Protein AF-A0A7K0J0A4-F1 (afdb_monomer_lite)

Sequence (520 aa):
MADTTGQPDSPLINDLLSHGQQFSFDQVMRIARLHLGAGGAGELPEIPWQERLRVRPELSLAFPAADVARVERTGQNGADLLVTTTFLGLYGSSSPLPTHYTEDLLDEAAADSSVSRDFLDILHQRLYQLYFQCWSKYRLFVRVAEEQNPQDRERLFCLIGLGERELRDTLPDPWQLVRYAGLLTQFPRSATGLQTLLRDALGIRQLEVEQCLLRHVPIPAGQQMSLGLSGMSLGTSTVLGSQIPDRMGKFRIHIGPLKKPAFDTFLPGTPQHDKLAGLIRLYILDPFDFDLKITLAAKQANPISLGDRDGARLGWNSWCFSGATLGEVNATYPIAATAPQAPSPAPDQYGSISSRTEPSALIDYYQQELAKLRDLAVTYAASHPELTAMISGQLADPGVERLFEGVAFLNANLRQKLDDDFPEIIHDVIDAIQPNYLRPIPATTIVAFTPKQNCTSTQLIPVGTELKSVPVDGTACTFTTRYPVELHPLAITDVVFAQPSGKPAAITLRLKLTGMALSN

Structure (mmCIF, N/CA/C/O backbone):
data_AF-A0A7K0J0A4-F1
#
_entry.id   AF-A0A7K0J0A4-F1
#
loop_
_atom_site.group_PDB
_atom_site.id
_atom_site.type_symbol
_atom_site.label_atom_id
_atom_site.label_alt_id
_atom_site.label_comp_id
_atom_site.label_asym_id
_atom_site.label_entity_id
_atom_site.label_seq_id
_atom_site.pdbx_PDB_ins_code
_atom_site.Cartn_x
_atom_site.Cartn_y
_atom_site.Cartn_z
_atom_site.occupancy
_atom_site.B_iso_or_equiv
_atom_site.auth_seq_id
_atom_site.auth_comp_id
_atom_site.auth_asym_id
_atom_site.auth_atom_id
_atom_site.pdbx_PDB_model_num
ATOM 1 N N . MET A 1 1 ? 17.699 -29.464 -20.881 1.00 37.72 1 MET A N 1
ATOM 2 C CA . MET A 1 1 ? 19.141 -29.226 -20.654 1.00 37.72 1 MET A CA 1
ATOM 3 C C . MET A 1 1 ? 19.259 -28.597 -19.275 1.00 37.72 1 MET A C 1
ATOM 5 O O . MET A 1 1 ? 18.300 -27.961 -18.868 1.00 37.72 1 MET A O 1
ATOM 9 N N . ALA A 1 2 ? 20.301 -28.909 -18.508 1.00 30.19 2 ALA A N 1
ATOM 10 C CA . ALA A 1 2 ? 20.451 -28.403 -17.142 1.00 30.19 2 ALA A CA 1
ATOM 11 C C . ALA A 1 2 ? 21.106 -27.017 -17.161 1.00 30.19 2 ALA A C 1
ATOM 13 O O . ALA A 1 2 ? 21.999 -26.790 -17.981 1.00 30.19 2 ALA A O 1
ATOM 14 N N . ASP A 1 3 ? 20.690 -26.133 -16.255 1.00 41.47 3 ASP A N 1
ATOM 15 C CA . ASP A 1 3 ? 21.479 -24.956 -15.904 1.00 41.47 3 ASP A CA 1
ATOM 16 C C . ASP A 1 3 ? 22.801 -25.413 -15.257 1.00 41.47 3 ASP A C 1
ATOM 18 O O . ASP A 1 3 ? 22.883 -26.449 -14.588 1.00 41.47 3 ASP A O 1
ATOM 22 N N . THR A 1 4 ? 23.845 -24.620 -15.469 1.00 47.34 4 THR A N 1
ATOM 23 C CA . THR A 1 4 ? 25.185 -24.721 -14.876 1.00 47.34 4 THR A CA 1
ATOM 24 C C . THR A 1 4 ? 25.200 -24.796 -13.341 1.00 47.34 4 THR A C 1
ATOM 26 O O . THR A 1 4 ? 26.212 -25.192 -12.769 1.00 47.34 4 THR A O 1
ATOM 29 N N . THR A 1 5 ? 24.080 -24.506 -12.673 1.00 43.75 5 THR A N 1
ATOM 30 C CA . THR A 1 5 ? 23.879 -24.640 -11.218 1.00 43.75 5 THR A CA 1
ATOM 31 C C . THR A 1 5 ? 23.385 -26.024 -10.768 1.00 43.75 5 THR A C 1
ATOM 33 O O . THR A 1 5 ? 23.198 -26.260 -9.575 1.00 43.75 5 THR A O 1
ATOM 36 N N . GLY A 1 6 ? 23.151 -26.967 -11.690 1.00 38.12 6 GLY A N 1
ATOM 37 C CA . GLY A 1 6 ? 22.650 -28.306 -11.354 1.00 38.12 6 GLY A CA 1
ATOM 38 C C . GLY A 1 6 ? 21.185 -28.336 -10.901 1.00 38.12 6 GLY A C 1
ATOM 39 O O . GLY A 1 6 ? 20.679 -29.405 -10.551 1.00 38.12 6 GLY A O 1
ATOM 40 N N . GLN A 1 7 ? 20.477 -27.202 -10.939 1.00 46.88 7 GLN A N 1
ATOM 41 C CA . GLN A 1 7 ? 19.027 -27.178 -10.796 1.00 46.88 7 GLN A CA 1
ATOM 42 C C . GLN A 1 7 ? 18.358 -27.478 -12.147 1.00 46.88 7 GLN A C 1
ATOM 44 O O . GLN A 1 7 ? 18.812 -27.000 -13.192 1.00 46.88 7 GLN A O 1
ATOM 49 N N . PRO A 1 8 ? 17.290 -28.295 -12.170 1.00 48.81 8 PRO A N 1
ATOM 50 C CA . PRO A 1 8 ? 16.520 -28.499 -13.385 1.00 48.81 8 PRO A CA 1
ATOM 51 C C . PRO A 1 8 ? 15.930 -27.157 -13.829 1.00 48.81 8 PRO A C 1
ATOM 53 O O . PRO A 1 8 ? 15.200 -26.521 -13.069 1.00 48.81 8 PRO A O 1
ATOM 56 N N . ASP A 1 9 ? 16.248 -26.745 -15.060 1.00 57.41 9 ASP A N 1
ATOM 57 C CA . ASP A 1 9 ? 15.647 -25.572 -15.692 1.00 57.41 9 ASP A CA 1
ATOM 58 C C . ASP A 1 9 ? 14.122 -25.650 -15.553 1.00 57.41 9 ASP A C 1
ATOM 60 O O . ASP A 1 9 ? 13.501 -26.658 -15.914 1.00 57.41 9 ASP A O 1
ATOM 64 N N . SER A 1 10 ? 13.513 -24.587 -15.022 1.00 68.50 10 SER A N 1
ATOM 65 C CA . SER A 1 10 ? 12.057 -24.499 -14.921 1.00 68.50 10 SER A CA 1
ATOM 66 C C . SER A 1 10 ? 11.444 -24.705 -16.313 1.00 68.50 10 SER A C 1
ATOM 68 O O . SER A 1 10 ? 11.907 -24.080 -17.268 1.00 68.50 10 SER A O 1
ATOM 70 N N . PRO A 1 11 ? 10.396 -25.531 -16.480 1.00 78.25 11 PRO A N 1
ATOM 71 C CA . PRO A 1 11 ? 9.782 -25.766 -17.792 1.00 78.25 11 PRO A CA 1
ATOM 72 C C . PRO A 1 11 ? 9.393 -24.455 -18.499 1.00 78.25 11 PRO A C 1
ATOM 74 O O . PRO A 1 11 ? 9.554 -24.335 -19.709 1.00 78.25 11 PRO A O 1
ATOM 77 N N . LEU A 1 12 ? 9.026 -23.430 -17.723 1.00 83.81 12 LEU A N 1
ATOM 78 C CA . LEU A 1 12 ? 8.681 -22.095 -18.211 1.00 83.81 12 LEU A CA 1
ATOM 79 C C . LEU A 1 12 ? 9.819 -21.375 -18.951 1.00 83.81 12 LEU A C 1
ATOM 81 O O . LEU A 1 12 ? 9.532 -20.652 -19.901 1.00 83.81 12 LEU A O 1
ATOM 85 N N . ILE A 1 13 ? 11.090 -21.536 -18.550 1.00 85.44 13 ILE A N 1
ATOM 86 C CA . ILE A 1 13 ? 12.194 -20.860 -19.258 1.00 85.44 13 ILE A CA 1
ATOM 87 C C . ILE A 1 13 ? 12.485 -21.536 -20.599 1.00 85.44 13 ILE A C 1
ATOM 89 O O . ILE A 1 13 ? 12.784 -20.866 -21.581 1.00 85.44 13 ILE A O 1
ATOM 93 N N . ASN A 1 14 ? 12.331 -22.859 -20.666 1.00 84.94 14 ASN A N 1
ATOM 94 C CA . ASN A 1 14 ? 12.494 -23.605 -21.911 1.00 84.94 14 ASN A CA 1
ATOM 95 C C . ASN A 1 14 ? 11.380 -23.268 -22.913 1.00 84.94 14 ASN A C 1
ATOM 97 O O . ASN A 1 14 ? 11.653 -23.104 -24.104 1.00 84.94 14 ASN A O 1
ATOM 101 N N . ASP A 1 15 ? 10.146 -23.094 -22.434 1.00 88.38 15 ASP A N 1
ATOM 102 C CA . ASP A 1 15 ? 9.026 -22.627 -23.257 1.00 88.38 15 ASP A CA 1
ATOM 103 C C . ASP A 1 15 ? 9.262 -21.199 -23.768 1.00 88.38 15 ASP A C 1
ATOM 105 O O . ASP A 1 15 ? 9.025 -20.915 -24.939 1.00 88.38 15 ASP A O 1
ATOM 109 N N . LEU A 1 16 ? 9.802 -20.316 -22.923 1.00 90.00 16 LEU A N 1
ATOM 110 C CA . LEU A 1 16 ? 10.155 -18.946 -23.298 1.00 90.00 16 LEU A CA 1
ATOM 111 C C . LEU A 1 16 ? 11.222 -18.896 -24.408 1.00 90.00 16 LEU A C 1
ATOM 113 O O . LEU A 1 16 ? 11.095 -18.118 -25.350 1.00 90.00 16 LEU A O 1
ATOM 117 N N . LEU A 1 17 ? 12.259 -19.734 -24.316 1.00 89.88 17 LEU A N 1
ATOM 118 C CA . LEU A 1 17 ? 13.345 -19.793 -25.304 1.00 89.88 17 LEU A CA 1
ATOM 119 C C . LEU A 1 17 ? 12.902 -20.423 -26.632 1.00 89.88 17 LEU A C 1
ATOM 121 O O . LEU A 1 17 ? 13.394 -20.045 -27.690 1.00 89.88 17 LEU A O 1
ATOM 125 N N . SER A 1 18 ? 11.973 -21.380 -26.593 1.00 89.94 18 SER A N 1
ATOM 126 C CA . SER A 1 18 ? 11.479 -22.069 -27.794 1.00 89.94 18 SER A CA 1
ATOM 127 C C . SER A 1 18 ? 10.320 -21.341 -28.482 1.00 89.94 18 SER A C 1
ATOM 129 O O . SER A 1 18 ? 10.219 -21.367 -29.707 1.00 89.94 18 SER A O 1
ATOM 131 N N . HIS A 1 19 ? 9.457 -20.671 -27.714 1.00 90.50 19 HIS A N 1
ATOM 132 C CA . HIS A 1 19 ? 8.209 -20.073 -28.191 1.00 90.50 19 HIS A CA 1
ATOM 133 C C . HIS A 1 19 ? 8.026 -18.622 -27.722 1.00 90.50 19 HIS A C 1
ATOM 135 O O . HIS A 1 19 ? 6.896 -18.181 -27.519 1.00 90.50 19 HIS A O 1
ATOM 141 N N . GLY A 1 20 ? 9.110 -17.851 -27.580 1.00 87.69 20 GLY A N 1
ATOM 142 C CA . GLY A 1 20 ? 9.078 -16.471 -27.066 1.00 87.69 20 GLY A CA 1
ATOM 143 C C . GLY A 1 20 ? 8.042 -15.557 -27.734 1.00 87.69 20 GLY A C 1
ATOM 144 O O . GLY A 1 20 ? 7.397 -14.768 -27.052 1.00 87.69 20 GLY A O 1
ATOM 145 N N . GLN A 1 21 ? 7.793 -15.743 -29.034 1.00 92.06 21 GLN A N 1
ATOM 146 C CA . GLN A 1 21 ? 6.777 -15.015 -29.809 1.00 92.06 21 GLN A CA 1
ATOM 147 C C . GLN A 1 21 ? 5.319 -15.230 -29.361 1.00 92.06 21 GLN A C 1
ATOM 149 O O . GLN A 1 21 ? 4.435 -14.480 -29.759 1.00 92.06 21 GLN A O 1
ATOM 154 N N . GLN A 1 22 ? 5.034 -16.258 -28.557 1.00 92.62 22 GLN A N 1
ATOM 155 C CA . GLN A 1 22 ? 3.692 -16.511 -28.018 1.00 92.62 22 GLN A CA 1
ATOM 156 C C . GLN A 1 22 ? 3.412 -15.717 -26.735 1.00 92.62 22 GLN A C 1
ATOM 158 O O . GLN A 1 22 ? 2.272 -15.676 -26.271 1.00 92.62 22 GLN A O 1
ATOM 163 N N . PHE A 1 23 ? 4.438 -15.101 -26.148 1.00 92.38 23 PHE A N 1
ATOM 164 C CA . PHE A 1 23 ? 4.332 -14.340 -24.911 1.00 92.38 23 PHE A CA 1
ATOM 165 C C . PHE A 1 23 ? 4.305 -12.838 -25.204 1.00 92.38 23 PHE A C 1
ATOM 167 O O . PHE A 1 23 ? 5.023 -12.345 -26.072 1.00 92.38 23 PHE A O 1
ATOM 174 N N . SER A 1 24 ? 3.508 -12.089 -24.437 1.00 93.50 24 SER A N 1
ATOM 175 C CA . SER A 1 24 ? 3.619 -10.629 -24.425 1.00 93.50 24 SER A CA 1
ATOM 176 C C . SER A 1 24 ? 4.925 -10.202 -23.760 1.00 93.50 24 SER A C 1
ATOM 178 O O . SER A 1 24 ? 5.455 -10.905 -22.891 1.00 93.50 24 SER A O 1
ATOM 180 N N . PHE A 1 25 ? 5.421 -9.017 -24.114 1.00 93.94 25 PHE A N 1
ATOM 181 C CA . PHE A 1 25 ? 6.661 -8.488 -23.545 1.00 93.94 25 PHE A CA 1
ATOM 182 C C . PHE A 1 25 ? 6.646 -8.463 -22.010 1.00 93.94 25 PHE A C 1
ATOM 184 O O . PHE A 1 25 ? 7.585 -8.932 -21.369 1.00 93.94 25 PHE A O 1
ATOM 191 N N . ASP A 1 26 ? 5.551 -8.003 -21.404 1.00 92.00 26 ASP A N 1
ATOM 192 C CA . ASP A 1 26 ? 5.436 -7.923 -19.945 1.00 92.00 26 ASP A CA 1
ATOM 193 C C . ASP A 1 26 ? 5.524 -9.305 -19.280 1.00 92.00 26 ASP A C 1
ATOM 195 O O . ASP A 1 26 ? 6.097 -9.455 -18.199 1.00 92.00 26 ASP A O 1
ATOM 199 N N . GLN A 1 27 ? 4.972 -10.334 -19.933 1.00 92.06 27 GLN A N 1
ATOM 200 C CA . GLN A 1 27 ? 5.042 -11.707 -19.445 1.00 92.06 27 GLN A CA 1
ATOM 201 C C . GLN A 1 27 ? 6.463 -12.265 -19.552 1.00 92.06 27 GLN A C 1
ATOM 203 O O . GLN A 1 27 ? 6.923 -12.919 -18.613 1.00 92.06 27 GLN A O 1
ATOM 208 N N . VAL A 1 28 ? 7.172 -11.965 -20.645 1.00 92.69 28 VAL A N 1
ATOM 209 C CA . VAL A 1 28 ? 8.590 -12.311 -20.804 1.00 92.69 28 VAL A CA 1
ATOM 210 C C . VAL A 1 28 ? 9.421 -11.660 -19.702 1.00 92.69 28 VAL A C 1
ATOM 212 O O . VAL A 1 28 ? 10.166 -12.357 -19.018 1.00 92.69 28 VAL A O 1
ATOM 215 N N . MET A 1 29 ? 9.231 -10.363 -19.450 1.00 90.00 29 MET A N 1
ATOM 216 C CA . MET A 1 29 ? 9.933 -9.631 -18.390 1.00 90.00 29 MET A CA 1
ATOM 217 C C . MET A 1 29 ? 9.649 -10.202 -16.992 1.00 90.00 29 MET A C 1
ATOM 219 O O . MET A 1 29 ? 10.569 -10.341 -16.187 1.00 90.00 29 MET A O 1
ATOM 223 N N . ARG A 1 30 ? 8.399 -10.593 -16.693 1.00 89.50 30 ARG A N 1
ATOM 224 C CA . ARG A 1 30 ? 8.036 -11.250 -15.420 1.00 89.50 30 ARG A CA 1
ATOM 225 C C . ARG A 1 30 ? 8.731 -12.596 -15.239 1.00 89.50 30 ARG A C 1
ATOM 227 O O . ARG A 1 30 ? 9.293 -12.843 -14.173 1.00 89.50 30 ARG A O 1
ATOM 234 N N . ILE A 1 31 ? 8.704 -13.456 -16.260 1.00 88.38 31 ILE A N 1
ATOM 235 C CA . ILE A 1 31 ? 9.350 -14.778 -16.211 1.00 88.38 31 ILE A CA 1
ATOM 236 C C . ILE A 1 31 ? 10.870 -14.619 -16.116 1.00 88.38 31 ILE A C 1
ATOM 238 O O . ILE A 1 31 ? 11.491 -15.269 -15.277 1.00 88.38 31 ILE A O 1
ATOM 242 N N . ALA A 1 32 ? 11.457 -13.720 -16.911 1.00 86.25 32 ALA A N 1
ATOM 243 C CA . ALA A 1 32 ? 12.882 -13.410 -16.873 1.00 86.25 32 ALA A CA 1
ATOM 244 C C . ALA A 1 32 ? 13.306 -12.911 -15.487 1.00 86.25 32 ALA A C 1
ATOM 246 O O . ALA A 1 32 ? 14.276 -13.416 -14.935 1.00 86.25 32 ALA A O 1
ATOM 247 N N . ARG A 1 33 ? 12.540 -12.000 -14.872 1.00 84.69 33 ARG A N 1
ATOM 248 C CA . ARG A 1 33 ? 12.777 -11.548 -13.495 1.00 84.69 33 ARG A CA 1
ATOM 249 C C . ARG A 1 33 ? 12.721 -12.693 -12.489 1.00 84.69 33 ARG A C 1
ATOM 251 O O . ARG A 1 33 ? 13.571 -12.750 -11.611 1.00 84.69 33 ARG A O 1
ATOM 258 N N . LEU A 1 34 ? 11.732 -13.583 -12.578 1.00 81.38 34 LEU A N 1
ATOM 259 C CA . LEU A 1 34 ? 11.629 -14.725 -11.664 1.00 81.38 34 LEU A CA 1
ATOM 260 C C . LEU A 1 34 ? 12.797 -15.698 -11.848 1.00 81.38 34 LEU A C 1
ATOM 262 O O . LEU A 1 34 ? 13.340 -16.175 -10.862 1.00 81.38 34 LEU A O 1
ATOM 266 N N . HIS A 1 35 ? 13.208 -15.966 -13.086 1.00 81.62 35 HIS A N 1
ATOM 267 C CA . HIS A 1 35 ? 14.307 -16.882 -13.384 1.00 81.62 35 HIS A CA 1
ATOM 268 C C . HIS A 1 35 ? 15.674 -16.299 -12.993 1.00 81.62 35 HIS A C 1
ATOM 270 O O . HIS A 1 35 ? 16.428 -16.936 -12.265 1.00 81.62 35 HIS A O 1
ATOM 276 N N . LEU A 1 36 ? 15.967 -15.067 -13.417 1.00 78.94 36 LEU A N 1
ATOM 277 C CA . LEU A 1 36 ? 17.233 -14.383 -13.138 1.00 78.94 36 LEU A CA 1
ATOM 278 C C . LEU A 1 36 ? 17.322 -13.892 -11.683 1.00 78.94 36 LEU A C 1
ATOM 280 O O . LEU A 1 36 ? 18.410 -13.841 -11.117 1.00 78.94 36 LEU A O 1
ATOM 284 N N . GLY A 1 37 ? 16.183 -13.546 -11.074 1.00 65.50 37 GLY A N 1
ATOM 285 C CA . GLY A 1 37 ? 16.074 -13.080 -9.691 1.00 65.50 37 GLY A CA 1
ATOM 286 C C . GLY A 1 37 ? 15.978 -14.195 -8.644 1.00 65.50 37 GLY A C 1
ATOM 287 O O . GLY A 1 37 ? 16.315 -13.955 -7.488 1.00 65.50 37 GLY A O 1
ATOM 288 N N . ALA A 1 38 ? 15.595 -15.426 -9.016 1.00 54.22 38 ALA A N 1
ATOM 289 C CA . ALA A 1 38 ? 15.629 -16.590 -8.116 1.00 54.22 38 ALA A CA 1
ATOM 290 C C . ALA A 1 38 ? 17.058 -17.043 -7.741 1.00 54.22 38 ALA A C 1
ATOM 292 O O . ALA A 1 38 ? 17.215 -17.903 -6.877 1.00 54.22 38 ALA A O 1
ATOM 293 N N . GLY A 1 39 ? 18.101 -16.423 -8.309 1.00 45.56 39 GLY A N 1
ATOM 294 C CA . GLY A 1 39 ? 19.511 -16.606 -7.934 1.00 45.56 39 GLY A CA 1
ATOM 295 C C . GLY A 1 39 ? 19.925 -16.002 -6.580 1.00 45.56 39 GLY A C 1
ATOM 296 O O . GLY A 1 39 ? 21.112 -15.893 -6.301 1.00 45.56 39 GLY A O 1
ATOM 297 N N . GLY A 1 40 ? 18.979 -15.616 -5.719 1.00 37.03 40 GLY A N 1
ATOM 298 C CA . GLY A 1 40 ? 19.228 -15.080 -4.376 1.00 37.03 40 GLY A CA 1
ATOM 299 C C . GLY A 1 40 ? 19.215 -16.125 -3.254 1.00 37.03 40 GLY A C 1
ATOM 300 O O . GLY A 1 40 ? 18.612 -15.877 -2.215 1.00 37.03 40 GLY A O 1
ATOM 301 N N . ALA A 1 41 ? 19.826 -17.297 -3.456 1.00 34.78 41 ALA A N 1
ATOM 302 C CA . ALA A 1 41 ? 20.203 -18.220 -2.372 1.00 34.78 41 ALA A CA 1
ATOM 303 C C . ALA A 1 41 ? 21.420 -19.112 -2.714 1.00 34.78 41 ALA A C 1
ATOM 305 O O . ALA A 1 41 ? 21.681 -20.086 -2.010 1.00 34.78 41 ALA A O 1
ATOM 306 N N . GLY A 1 42 ? 22.181 -18.793 -3.770 1.00 32.31 42 GLY A N 1
ATOM 307 C CA . GLY A 1 42 ? 23.341 -19.588 -4.175 1.00 32.31 42 GLY A CA 1
ATOM 308 C C . GLY A 1 42 ? 24.293 -18.851 -5.120 1.00 32.31 42 GLY A C 1
ATOM 309 O O . GLY A 1 42 ? 24.009 -18.699 -6.300 1.00 32.31 42 GLY A O 1
ATOM 310 N N . GLU A 1 43 ? 25.433 -18.443 -4.562 1.00 34.53 43 GLU A N 1
ATOM 311 C CA . GLU A 1 43 ? 26.768 -18.359 -5.188 1.00 34.53 43 GLU A CA 1
ATOM 312 C C . GLU A 1 43 ? 27.125 -17.297 -6.251 1.00 34.53 43 GLU A C 1
ATOM 314 O O . GLU A 1 43 ? 28.283 -17.277 -6.665 1.00 34.53 43 GLU A O 1
ATOM 319 N N . LEU A 1 44 ? 26.273 -16.327 -6.605 1.00 34.91 44 LEU A N 1
ATOM 320 C CA . LEU A 1 44 ? 26.737 -15.130 -7.342 1.00 34.91 44 LEU A CA 1
ATOM 321 C C . LEU A 1 44 ? 26.328 -13.821 -6.632 1.00 34.91 44 LEU A C 1
ATOM 323 O O . LEU A 1 44 ? 25.146 -13.656 -6.327 1.00 34.91 44 LEU A O 1
ATOM 327 N N . PRO A 1 45 ? 27.264 -12.891 -6.337 1.00 35.56 45 PRO A N 1
ATOM 328 C CA . PRO A 1 45 ? 26.944 -11.645 -5.643 1.00 35.56 45 PRO A CA 1
ATOM 329 C C . PRO A 1 45 ? 26.184 -10.651 -6.540 1.00 35.56 45 PRO A C 1
ATOM 331 O O . PRO A 1 45 ? 26.490 -10.507 -7.718 1.00 35.56 45 PRO A O 1
ATOM 334 N N . GLU A 1 46 ? 25.235 -9.938 -5.929 1.00 46.91 46 GLU A N 1
ATOM 335 C CA . GLU A 1 46 ? 24.916 -8.504 -6.103 1.00 46.91 46 GLU A CA 1
ATOM 336 C C . GLU A 1 46 ? 24.651 -7.885 -7.495 1.00 46.91 46 GLU A C 1
ATOM 338 O O . GLU A 1 46 ? 24.528 -6.668 -7.568 1.00 46.91 46 GLU A O 1
ATOM 343 N N . ILE A 1 47 ? 24.481 -8.634 -8.589 1.00 49.84 47 ILE A N 1
ATOM 344 C CA . ILE A 1 47 ? 24.073 -8.025 -9.875 1.00 49.84 47 ILE A CA 1
ATOM 345 C C . ILE A 1 47 ? 22.534 -7.995 -9.987 1.00 49.84 47 ILE A C 1
ATOM 347 O O . ILE A 1 47 ? 21.906 -9.063 -9.989 1.00 49.84 47 ILE A O 1
ATOM 351 N N . PRO A 1 48 ? 21.889 -6.814 -10.110 1.00 68.88 48 PRO A N 1
ATOM 352 C CA . PRO A 1 48 ? 20.453 -6.714 -10.358 1.00 68.88 48 PRO A CA 1
ATOM 353 C C . PRO A 1 48 ? 20.058 -7.472 -11.633 1.00 68.88 48 PRO A C 1
ATOM 355 O O . PRO A 1 48 ? 20.726 -7.380 -12.660 1.00 68.88 48 PRO A O 1
ATOM 358 N N . TRP A 1 49 ? 18.932 -8.192 -11.619 1.00 76.06 49 TRP A N 1
ATOM 359 C CA . TRP A 1 49 ? 18.470 -8.967 -12.785 1.00 76.06 49 TRP A CA 1
ATOM 360 C C . TRP A 1 49 ? 18.306 -8.116 -14.059 1.00 76.06 49 TRP A C 1
ATOM 362 O O . TRP A 1 49 ? 18.377 -8.646 -15.164 1.00 76.06 49 TRP A O 1
ATOM 372 N N . GLN A 1 50 ? 18.112 -6.801 -13.911 1.00 74.81 50 GLN A N 1
ATOM 373 C CA . GLN A 1 50 ? 18.024 -5.835 -15.007 1.00 74.81 50 GLN A CA 1
ATOM 374 C C . GLN A 1 50 ? 19.333 -5.676 -15.795 1.00 74.81 50 GLN A C 1
ATOM 376 O O . GLN A 1 50 ? 19.288 -5.243 -16.945 1.00 74.81 50 GLN A O 1
ATOM 381 N N . GLU A 1 51 ? 20.479 -6.001 -15.195 1.00 76.19 51 GLU A N 1
ATOM 382 C CA . GLU A 1 51 ? 21.791 -5.983 -15.858 1.00 76.19 51 GLU A CA 1
ATOM 383 C C . GLU A 1 51 ? 22.076 -7.303 -16.591 1.00 76.19 51 GLU A C 1
ATOM 385 O O . GLU A 1 51 ? 22.816 -7.324 -17.571 1.00 76.19 51 GLU A O 1
ATOM 390 N N . ARG A 1 52 ? 21.413 -8.392 -16.175 1.00 82.56 52 ARG A N 1
ATOM 391 C CA . ARG A 1 52 ? 21.488 -9.733 -16.789 1.00 82.56 52 ARG A CA 1
ATOM 392 C C . ARG A 1 52 ? 20.464 -9.965 -17.905 1.00 82.56 52 ARG A C 1
ATOM 394 O O . ARG A 1 52 ? 20.430 -11.030 -18.522 1.00 82.56 52 ARG A O 1
ATOM 401 N N . LEU A 1 53 ? 19.601 -8.982 -18.149 1.00 87.62 53 LEU A N 1
ATOM 402 C CA . LEU A 1 53 ? 18.571 -9.013 -19.178 1.00 87.62 53 LEU A CA 1
ATOM 403 C C . LEU A 1 53 ? 18.780 -7.852 -20.144 1.00 87.62 53 LEU A C 1
ATOM 405 O O . LEU A 1 53 ? 18.595 -6.690 -19.778 1.00 87.62 53 LEU A O 1
ATOM 409 N N . ARG A 1 54 ? 19.114 -8.166 -21.393 1.00 89.69 54 ARG A N 1
ATOM 410 C CA . ARG A 1 54 ? 19.206 -7.190 -22.479 1.00 89.69 54 ARG A CA 1
ATOM 411 C C . ARG A 1 54 ? 17.929 -7.216 -23.306 1.00 89.69 54 ARG A C 1
ATOM 413 O O . ARG A 1 54 ? 17.411 -8.285 -23.620 1.00 89.69 54 ARG A O 1
ATOM 420 N N . VAL A 1 55 ? 17.429 -6.042 -23.665 1.00 92.25 55 VAL A N 1
ATOM 421 C CA . VAL A 1 55 ? 16.256 -5.873 -24.518 1.00 92.25 55 VAL A CA 1
ATOM 422 C C . VAL A 1 55 ? 16.629 -4.960 -25.671 1.00 92.25 55 VAL A C 1
ATOM 424 O O . VAL A 1 55 ? 17.130 -3.860 -25.444 1.00 92.25 55 VAL A O 1
ATOM 427 N N . ARG A 1 56 ? 16.356 -5.401 -26.899 1.00 93.19 56 ARG A N 1
ATOM 428 C CA . ARG A 1 56 ? 16.599 -4.606 -28.105 1.00 93.19 56 ARG A CA 1
ATOM 429 C C . ARG A 1 56 ? 15.459 -4.725 -29.114 1.00 93.19 56 ARG A C 1
ATOM 431 O O . ARG A 1 56 ? 14.793 -5.763 -29.136 1.00 93.19 56 ARG A O 1
ATOM 438 N N . PRO A 1 57 ? 15.269 -3.730 -29.990 1.00 94.75 57 PRO A N 1
ATOM 439 C CA . PRO A 1 57 ? 14.355 -3.856 -31.115 1.00 94.75 57 PRO A CA 1
ATOM 440 C C . PRO A 1 57 ? 14.832 -4.874 -32.171 1.00 94.75 57 PRO A C 1
ATOM 442 O O . PRO A 1 57 ? 16.028 -5.109 -32.382 1.00 94.75 57 PRO A O 1
ATOM 445 N N . GLU A 1 58 ? 13.879 -5.471 -32.881 1.00 94.88 58 GLU A N 1
ATOM 446 C CA . GLU A 1 58 ? 14.122 -6.292 -34.063 1.00 94.88 58 GLU A CA 1
ATOM 447 C C . GLU A 1 58 ? 14.513 -5.386 -35.233 1.00 94.88 58 GLU A C 1
ATOM 449 O O . GLU A 1 58 ? 13.774 -4.480 -35.626 1.00 94.88 58 GLU A O 1
ATOM 454 N N . LEU A 1 59 ? 15.669 -5.670 -35.832 1.00 94.50 59 LEU A N 1
ATOM 455 C CA . LEU A 1 59 ? 16.111 -5.006 -37.050 1.00 94.50 59 LEU A CA 1
ATOM 456 C C . LEU A 1 59 ? 15.403 -5.646 -38.249 1.00 94.50 59 LEU A C 1
ATOM 458 O O . LEU A 1 59 ? 15.913 -6.569 -38.879 1.00 94.50 59 LEU A O 1
ATOM 462 N N . SER A 1 60 ? 14.183 -5.194 -38.523 1.00 92.44 60 SER A N 1
ATOM 463 C CA . SER A 1 60 ? 13.389 -5.677 -39.649 1.00 92.44 60 SER A CA 1
ATOM 464 C C . SER A 1 60 ? 12.357 -4.647 -40.089 1.00 92.44 60 SER A C 1
ATOM 466 O O . SER A 1 60 ? 11.791 -3.931 -39.266 1.00 92.44 60 SER A O 1
ATOM 468 N N . LEU A 1 61 ? 12.066 -4.619 -41.391 1.00 91.56 61 LEU A N 1
ATOM 469 C CA . LEU A 1 61 ? 10.933 -3.889 -41.969 1.00 91.56 61 LEU A CA 1
ATOM 470 C C . LEU A 1 61 ? 9.679 -4.768 -42.102 1.00 91.56 61 LEU A C 1
ATOM 472 O O . LEU A 1 61 ? 8.638 -4.303 -42.567 1.00 91.56 61 LEU A O 1
ATOM 476 N N . ALA A 1 62 ? 9.760 -6.041 -41.705 1.00 90.25 62 ALA A N 1
ATOM 477 C CA . ALA A 1 62 ? 8.621 -6.942 -41.738 1.00 90.25 62 ALA A CA 1
ATOM 478 C C . ALA A 1 62 ? 7.541 -6.512 -40.734 1.00 90.25 62 ALA A C 1
ATOM 480 O O . ALA A 1 62 ? 7.828 -5.990 -39.651 1.00 90.25 62 ALA A O 1
ATOM 481 N N . PHE A 1 63 ? 6.283 -6.772 -41.094 1.00 88.69 63 PHE A N 1
ATOM 482 C CA . PHE A 1 63 ? 5.164 -6.544 -40.190 1.00 88.69 63 PHE A CA 1
ATOM 483 C C . PHE A 1 63 ? 5.259 -7.508 -38.996 1.00 88.69 63 PHE A C 1
ATOM 485 O O . PHE A 1 63 ? 5.346 -8.723 -39.210 1.00 88.69 63 PHE A O 1
ATOM 492 N N . PRO A 1 64 ? 5.249 -7.008 -37.751 1.00 89.81 64 PRO A N 1
ATOM 493 C CA . PRO A 1 64 ? 5.417 -7.861 -36.587 1.00 89.81 64 PRO A CA 1
ATOM 494 C C . PRO A 1 64 ? 4.137 -8.644 -36.280 1.00 89.81 64 PRO A C 1
ATOM 496 O O . PRO A 1 64 ? 3.037 -8.098 -36.296 1.00 89.81 64 PRO A O 1
ATOM 499 N N . ALA A 1 65 ? 4.281 -9.936 -35.980 1.00 87.06 65 ALA A N 1
ATOM 500 C CA . ALA A 1 65 ? 3.161 -10.797 -35.588 1.00 87.06 65 ALA A CA 1
ATOM 501 C C . ALA A 1 65 ? 2.898 -10.800 -34.069 1.00 87.06 65 ALA A C 1
ATOM 503 O O . ALA A 1 65 ? 1.813 -11.186 -33.636 1.00 87.06 65 ALA A O 1
ATOM 504 N N . ALA A 1 66 ? 3.888 -10.390 -33.272 1.00 92.19 66 ALA A N 1
ATOM 505 C CA . ALA A 1 66 ? 3.860 -10.381 -31.812 1.00 92.19 66 ALA A CA 1
ATOM 506 C C . ALA A 1 66 ? 4.801 -9.300 -31.259 1.00 92.19 66 ALA A C 1
ATOM 508 O O . ALA A 1 66 ? 5.704 -8.852 -31.970 1.00 92.19 66 ALA A O 1
ATOM 509 N N . ASP A 1 67 ? 4.624 -8.930 -29.986 1.00 91.50 67 ASP A N 1
ATOM 510 C CA . ASP A 1 67 ? 5.444 -7.928 -29.279 1.00 91.50 67 ASP A CA 1
ATOM 511 C C . ASP A 1 67 ? 6.912 -8.360 -29.117 1.00 91.50 67 ASP A C 1
ATOM 513 O O . ASP A 1 67 ? 7.822 -7.530 -29.052 1.00 91.50 67 ASP A O 1
ATOM 517 N N . VAL A 1 68 ? 7.143 -9.673 -29.031 1.00 94.81 68 VAL A N 1
ATOM 518 C CA . VAL A 1 68 ? 8.460 -10.297 -28.881 1.00 94.81 68 VAL A CA 1
ATOM 519 C C . VAL A 1 68 ? 8.727 -11.144 -30.117 1.00 94.81 68 VAL A C 1
ATOM 521 O O . VAL A 1 68 ? 7.924 -12.000 -30.472 1.00 94.81 68 VAL A O 1
ATOM 524 N N . ALA A 1 69 ? 9.859 -10.917 -30.774 1.00 93.50 69 ALA A N 1
ATOM 525 C CA . ALA A 1 69 ? 10.286 -11.719 -31.914 1.00 93.50 69 ALA A CA 1
ATOM 526 C C . ALA A 1 69 ? 10.948 -13.021 -31.448 1.00 93.50 69 ALA A C 1
ATOM 528 O O . ALA A 1 69 ? 10.605 -14.106 -31.915 1.00 93.50 69 ALA A O 1
ATOM 529 N N . ARG A 1 70 ? 11.889 -12.923 -30.502 1.00 94.06 70 ARG A N 1
ATOM 530 C CA . ARG A 1 70 ? 12.604 -14.074 -29.935 1.00 94.06 70 ARG A CA 1
ATOM 531 C C . ARG A 1 70 ? 13.244 -13.750 -28.592 1.00 94.06 70 ARG A C 1
ATOM 533 O O . ARG A 1 70 ? 13.499 -12.586 -28.281 1.00 94.06 70 ARG A O 1
ATOM 540 N N . VAL A 1 71 ? 13.526 -14.800 -27.824 1.00 93.88 71 VAL A N 1
ATOM 541 C CA . VAL A 1 71 ? 14.316 -14.731 -26.593 1.00 93.88 71 VAL A CA 1
ATOM 542 C C . VAL A 1 71 ? 15.463 -15.722 -26.691 1.00 93.88 71 VAL A C 1
ATOM 544 O O . VAL A 1 71 ? 15.249 -16.895 -26.985 1.00 93.88 71 VAL A O 1
ATOM 547 N N . GLU A 1 72 ? 16.676 -15.247 -26.448 1.00 92.44 72 GLU A N 1
ATOM 548 C CA . GLU A 1 72 ? 17.912 -16.006 -26.621 1.00 92.44 72 GLU A CA 1
ATOM 549 C C . GLU A 1 72 ? 18.735 -15.961 -25.329 1.00 92.44 72 GLU A C 1
ATOM 551 O O . GLU A 1 72 ? 18.641 -15.010 -24.551 1.00 92.44 72 GLU A O 1
ATOM 556 N N . ARG A 1 73 ? 19.550 -16.993 -25.087 1.00 88.19 73 ARG A N 1
ATOM 557 C CA . ARG A 1 73 ? 20.561 -16.957 -24.022 1.00 88.19 73 ARG A CA 1
ATOM 558 C C . ARG A 1 73 ? 21.825 -16.289 -24.550 1.00 88.19 73 ARG A C 1
ATOM 560 O O . ARG A 1 73 ? 22.270 -16.587 -25.656 1.00 88.19 73 ARG A O 1
ATOM 567 N N . THR A 1 74 ? 22.421 -15.429 -23.738 1.00 78.81 74 THR A N 1
ATOM 568 C CA . THR A 1 74 ? 23.664 -14.715 -24.047 1.00 78.81 74 THR A CA 1
ATOM 569 C C . THR A 1 74 ? 24.680 -14.844 -22.907 1.00 78.81 74 THR A C 1
ATOM 571 O O . THR A 1 74 ? 24.349 -15.289 -21.807 1.00 78.81 74 THR A O 1
ATOM 574 N N . GLY A 1 75 ? 25.937 -14.476 -23.178 1.00 66.56 75 GLY A N 1
ATOM 575 C CA . GLY A 1 75 ? 27.048 -14.547 -22.220 1.00 66.56 75 GLY A CA 1
ATOM 576 C C . GLY A 1 75 ? 27.831 -15.865 -22.280 1.00 66.56 75 GLY A C 1
ATOM 577 O O . GLY A 1 75 ? 27.334 -16.878 -22.766 1.00 66.56 75 GLY A O 1
ATOM 578 N N . GLN A 1 76 ? 29.072 -15.858 -21.775 1.00 52.44 76 GLN A N 1
ATOM 579 C CA . GLN A 1 76 ? 30.013 -16.991 -21.885 1.00 52.44 76 GLN A CA 1
ATOM 580 C C . GLN A 1 76 ? 29.498 -18.296 -21.241 1.00 52.44 76 GLN A C 1
ATOM 582 O O . GLN A 1 76 ? 29.907 -19.375 -21.658 1.00 52.44 76 GLN A O 1
ATOM 587 N N . ASN A 1 77 ? 28.551 -18.199 -20.297 1.00 50.47 77 ASN A N 1
ATOM 588 C CA . ASN A 1 77 ? 27.922 -19.340 -19.618 1.00 50.47 77 ASN A CA 1
ATOM 589 C C . ASN A 1 77 ? 26.428 -19.526 -19.966 1.00 50.47 77 ASN A C 1
ATOM 591 O O . ASN A 1 77 ? 25.772 -20.379 -19.377 1.00 50.47 77 ASN A O 1
ATOM 595 N N . GLY A 1 78 ? 25.860 -18.722 -20.878 1.00 60.72 78 GLY A N 1
ATOM 596 C CA . GLY A 1 78 ? 24.423 -18.755 -21.197 1.00 60.72 78 GLY A CA 1
ATOM 597 C C . GLY A 1 78 ? 23.503 -18.332 -20.042 1.00 60.72 78 GLY A C 1
ATOM 598 O O . GLY A 1 78 ? 22.335 -18.714 -20.021 1.00 60.72 78 GLY A O 1
ATOM 599 N N . ALA A 1 79 ? 24.039 -17.583 -19.076 1.00 63.81 79 ALA A N 1
ATOM 600 C CA . ALA A 1 79 ? 23.349 -17.173 -17.855 1.00 63.81 79 ALA A CA 1
ATOM 601 C C . ALA A 1 79 ? 22.518 -15.886 -18.015 1.00 63.81 79 ALA A C 1
ATOM 603 O O . ALA A 1 79 ? 21.733 -15.565 -17.121 1.00 63.81 79 ALA A O 1
ATOM 604 N N . ASP A 1 80 ? 22.689 -15.160 -19.122 1.00 82.94 80 ASP A N 1
ATOM 605 C CA . ASP A 1 80 ? 21.986 -13.910 -19.405 1.00 82.94 80 ASP A CA 1
ATOM 606 C C . ASP A 1 80 ? 20.949 -14.119 -20.508 1.00 82.94 80 ASP A C 1
ATOM 608 O O . ASP A 1 80 ? 21.022 -15.075 -21.286 1.00 82.94 80 ASP A O 1
ATOM 612 N N . LEU A 1 81 ? 19.979 -13.214 -20.586 1.00 88.94 81 LEU A N 1
ATOM 613 C CA . LEU A 1 81 ? 18.904 -13.276 -21.572 1.00 88.94 81 LEU A CA 1
ATOM 614 C C . LEU A 1 81 ? 18.937 -12.055 -22.489 1.00 88.94 81 LEU A C 1
ATOM 616 O O . LEU A 1 81 ? 19.076 -10.923 -22.026 1.00 88.94 81 LEU A O 1
ATOM 620 N N . LEU A 1 82 ? 18.733 -12.294 -23.781 1.00 91.88 82 LEU A N 1
ATOM 621 C CA . LEU A 1 82 ? 18.507 -11.275 -24.795 1.00 91.88 82 LEU A CA 1
ATOM 622 C C . LEU A 1 82 ? 17.085 -11.411 -25.332 1.00 91.88 82 LEU A C 1
ATOM 624 O O . LEU A 1 82 ? 16.724 -12.423 -25.930 1.00 91.88 82 LEU A O 1
ATOM 628 N N . VAL A 1 83 ? 16.278 -10.378 -25.130 1.00 94.56 83 VAL A N 1
ATOM 629 C CA . VAL A 1 83 ? 14.908 -10.291 -25.635 1.00 94.56 83 VAL A CA 1
ATOM 630 C C . VAL A 1 83 ? 14.904 -9.357 -26.833 1.00 94.56 83 VAL A C 1
ATOM 632 O O . VAL A 1 83 ? 15.292 -8.195 -26.718 1.00 94.56 83 VAL A O 1
ATOM 635 N N . THR A 1 84 ? 14.448 -9.856 -27.979 1.00 95.19 84 THR A N 1
ATOM 636 C CA . THR A 1 84 ? 14.266 -9.024 -29.170 1.00 95.19 84 THR A CA 1
ATOM 637 C C . THR A 1 84 ? 12.785 -8.700 -29.345 1.00 95.19 84 THR A C 1
ATOM 639 O O . THR A 1 84 ? 11.956 -9.606 -29.446 1.00 95.19 84 THR A O 1
ATOM 642 N N . THR A 1 85 ? 12.445 -7.415 -29.331 1.00 95.12 85 THR A N 1
ATOM 643 C CA . THR A 1 85 ? 11.071 -6.889 -29.341 1.00 95.12 85 THR A CA 1
ATOM 644 C C . THR A 1 85 ? 10.752 -6.178 -30.650 1.00 95.12 85 THR A C 1
ATOM 646 O O . THR A 1 85 ? 11.638 -5.768 -31.385 1.00 95.12 85 THR A O 1
ATOM 649 N N . THR A 1 86 ? 9.475 -6.008 -30.971 1.00 94.06 86 THR A N 1
ATOM 650 C CA . THR A 1 86 ? 9.038 -5.430 -32.259 1.00 94.06 86 THR A CA 1
ATOM 651 C C . THR A 1 86 ? 8.395 -4.042 -32.142 1.00 94.06 86 THR A C 1
ATOM 653 O O . THR A 1 86 ? 7.951 -3.462 -33.135 1.00 94.06 86 THR A O 1
ATOM 656 N N . PHE A 1 87 ? 8.342 -3.486 -30.932 1.00 93.00 87 PHE A N 1
ATOM 657 C CA . PHE A 1 87 ? 7.667 -2.229 -30.597 1.00 93.00 87 PHE A CA 1
ATOM 658 C C . PHE A 1 87 ? 8.607 -1.299 -29.825 1.00 93.00 87 PHE A C 1
ATOM 660 O O . PHE A 1 87 ? 9.578 -1.766 -29.240 1.00 93.00 87 PHE A O 1
ATOM 667 N N . LEU A 1 88 ? 8.317 0.008 -29.788 1.00 89.56 88 LEU A N 1
ATOM 668 C CA . LEU A 1 88 ? 9.132 1.034 -29.099 1.00 89.56 88 LEU A CA 1
ATOM 669 C C . LEU A 1 88 ? 10.614 1.091 -29.540 1.00 89.56 88 LEU A C 1
ATOM 671 O O . LEU A 1 88 ? 11.477 1.535 -28.784 1.00 89.56 88 LEU A O 1
ATOM 675 N N . GLY A 1 89 ? 10.903 0.681 -30.778 1.00 92.12 89 GLY A N 1
ATOM 676 C CA . GLY A 1 89 ? 12.216 0.834 -31.400 1.00 92.12 89 GLY A CA 1
ATOM 677 C C . GLY A 1 89 ? 12.400 2.207 -32.051 1.00 92.12 89 GLY A C 1
ATOM 678 O O . GLY A 1 89 ? 11.449 2.812 -32.531 1.00 92.12 89 GLY A O 1
ATOM 679 N N . LEU A 1 90 ? 13.646 2.686 -32.097 1.00 93.69 90 LEU A N 1
ATOM 680 C CA . LEU A 1 90 ? 14.071 3.836 -32.917 1.00 93.69 90 LEU A CA 1
ATOM 681 C C . LEU A 1 90 ? 14.519 3.375 -34.311 1.00 93.69 90 LEU A C 1
ATOM 683 O O . LEU A 1 90 ? 14.826 4.186 -35.177 1.00 93.69 90 LEU A O 1
ATOM 687 N N . TYR A 1 91 ? 14.515 2.069 -34.545 1.00 94.38 91 TYR A N 1
ATOM 688 C CA . TYR A 1 91 ? 14.711 1.424 -35.831 1.00 94.38 91 TYR A CA 1
ATOM 689 C C . TYR A 1 91 ? 13.754 0.230 -35.933 1.00 94.38 91 TYR A C 1
ATOM 691 O O . TYR A 1 91 ? 13.161 -0.187 -34.933 1.00 94.38 91 TYR A O 1
ATOM 699 N N . GLY A 1 92 ? 13.585 -0.289 -37.147 1.00 92.12 92 GLY A N 1
ATOM 700 C CA . GLY A 1 92 ? 12.643 -1.367 -37.443 1.00 92.12 92 GLY A CA 1
ATOM 701 C C . GLY A 1 92 ? 11.258 -0.861 -37.855 1.00 92.12 92 GLY A C 1
ATOM 702 O O . GLY A 1 92 ? 11.023 0.338 -38.003 1.00 92.12 92 GLY A O 1
ATOM 703 N N . SER A 1 93 ? 10.321 -1.788 -38.048 1.00 89.50 93 SER A N 1
ATOM 704 C CA . SER A 1 93 ? 8.998 -1.516 -38.634 1.00 89.50 93 SER A CA 1
ATOM 705 C C . SER A 1 93 ? 8.110 -0.569 -37.819 1.00 89.50 93 SER A C 1
ATOM 707 O O . SER A 1 93 ? 7.235 0.081 -38.388 1.00 89.50 93 SER A O 1
ATOM 709 N N . SER A 1 94 ? 8.359 -0.448 -36.513 1.00 87.75 94 SER A N 1
ATOM 710 C CA . SER A 1 94 ? 7.626 0.441 -35.597 1.00 87.75 94 SER A CA 1
ATOM 711 C C . SER A 1 94 ? 8.361 1.757 -35.296 1.00 87.75 94 SER A C 1
ATOM 713 O O . SER A 1 94 ? 7.975 2.466 -34.365 1.00 87.75 94 SER A O 1
ATOM 715 N N . SER A 1 95 ? 9.438 2.072 -36.024 1.00 93.12 95 SER A N 1
ATOM 716 C CA . SER A 1 95 ? 10.254 3.254 -35.742 1.00 93.12 95 SER A CA 1
ATOM 717 C C . SER A 1 95 ? 9.550 4.569 -36.104 1.00 93.12 95 SER A C 1
ATOM 719 O O . SER A 1 95 ? 8.962 4.672 -37.182 1.00 93.12 95 SER A O 1
ATOM 721 N N . PRO A 1 96 ? 9.644 5.612 -35.253 1.00 92.38 96 PRO A N 1
ATOM 722 C CA . PRO A 1 96 ? 9.233 6.966 -35.614 1.00 92.38 96 PRO A CA 1
ATOM 723 C C . PRO A 1 96 ? 10.268 7.691 -36.492 1.00 92.38 96 PRO A C 1
ATOM 725 O O . PRO A 1 96 ? 9.968 8.763 -37.020 1.00 92.38 96 PRO A O 1
ATOM 728 N N . LEU A 1 97 ? 11.492 7.161 -36.611 1.00 93.31 97 LEU A N 1
ATOM 729 C CA . LEU A 1 97 ? 12.530 7.742 -37.457 1.00 93.31 97 LEU A CA 1
ATOM 730 C C . LEU A 1 97 ? 12.265 7.418 -38.935 1.00 93.31 97 LEU A C 1
ATOM 732 O O . LEU A 1 97 ? 11.655 6.394 -39.247 1.00 93.31 97 LEU A O 1
ATOM 736 N N . PRO A 1 98 ? 12.731 8.269 -39.868 1.00 94.81 98 PRO A N 1
ATOM 737 C CA . PRO A 1 98 ? 12.635 7.980 -41.292 1.00 94.81 98 PRO A CA 1
ATOM 738 C C . PRO A 1 98 ? 13.210 6.604 -41.661 1.00 94.81 98 PRO A C 1
ATOM 740 O O . PRO A 1 98 ? 14.259 6.209 -41.156 1.00 94.81 98 PRO A O 1
ATOM 743 N N . THR A 1 99 ? 12.558 5.909 -42.597 1.00 92.75 99 THR A N 1
ATOM 744 C CA . THR A 1 99 ? 12.880 4.520 -42.973 1.00 92.75 99 THR A CA 1
ATOM 745 C C . THR A 1 99 ? 14.335 4.310 -43.396 1.00 92.75 99 THR A C 1
ATOM 747 O O . THR A 1 99 ? 14.895 3.270 -43.063 1.00 92.75 99 THR A O 1
ATOM 750 N N . HIS A 1 100 ? 14.969 5.305 -44.028 1.00 94.38 100 HIS A N 1
ATOM 751 C CA . HIS A 1 100 ? 16.366 5.207 -44.466 1.00 94.38 100 HIS A CA 1
ATOM 752 C C . HIS A 1 100 ? 17.338 4.898 -43.318 1.00 94.38 100 HIS A C 1
ATOM 754 O O . HIS A 1 100 ? 18.265 4.136 -43.523 1.00 94.38 100 HIS A O 1
ATOM 760 N N . TYR A 1 101 ? 17.082 5.364 -42.085 1.00 93.31 101 TYR A N 1
ATOM 761 C CA . TYR A 1 101 ? 17.917 4.986 -40.936 1.00 93.31 101 TYR A CA 1
ATOM 762 C C . TYR A 1 101 ? 17.884 3.478 -40.669 1.00 93.31 101 TYR A C 1
ATOM 764 O O . TYR A 1 101 ? 18.877 2.898 -40.256 1.00 93.31 101 TYR A O 1
ATOM 772 N N . THR A 1 102 ? 16.737 2.825 -40.873 1.00 94.19 102 THR A N 1
ATOM 773 C CA . THR A 1 102 ? 16.639 1.367 -40.707 1.00 94.19 102 THR A CA 1
ATOM 774 C C . THR A 1 102 ? 17.281 0.631 -41.882 1.00 94.19 102 THR A C 1
ATOM 776 O O . THR A 1 102 ? 17.857 -0.430 -41.669 1.00 94.19 102 THR A O 1
ATOM 779 N N . GLU A 1 103 ? 17.198 1.181 -43.096 1.00 94.38 103 GLU A N 1
ATOM 780 C CA . GLU A 1 103 ? 17.885 0.642 -44.279 1.00 94.38 103 GLU A CA 1
ATOM 781 C C . GLU A 1 103 ? 19.408 0.708 -44.106 1.00 94.38 103 GLU A C 1
ATOM 783 O O . GLU A 1 103 ? 20.066 -0.315 -44.257 1.00 94.38 103 GLU A O 1
ATOM 788 N N . ASP A 1 104 ? 19.943 1.843 -43.649 1.00 94.62 104 ASP A N 1
ATOM 789 C CA . ASP A 1 104 ? 21.371 2.009 -43.353 1.00 94.62 104 ASP A CA 1
ATOM 790 C C . ASP A 1 104 ? 21.850 0.988 -42.304 1.00 94.62 104 ASP A C 1
ATOM 792 O O . ASP A 1 104 ? 22.903 0.376 -42.457 1.00 94.62 104 ASP A O 1
ATOM 796 N N . LEU A 1 105 ? 21.051 0.742 -41.256 1.00 94.50 105 LEU A N 1
ATOM 797 C CA . LEU A 1 105 ? 21.361 -0.270 -40.237 1.00 94.50 105 LEU A CA 1
ATOM 798 C C . LEU A 1 105 ? 21.291 -1.707 -40.776 1.00 94.50 105 LEU A C 1
ATOM 800 O O . LEU A 1 105 ? 22.019 -2.576 -40.297 1.00 94.50 105 LEU A O 1
ATOM 804 N N . LEU A 1 106 ? 20.402 -1.983 -41.735 1.00 94.25 106 LEU A N 1
ATOM 805 C CA . LEU A 1 106 ? 20.331 -3.278 -42.417 1.00 94.25 106 LEU A CA 1
ATOM 806 C C . LEU A 1 106 ? 21.554 -3.493 -43.315 1.00 94.25 106 LEU A C 1
ATOM 808 O O . LEU A 1 106 ? 22.096 -4.598 -43.326 1.00 94.25 106 LEU A O 1
ATOM 812 N N . ASP A 1 107 ? 22.001 -2.451 -44.016 1.00 94.31 107 ASP A N 1
ATOM 813 C CA . ASP A 1 107 ? 23.216 -2.473 -44.832 1.00 94.31 107 ASP A CA 1
ATOM 814 C C . ASP A 1 107 ? 24.470 -2.646 -43.959 1.00 94.31 107 ASP A C 1
ATOM 816 O O . ASP A 1 107 ? 25.341 -3.457 -44.280 1.00 94.31 107 ASP A O 1
ATOM 820 N N . GLU A 1 108 ? 24.536 -1.954 -42.816 1.00 92.75 108 GLU A N 1
ATOM 821 C CA . GLU A 1 108 ? 25.599 -2.103 -41.813 1.00 92.75 108 GLU A CA 1
ATOM 822 C C . GLU A 1 108 ? 25.659 -3.546 -41.284 1.00 92.75 108 GLU A C 1
ATOM 824 O O . GLU A 1 108 ? 26.718 -4.177 -41.307 1.00 92.75 108 GLU A O 1
ATOM 829 N N . ALA A 1 109 ? 24.503 -4.113 -40.917 1.00 91.12 109 ALA A N 1
ATOM 830 C CA . ALA A 1 109 ? 24.397 -5.497 -40.460 1.00 91.12 109 ALA A CA 1
ATOM 831 C C . ALA A 1 109 ? 24.764 -6.517 -41.552 1.00 91.12 109 ALA A C 1
ATOM 833 O O . ALA A 1 109 ? 25.323 -7.568 -41.243 1.00 91.12 109 ALA A O 1
ATOM 834 N N . ALA A 1 110 ? 24.475 -6.225 -42.824 1.00 92.19 110 ALA A N 1
ATOM 835 C CA . ALA A 1 110 ? 24.882 -7.061 -43.953 1.00 92.19 110 ALA A CA 1
ATOM 836 C C . ALA A 1 110 ? 26.402 -7.025 -44.203 1.00 92.19 110 ALA A C 1
ATOM 838 O O . ALA A 1 110 ? 26.946 -7.961 -44.790 1.00 92.19 110 ALA A O 1
ATOM 839 N N . ALA A 1 111 ? 27.079 -5.968 -43.749 1.00 90.75 111 ALA A N 1
ATOM 840 C CA . ALA A 1 111 ? 28.532 -5.827 -43.760 1.00 90.75 111 ALA A CA 1
ATOM 841 C C . ALA A 1 111 ? 29.208 -6.353 -42.474 1.00 90.75 111 ALA A C 1
ATOM 843 O O . ALA A 1 111 ? 30.375 -6.041 -42.238 1.00 90.75 111 ALA A O 1
ATOM 844 N N . ASP A 1 112 ? 28.492 -7.134 -41.654 1.00 85.75 112 ASP A N 1
ATOM 845 C CA . ASP A 1 112 ? 28.941 -7.663 -40.356 1.00 85.75 112 ASP A CA 1
ATOM 846 C C . ASP A 1 112 ? 29.369 -6.572 -39.348 1.00 85.75 112 ASP A C 1
ATOM 848 O O . ASP A 1 112 ? 30.193 -6.817 -38.465 1.00 85.75 112 ASP A O 1
ATOM 852 N N . SER A 1 113 ? 28.795 -5.368 -39.452 1.00 86.00 113 SER A N 1
ATOM 853 C CA . SER A 1 113 ? 29.002 -4.265 -38.508 1.00 86.00 113 SER A CA 1
ATOM 854 C C . SER A 1 113 ? 27.692 -3.900 -37.796 1.00 86.00 113 SER A C 1
ATOM 856 O O . SER A 1 113 ? 26.595 -4.132 -38.308 1.00 86.00 113 SER A O 1
ATOM 858 N N . SER A 1 114 ? 27.780 -3.383 -36.569 1.00 86.50 114 SER A N 1
ATOM 859 C CA . SER A 1 114 ? 26.603 -3.042 -35.754 1.00 86.50 114 SER A CA 1
ATOM 860 C C . SER A 1 114 ? 26.801 -1.838 -34.837 1.00 86.50 114 SER A C 1
ATOM 862 O O . SER A 1 114 ? 25.998 -1.624 -33.933 1.00 86.50 114 SER A O 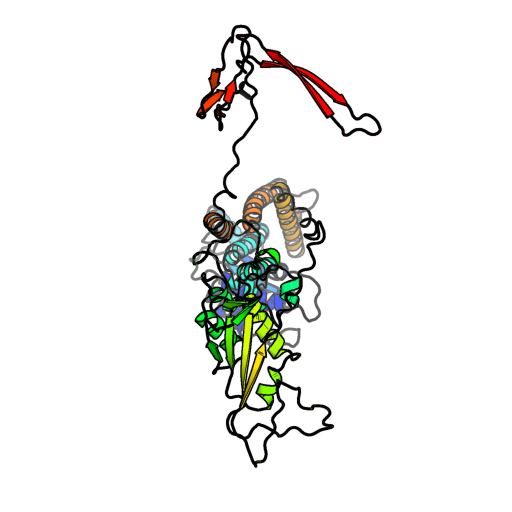1
ATOM 864 N N . VAL A 1 115 ? 27.827 -1.021 -35.068 1.00 87.00 115 VAL A N 1
ATOM 865 C CA . VAL A 1 115 ? 28.177 0.137 -34.235 1.00 87.00 115 VAL A CA 1
ATOM 866 C C . VAL A 1 115 ? 26.989 1.077 -34.039 1.00 87.00 115 VAL A C 1
ATOM 868 O O . VAL A 1 115 ? 26.649 1.411 -32.903 1.00 87.00 115 VAL A O 1
ATOM 871 N N . SER A 1 116 ? 26.314 1.486 -35.114 1.00 88.31 116 SER A N 1
ATOM 872 C CA . SER A 1 116 ? 25.208 2.449 -35.005 1.00 88.31 116 SER A CA 1
ATOM 873 C C . SER A 1 116 ? 24.001 1.831 -34.297 1.00 88.31 116 SER A C 1
ATOM 875 O O . SER A 1 116 ? 23.304 2.497 -33.527 1.00 88.31 116 SER A O 1
ATOM 877 N N . ARG A 1 117 ? 23.769 0.534 -34.524 1.00 90.44 117 ARG A N 1
ATOM 878 C CA . ARG A 1 117 ? 22.698 -0.227 -33.877 1.00 90.44 117 ARG A CA 1
ATOM 879 C C . ARG A 1 117 ? 22.946 -0.359 -32.379 1.00 90.44 117 ARG A C 1
ATOM 881 O O . ARG A 1 117 ? 22.061 -0.048 -31.587 1.00 90.44 117 ARG A O 1
ATOM 888 N N . ASP A 1 118 ? 24.144 -0.784 -32.001 1.00 88.00 118 ASP A N 1
ATOM 889 C CA . ASP A 1 118 ? 24.523 -1.018 -30.612 1.00 88.00 118 ASP A CA 1
ATOM 890 C C . ASP A 1 118 ? 24.522 0.295 -29.815 1.00 88.00 118 ASP A C 1
ATOM 892 O O . ASP A 1 118 ? 24.183 0.302 -28.631 1.00 88.00 118 ASP A O 1
ATOM 896 N N . PHE A 1 119 ? 24.823 1.426 -30.468 1.00 89.25 119 PHE A N 1
ATOM 897 C CA . PHE A 1 119 ? 24.652 2.752 -29.877 1.00 89.25 119 PHE A CA 1
ATOM 898 C C . PHE A 1 119 ? 23.186 3.045 -29.524 1.00 89.25 119 PHE A C 1
ATOM 900 O O . PHE A 1 119 ? 22.889 3.474 -28.406 1.00 89.25 119 PHE A O 1
ATOM 907 N N . LEU A 1 120 ? 22.258 2.806 -30.456 1.00 90.88 120 LEU A N 1
ATOM 908 C CA . LEU A 1 120 ? 20.827 3.003 -30.210 1.00 90.88 120 LEU A CA 1
ATOM 909 C C . LEU A 1 120 ? 20.305 2.048 -29.126 1.00 90.88 120 LEU A C 1
ATOM 911 O O . LEU A 1 120 ? 19.517 2.469 -28.276 1.00 90.88 120 LEU A O 1
ATOM 915 N N . ASP A 1 121 ? 20.808 0.812 -29.095 1.00 90.69 121 ASP A N 1
ATOM 916 C CA . ASP A 1 121 ? 20.413 -0.207 -28.121 1.00 90.69 121 ASP A CA 1
ATOM 917 C C . ASP A 1 121 ? 20.731 0.200 -26.665 1.00 90.69 121 ASP A C 1
ATOM 919 O O . ASP A 1 121 ? 20.005 -0.198 -25.750 1.00 90.69 121 ASP A O 1
ATOM 923 N N . ILE A 1 122 ? 21.727 1.067 -26.423 1.00 89.88 122 ILE A N 1
ATOM 924 C CA . ILE A 1 122 ? 21.980 1.669 -25.095 1.00 89.88 122 ILE A CA 1
ATOM 925 C C . ILE A 1 122 ? 20.751 2.457 -24.616 1.00 89.88 122 ILE A C 1
ATOM 927 O O . ILE A 1 122 ? 20.330 2.341 -23.459 1.00 89.88 122 ILE A O 1
ATOM 931 N N . LEU A 1 123 ? 20.153 3.249 -25.511 1.00 91.75 123 LEU A N 1
ATOM 932 C CA . LEU A 1 123 ? 18.968 4.053 -25.211 1.00 91.75 123 LEU A CA 1
ATOM 933 C C . LEU A 1 123 ? 17.738 3.157 -25.032 1.00 91.75 123 LEU A C 1
ATOM 935 O O . LEU A 1 123 ? 16.964 3.341 -24.086 1.00 91.75 123 LEU A O 1
ATOM 939 N N . HIS A 1 124 ? 17.575 2.161 -25.909 1.00 92.44 124 HIS A N 1
ATOM 940 C CA . HIS A 1 124 ? 16.468 1.203 -25.842 1.00 92.44 124 HIS A CA 1
ATOM 941 C C . HIS A 1 124 ? 16.479 0.393 -24.558 1.00 92.44 124 HIS A C 1
ATOM 943 O O . HIS A 1 124 ? 15.430 0.255 -23.927 1.00 92.44 124 HIS A O 1
ATOM 949 N N . GLN A 1 125 ? 17.650 -0.078 -24.126 1.00 91.06 125 GLN A N 1
ATOM 950 C CA . GLN A 1 125 ? 17.798 -0.845 -22.894 1.00 91.06 125 GLN A CA 1
ATOM 951 C C . GLN A 1 125 ? 17.175 -0.098 -21.708 1.00 91.06 125 GLN A C 1
ATOM 953 O O . GLN A 1 125 ? 16.395 -0.668 -20.940 1.00 91.06 125 GLN A O 1
ATOM 958 N N . ARG A 1 126 ? 17.464 1.203 -21.575 1.00 90.38 126 ARG A N 1
ATOM 959 C CA . ARG A 1 126 ? 16.895 2.027 -20.504 1.00 90.38 126 ARG A CA 1
ATOM 960 C C . ARG A 1 126 ? 15.394 2.266 -20.690 1.00 90.38 126 ARG A C 1
ATOM 962 O O . ARG A 1 126 ? 14.644 2.203 -19.713 1.00 90.38 126 ARG A O 1
ATOM 969 N N . LEU A 1 127 ? 14.951 2.507 -21.923 1.00 91.12 127 LEU A N 1
ATOM 970 C CA . LEU A 1 127 ? 13.547 2.757 -22.251 1.00 91.12 127 LEU A CA 1
ATOM 971 C C . LEU A 1 127 ? 12.649 1.553 -21.927 1.00 91.12 127 LEU A C 1
ATOM 973 O O . LEU A 1 127 ? 11.619 1.724 -21.277 1.00 91.12 127 LEU A O 1
ATOM 977 N N . TYR A 1 128 ? 13.042 0.335 -22.311 1.00 92.38 128 TYR A N 1
ATOM 978 C CA . TYR A 1 128 ? 12.267 -0.878 -22.022 1.00 92.38 128 TYR A CA 1
ATOM 979 C C . TYR A 1 128 ? 12.195 -1.186 -20.523 1.00 92.38 128 TYR A C 1
ATOM 981 O O . TYR A 1 128 ? 11.147 -1.610 -20.028 1.00 92.38 128 TYR A O 1
ATOM 989 N N . GLN A 1 129 ? 13.273 -0.923 -19.774 1.00 88.81 129 GLN A N 1
ATOM 990 C CA . GLN A 1 129 ? 13.254 -1.030 -18.312 1.00 88.81 129 GLN A CA 1
ATOM 991 C C . GLN A 1 129 ? 12.229 -0.071 -17.694 1.00 88.81 129 GLN A C 1
ATOM 993 O O . GLN A 1 129 ? 11.450 -0.478 -16.832 1.00 88.81 129 GLN A O 1
ATOM 998 N N . LEU A 1 130 ? 12.217 1.190 -18.137 1.00 89.25 130 LEU A N 1
ATOM 999 C CA . LEU A 1 130 ? 11.252 2.189 -17.676 1.00 89.25 130 LEU A CA 1
ATOM 1000 C C . LEU A 1 130 ? 9.820 1.819 -18.080 1.00 89.25 130 LEU A C 1
ATOM 1002 O O . LEU A 1 130 ? 8.921 1.899 -17.249 1.00 89.25 130 LEU A O 1
ATOM 1006 N N . TYR A 1 131 ? 9.610 1.329 -19.304 1.00 91.50 131 TYR A N 1
ATOM 1007 C CA . TYR A 1 131 ? 8.306 0.845 -19.763 1.00 91.50 131 TYR A CA 1
ATOM 1008 C C . TYR A 1 131 ? 7.758 -0.263 -18.853 1.00 91.50 131 TYR A C 1
ATOM 1010 O O . TYR A 1 131 ? 6.618 -0.180 -18.391 1.00 91.50 131 TYR A O 1
ATOM 1018 N N . PHE A 1 132 ? 8.578 -1.267 -18.524 1.00 89.19 132 PHE A N 1
ATOM 1019 C CA . PHE A 1 132 ? 8.156 -2.345 -17.629 1.00 89.19 132 PHE A CA 1
ATOM 1020 C C . PHE A 1 132 ? 7.849 -1.836 -16.209 1.00 89.19 132 PHE A C 1
ATOM 1022 O O . PHE A 1 132 ? 6.898 -2.302 -15.580 1.00 89.19 132 PHE A O 1
ATOM 1029 N N . GLN A 1 133 ? 8.592 -0.838 -15.715 1.00 86.69 133 GLN A N 1
ATOM 1030 C CA . GLN A 1 133 ? 8.296 -0.175 -14.436 1.00 86.69 133 GLN A CA 1
ATOM 1031 C C . GLN A 1 133 ? 6.964 0.588 -14.478 1.00 86.69 133 GLN A C 1
ATOM 1033 O O . GLN A 1 133 ? 6.168 0.478 -13.545 1.00 86.69 133 GLN A O 1
ATOM 1038 N N . CYS A 1 134 ? 6.665 1.298 -15.570 1.00 88.00 134 CYS A N 1
ATOM 1039 C CA . CYS A 1 134 ? 5.361 1.936 -15.776 1.00 88.00 134 CYS A CA 1
ATOM 1040 C C . CYS A 1 134 ? 4.228 0.912 -15.787 1.00 88.00 134 CYS A C 1
ATOM 1042 O O . CYS A 1 134 ? 3.176 1.135 -15.185 1.00 88.00 134 CYS A O 1
ATOM 1044 N N . TRP A 1 135 ? 4.452 -0.228 -16.438 1.00 88.25 135 TRP A N 1
ATOM 1045 C CA . TRP A 1 135 ? 3.493 -1.317 -16.469 1.00 88.25 135 TRP A CA 1
ATOM 1046 C C . TRP A 1 135 ? 3.272 -1.929 -15.076 1.00 88.25 135 TRP A C 1
ATOM 1048 O O . TRP A 1 135 ? 2.127 -2.192 -14.696 1.00 88.25 135 TRP A O 1
ATOM 1058 N N . SER A 1 136 ? 4.325 -2.139 -14.280 1.00 84.50 136 SER A N 1
ATOM 1059 C CA . SER A 1 136 ? 4.178 -2.771 -12.964 1.00 84.50 136 SER A CA 1
ATOM 1060 C C . SER A 1 136 ? 3.616 -1.826 -11.898 1.00 84.50 136 SER A C 1
ATOM 1062 O O . SER A 1 136 ? 2.856 -2.290 -11.046 1.00 84.50 136 SER A O 1
ATOM 1064 N N . LYS A 1 137 ? 3.897 -0.514 -11.974 1.00 81.88 137 LYS A N 1
ATOM 1065 C CA . LYS A 1 137 ? 3.535 0.497 -10.960 1.00 81.88 137 LYS A CA 1
ATOM 1066 C C . LYS A 1 137 ? 2.093 0.383 -10.458 1.00 81.88 137 LYS A C 1
ATOM 1068 O O . LYS A 1 137 ? 1.866 0.278 -9.257 1.00 81.88 137 LYS A O 1
ATOM 1073 N N . TYR A 1 138 ? 1.117 0.356 -11.364 1.00 80.06 138 TYR A N 1
ATOM 1074 C CA . TYR A 1 138 ? -0.309 0.359 -11.005 1.00 80.06 138 TYR A CA 1
ATOM 1075 C C . TYR A 1 138 ? -0.913 -1.041 -10.815 1.00 80.06 138 TYR A C 1
ATOM 1077 O O . TYR A 1 138 ? -2.099 -1.185 -10.519 1.00 80.06 138 TYR A O 1
ATOM 1085 N N . ARG A 1 139 ? -0.115 -2.102 -10.972 1.00 82.31 139 ARG A N 1
ATOM 1086 C CA . ARG A 1 139 ? -0.568 -3.490 -10.838 1.00 82.31 139 ARG A CA 1
ATOM 1087 C C . ARG A 1 139 ? -0.178 -4.032 -9.474 1.00 82.31 139 ARG A C 1
ATOM 1089 O O . ARG A 1 139 ? 0.810 -4.750 -9.329 1.00 82.31 139 ARG A O 1
ATOM 1096 N N . LEU A 1 140 ? -1.008 -3.728 -8.477 1.00 78.56 140 LEU A N 1
ATOM 1097 C CA . LEU A 1 140 ? -0.752 -4.087 -7.080 1.00 78.56 140 LEU A CA 1
ATOM 1098 C C . LEU A 1 140 ? -0.453 -5.581 -6.892 1.00 78.56 140 LEU A C 1
ATOM 1100 O O . LEU A 1 140 ? 0.448 -5.930 -6.144 1.00 78.56 140 LEU A O 1
ATOM 1104 N N . PHE A 1 141 ? -1.145 -6.468 -7.610 1.00 82.19 141 PHE A N 1
ATOM 1105 C CA . PHE A 1 141 ? -0.891 -7.909 -7.533 1.00 82.19 141 PHE A CA 1
ATOM 1106 C C . PHE A 1 141 ? 0.538 -8.289 -7.958 1.00 82.19 141 PHE A C 1
ATOM 1108 O O . PHE A 1 141 ? 1.116 -9.181 -7.352 1.00 82.19 141 PHE A O 1
ATOM 1115 N N . VAL A 1 142 ? 1.146 -7.592 -8.924 1.00 81.75 142 VAL A N 1
ATOM 1116 C CA . VAL A 1 142 ? 2.553 -7.808 -9.309 1.00 81.75 142 VAL A CA 1
ATOM 1117 C C . VAL A 1 142 ? 3.477 -7.236 -8.238 1.00 81.75 142 VAL A C 1
ATOM 1119 O O . VAL A 1 142 ? 4.349 -7.938 -7.730 1.00 81.75 142 VAL A O 1
ATOM 1122 N N . ARG A 1 143 ? 3.249 -5.978 -7.849 1.00 80.69 143 ARG A N 1
ATOM 1123 C CA . ARG A 1 143 ? 4.048 -5.246 -6.850 1.00 80.69 143 ARG A CA 1
ATOM 1124 C C . ARG A 1 143 ? 4.107 -5.954 -5.496 1.00 80.69 143 ARG A C 1
ATOM 1126 O O . ARG A 1 143 ? 5.133 -5.975 -4.825 1.00 80.69 143 ARG A O 1
ATOM 1133 N N . VAL A 1 144 ? 2.995 -6.555 -5.097 1.00 82.31 144 VAL A N 1
ATOM 1134 C CA . VAL A 1 144 ? 2.826 -7.171 -3.785 1.00 82.31 144 VAL A CA 1
ATOM 1135 C C . VAL A 1 144 ? 3.141 -8.660 -3.808 1.00 82.31 144 VAL A C 1
ATOM 1137 O O . VAL A 1 144 ? 3.871 -9.130 -2.938 1.00 82.31 144 VAL A O 1
ATOM 1140 N N . ALA A 1 145 ? 2.584 -9.415 -4.760 1.00 81.44 145 ALA A N 1
ATOM 1141 C CA . ALA A 1 145 ? 2.699 -10.872 -4.744 1.00 81.44 145 ALA A CA 1
ATOM 1142 C C . ALA A 1 145 ? 4.011 -11.361 -5.369 1.00 81.44 145 ALA A C 1
ATOM 1144 O O . ALA A 1 145 ? 4.570 -12.345 -4.893 1.00 81.44 145 ALA A O 1
ATOM 1145 N N . GLU A 1 146 ? 4.513 -10.678 -6.403 1.00 80.94 146 GLU A N 1
ATOM 1146 C CA . GLU A 1 146 ? 5.750 -11.071 -7.091 1.00 80.94 146 GLU A CA 1
ATOM 1147 C C . GLU A 1 146 ? 6.956 -10.256 -6.628 1.00 80.94 146 GLU A C 1
ATOM 1149 O O . GLU A 1 146 ? 7.966 -10.835 -6.245 1.00 80.94 146 GLU A O 1
ATOM 1154 N N . GLU A 1 147 ? 6.865 -8.922 -6.648 1.00 78.81 147 GLU A N 1
ATOM 1155 C CA . GLU A 1 147 ? 7.982 -8.040 -6.261 1.00 78.81 147 GLU A CA 1
ATOM 1156 C C . GLU A 1 147 ? 8.169 -7.948 -4.747 1.00 78.81 147 GLU A C 1
ATOM 1158 O O . GLU A 1 147 ? 9.234 -7.546 -4.289 1.00 78.81 147 GLU A O 1
ATOM 1163 N N . GLN A 1 148 ? 7.135 -8.296 -3.973 1.00 79.88 148 GLN A N 1
ATOM 1164 C CA . GLN A 1 148 ? 7.111 -8.164 -2.515 1.00 79.88 148 GLN A CA 1
ATOM 1165 C C . GLN A 1 148 ? 7.533 -6.769 -2.030 1.00 79.88 148 GLN A C 1
ATOM 1167 O O . GLN A 1 148 ? 8.172 -6.638 -0.984 1.00 79.88 148 GLN A O 1
ATOM 1172 N N . ASN A 1 149 ? 7.155 -5.724 -2.775 1.00 78.62 149 ASN A N 1
ATOM 1173 C CA . ASN A 1 149 ? 7.582 -4.361 -2.501 1.00 78.62 149 ASN A CA 1
ATOM 1174 C C . ASN A 1 149 ? 7.184 -3.939 -1.068 1.00 78.62 149 ASN A C 1
ATOM 1176 O O . ASN A 1 149 ? 6.000 -3.996 -0.719 1.00 78.62 149 ASN A O 1
ATOM 1180 N N . PRO A 1 150 ? 8.140 -3.505 -0.226 1.00 79.00 150 PRO A N 1
ATOM 1181 C CA . PRO A 1 150 ? 7.876 -3.234 1.183 1.00 79.00 150 PRO A CA 1
ATOM 1182 C C . PRO A 1 150 ? 6.931 -2.046 1.393 1.00 79.00 150 PRO A C 1
ATOM 1184 O O . PRO A 1 150 ? 6.094 -2.103 2.288 1.00 79.00 150 PRO A O 1
ATOM 1187 N N . GLN A 1 151 ? 7.013 -1.004 0.560 1.00 79.56 151 GLN A N 1
ATOM 1188 C CA . GLN A 1 151 ? 6.156 0.181 0.670 1.00 79.56 151 GLN A CA 1
ATOM 1189 C C . GLN A 1 151 ? 4.705 -0.148 0.305 1.00 79.56 151 GLN A C 1
ATOM 1191 O O . GLN A 1 151 ? 3.777 0.260 0.999 1.00 79.56 151 GLN A O 1
ATOM 1196 N N . ASP A 1 152 ? 4.490 -0.946 -0.742 1.00 79.19 152 ASP A N 1
ATOM 1197 C CA . ASP A 1 152 ? 3.138 -1.343 -1.152 1.00 79.19 152 ASP A CA 1
ATOM 1198 C C . ASP A 1 152 ? 2.486 -2.300 -0.147 1.00 79.19 152 ASP A C 1
ATOM 1200 O O . ASP A 1 152 ? 1.288 -2.207 0.130 1.00 79.19 152 ASP A O 1
ATOM 1204 N N . ARG A 1 153 ? 3.280 -3.182 0.471 1.00 84.38 153 ARG A N 1
ATOM 1205 C CA . ARG A 1 153 ? 2.814 -4.033 1.576 1.00 84.38 153 ARG A CA 1
ATOM 1206 C C . ARG A 1 153 ? 2.486 -3.211 2.817 1.00 84.38 153 ARG A C 1
ATOM 1208 O O . ARG A 1 153 ? 1.464 -3.466 3.447 1.00 84.38 153 ARG A O 1
ATOM 1215 N N . GLU A 1 154 ? 3.303 -2.212 3.138 1.00 85.25 154 GLU A N 1
ATOM 1216 C CA . GLU A 1 154 ? 3.044 -1.274 4.233 1.00 85.25 154 GLU A CA 1
ATOM 1217 C C . GLU A 1 154 ? 1.700 -0.562 4.059 1.00 85.25 154 GLU A C 1
ATOM 1219 O O . GLU A 1 154 ? 0.886 -0.542 4.976 1.00 85.25 154 GLU A O 1
ATOM 1224 N N . ARG A 1 155 ? 1.413 -0.063 2.852 1.00 82.88 155 ARG A N 1
ATOM 1225 C CA . ARG A 1 155 ? 0.128 0.580 2.526 1.00 82.88 155 ARG A CA 1
ATOM 1226 C C . ARG A 1 155 ? -1.061 -0.347 2.771 1.00 82.88 155 ARG A C 1
ATOM 1228 O O . ARG A 1 155 ? -2.065 0.074 3.343 1.00 82.88 155 ARG A O 1
ATOM 1235 N N . LEU A 1 156 ? -0.942 -1.617 2.380 1.00 86.00 156 LEU A N 1
ATOM 1236 C CA . LEU A 1 156 ? -1.970 -2.626 2.645 1.00 86.00 156 LEU A CA 1
ATOM 1237 C C . LEU A 1 156 ? -2.152 -2.899 4.139 1.00 86.00 156 LEU A C 1
ATOM 1239 O O . LEU A 1 156 ? -3.281 -3.094 4.585 1.00 86.00 156 LEU A O 1
ATOM 1243 N N . PHE A 1 157 ? -1.072 -2.875 4.919 1.00 89.31 157 PHE A N 1
ATOM 1244 C CA . PHE A 1 157 ? -1.158 -2.970 6.372 1.00 89.31 157 PHE A CA 1
ATOM 1245 C C . PHE A 1 157 ? -1.850 -1.754 6.991 1.00 89.31 157 PHE A C 1
ATOM 1247 O O . PHE A 1 157 ? -2.738 -1.928 7.826 1.00 89.31 157 PHE A O 1
ATOM 1254 N N . CYS A 1 158 ? -1.529 -0.541 6.542 1.00 86.94 158 CYS A N 1
ATOM 1255 C CA . CYS A 1 158 ? -2.215 0.675 6.979 1.00 86.94 158 CYS A CA 1
ATOM 1256 C C . CYS A 1 158 ? -3.725 0.605 6.709 1.00 86.94 158 CYS A C 1
ATOM 1258 O O . CYS A 1 158 ? -4.516 0.947 7.586 1.00 86.94 158 CYS A O 1
ATOM 1260 N N . LEU A 1 159 ? -4.132 0.086 5.543 1.00 84.12 159 LEU A N 1
ATOM 1261 C CA . LEU A 1 159 ? -5.545 -0.057 5.172 1.00 84.12 159 LEU A CA 1
ATOM 1262 C C . LEU A 1 159 ? -6.342 -0.931 6.155 1.00 84.12 159 LEU A C 1
ATOM 1264 O O . LEU A 1 159 ? -7.521 -0.677 6.386 1.00 84.12 159 LEU A O 1
ATOM 1268 N N . ILE A 1 160 ? -5.709 -1.951 6.737 1.00 87.25 160 ILE A N 1
ATOM 1269 C CA . ILE A 1 160 ? -6.351 -2.869 7.689 1.00 87.25 160 ILE A CA 1
ATOM 1270 C C . ILE A 1 160 ? -6.127 -2.484 9.159 1.00 87.25 160 ILE A C 1
ATOM 1272 O O . ILE A 1 160 ? -6.447 -3.273 10.046 1.00 87.25 160 ILE A O 1
ATOM 1276 N N . GLY A 1 161 ? -5.579 -1.293 9.427 1.00 85.12 161 GLY A N 1
ATOM 1277 C CA . GLY A 1 161 ? -5.298 -0.811 10.784 1.00 85.12 161 GLY A CA 1
ATOM 1278 C C . GLY A 1 161 ? -4.035 -1.401 11.421 1.00 85.12 161 GLY A C 1
ATOM 1279 O O . GLY A 1 161 ? -3.858 -1.303 12.629 1.00 85.12 161 GLY A O 1
ATOM 1280 N N . LEU A 1 162 ? -3.151 -2.005 10.622 1.00 87.94 162 LEU A N 1
ATOM 1281 C CA . LEU A 1 162 ? -1.881 -2.602 11.047 1.00 87.94 162 LEU A CA 1
ATOM 1282 C C . LEU A 1 162 ? -0.662 -1.783 10.586 1.00 87.94 162 LEU A C 1
ATOM 1284 O O . LEU A 1 162 ? 0.405 -2.347 10.365 1.00 87.94 162 LEU A O 1
ATOM 1288 N N . GLY A 1 163 ? -0.799 -0.465 10.410 1.00 85.38 163 GLY A N 1
ATOM 1289 C CA . GLY A 1 163 ? 0.330 0.393 10.018 1.00 85.38 163 GLY A CA 1
ATOM 1290 C C . GLY A 1 163 ? 1.473 0.354 11.039 1.00 85.38 163 GLY A C 1
ATOM 1291 O O . GLY A 1 163 ? 2.641 0.218 10.682 1.00 85.38 163 GLY A O 1
ATOM 1292 N N . GLU A 1 164 ? 1.139 0.344 12.329 1.00 85.00 164 GLU A N 1
ATOM 1293 C CA . GLU A 1 164 ? 2.136 0.273 13.396 1.00 85.00 164 GLU A CA 1
ATOM 1294 C C . GLU A 1 164 ? 2.851 -1.085 13.423 1.00 85.00 164 GLU A C 1
ATOM 1296 O O . GLU A 1 164 ? 2.225 -2.147 13.518 1.00 85.00 164 GLU A O 1
ATOM 1301 N N . ARG A 1 165 ? 4.189 -1.059 13.344 1.00 81.75 165 ARG A N 1
ATOM 1302 C CA . ARG A 1 165 ? 5.025 -2.275 13.382 1.00 81.75 165 ARG A CA 1
ATOM 1303 C C . ARG A 1 165 ? 4.879 -3.027 14.698 1.00 81.75 165 ARG A C 1
ATOM 1305 O O . ARG A 1 165 ? 4.715 -4.239 14.681 1.00 81.75 165 ARG A O 1
ATOM 1312 N N . GLU A 1 166 ? 4.823 -2.301 15.810 1.00 81.44 166 GLU A N 1
ATOM 1313 C CA . GLU A 1 166 ? 4.660 -2.878 17.148 1.00 81.44 166 GLU A CA 1
ATOM 1314 C C . GLU A 1 166 ? 3.398 -3.739 17.246 1.00 81.44 166 GLU A C 1
ATOM 1316 O O . GLU A 1 166 ? 3.433 -4.844 17.780 1.00 81.44 166 GLU A O 1
ATOM 1321 N N . LEU A 1 167 ? 2.285 -3.271 16.670 1.00 77.81 167 LEU A N 1
ATOM 1322 C CA . LEU A 1 167 ? 1.036 -4.026 16.638 1.00 77.81 167 LEU A CA 1
ATOM 1323 C C . LEU A 1 167 ? 1.158 -5.260 15.734 1.00 77.81 167 LEU A C 1
ATOM 1325 O O . LEU A 1 167 ? 0.682 -6.337 16.097 1.00 77.81 167 LEU A O 1
ATOM 1329 N N . ARG A 1 168 ? 1.818 -5.132 14.576 1.00 84.06 168 ARG A N 1
ATOM 1330 C CA . ARG A 1 168 ? 2.043 -6.255 13.650 1.00 84.06 168 ARG A CA 1
ATOM 1331 C C . ARG A 1 168 ? 2.881 -7.363 14.263 1.00 84.06 168 ARG A C 1
ATOM 1333 O O . ARG A 1 168 ? 2.528 -8.525 14.091 1.00 84.06 168 ARG A O 1
ATOM 1340 N N . ASP A 1 169 ? 3.923 -7.016 15.006 1.00 81.19 169 ASP A N 1
ATOM 1341 C CA . ASP A 1 169 ? 4.838 -7.992 15.600 1.00 81.19 169 ASP A CA 1
ATOM 1342 C C . ASP A 1 169 ? 4.169 -8.826 16.707 1.00 81.19 169 ASP A C 1
ATOM 1344 O O . ASP A 1 169 ? 4.611 -9.935 17.009 1.00 81.19 169 ASP A O 1
ATOM 1348 N N . THR A 1 170 ? 3.053 -8.347 17.274 1.00 75.38 170 THR A N 1
ATOM 1349 C CA . THR A 1 170 ? 2.242 -9.131 18.225 1.00 75.38 170 THR A CA 1
ATOM 1350 C C . THR A 1 170 ? 1.352 -10.184 17.561 1.00 75.38 170 THR A C 1
ATOM 1352 O O . THR A 1 170 ? 0.843 -11.075 18.246 1.00 75.38 170 THR A O 1
ATOM 1355 N N . LEU A 1 171 ? 1.136 -10.101 16.243 1.00 76.69 171 LEU A N 1
ATOM 1356 C CA . LEU A 1 171 ? 0.189 -10.949 15.525 1.00 76.69 171 LEU A CA 1
ATOM 1357 C C . LEU A 1 171 ? 0.904 -12.069 14.751 1.00 76.69 171 LEU A C 1
ATOM 1359 O O . LEU A 1 171 ? 1.889 -11.827 14.055 1.00 76.69 171 LEU A O 1
ATOM 1363 N N . PRO A 1 172 ? 0.386 -13.310 14.796 1.00 73.19 172 PRO A N 1
ATOM 1364 C CA . PRO A 1 172 ? 0.946 -14.408 14.022 1.00 73.19 172 PRO A CA 1
ATOM 1365 C C . PRO A 1 172 ? 0.572 -14.270 12.540 1.00 73.19 172 PRO A C 1
ATOM 1367 O O . PRO A 1 172 ? -0.610 -14.288 12.194 1.00 73.19 172 PRO A O 1
ATOM 1370 N N . ASP A 1 173 ? 1.592 -14.186 11.683 1.00 82.38 173 ASP A N 1
ATOM 1371 C CA . ASP A 1 173 ? 1.499 -14.006 10.225 1.00 82.38 173 ASP A CA 1
ATOM 1372 C C . ASP A 1 173 ? 0.570 -12.846 9.794 1.00 82.38 173 ASP A C 1
ATOM 1374 O O . ASP A 1 173 ? -0.524 -13.068 9.257 1.00 82.38 173 ASP A O 1
ATOM 1378 N N . PRO A 1 174 ? 0.998 -11.582 10.001 1.00 85.88 174 PRO A N 1
ATOM 1379 C CA . PRO A 1 174 ? 0.189 -10.404 9.688 1.00 85.88 174 PRO A CA 1
ATOM 1380 C C . PRO A 1 174 ? -0.250 -10.353 8.224 1.00 85.88 174 PRO A C 1
ATOM 1382 O O . PRO A 1 174 ? -1.322 -9.837 7.909 1.00 85.88 174 PRO A O 1
ATOM 1385 N N . TRP A 1 175 ? 0.559 -10.908 7.316 1.00 87.88 175 TRP A N 1
ATOM 1386 C CA . TRP A 1 175 ? 0.288 -10.875 5.884 1.00 87.88 175 TRP A CA 1
ATOM 1387 C C . TRP A 1 175 ? -1.017 -11.589 5.522 1.00 87.88 175 TRP A C 1
ATOM 1389 O O . TRP A 1 175 ? -1.775 -11.111 4.676 1.00 87.88 175 TRP A O 1
ATOM 1399 N N . GLN A 1 176 ? -1.337 -12.691 6.204 1.00 88.00 176 GLN A N 1
ATOM 1400 C CA . GLN A 1 176 ? -2.601 -13.391 5.979 1.00 88.00 176 GLN A CA 1
ATOM 1401 C C . GLN A 1 176 ? -3.814 -12.518 6.291 1.00 88.00 176 GLN A C 1
ATOM 1403 O O . GLN A 1 176 ? -4.851 -12.704 5.659 1.00 88.00 176 GLN A O 1
ATOM 1408 N N . LEU A 1 177 ? -3.694 -11.556 7.212 1.00 89.31 177 LEU A N 1
ATOM 1409 C CA . LEU A 1 177 ? -4.805 -10.705 7.639 1.00 89.31 177 LEU A CA 1
ATOM 1410 C C . LEU A 1 177 ? -5.256 -9.723 6.557 1.00 89.31 177 LEU A C 1
ATOM 1412 O O . LEU A 1 177 ? -6.419 -9.321 6.553 1.00 89.31 177 LEU A O 1
ATOM 1416 N N . VAL A 1 178 ? -4.390 -9.417 5.588 1.00 89.38 178 VAL A N 1
ATOM 1417 C CA . VAL A 1 178 ? -4.719 -8.567 4.433 1.00 89.38 178 VAL A CA 1
ATOM 1418 C C . VAL A 1 178 ? -5.888 -9.140 3.626 1.00 89.38 178 VAL A C 1
ATOM 1420 O O . VAL A 1 178 ? -6.682 -8.380 3.077 1.00 89.38 178 VAL A O 1
ATOM 1423 N N . ARG A 1 179 ? -6.098 -10.466 3.624 1.00 90.62 179 ARG A N 1
ATOM 1424 C CA . ARG A 1 179 ? -7.276 -11.074 2.972 1.00 90.62 179 ARG A CA 1
ATOM 1425 C C . ARG A 1 179 ? -8.602 -10.585 3.561 1.00 90.62 179 ARG A C 1
ATOM 1427 O O . ARG A 1 179 ? -9.613 -10.569 2.866 1.00 90.62 179 ARG A O 1
ATOM 1434 N N . TYR A 1 180 ? -8.600 -10.201 4.839 1.00 90.81 180 TYR A N 1
ATOM 1435 C CA . TYR A 1 180 ? -9.774 -9.696 5.542 1.00 90.81 180 TYR A CA 1
ATOM 1436 C C . TYR A 1 180 ? -9.941 -8.190 5.372 1.00 90.81 180 TYR A C 1
ATOM 1438 O O . TYR A 1 180 ? -10.811 -7.625 6.030 1.00 90.81 180 TYR A O 1
ATOM 1446 N N . ALA A 1 181 ? -9.172 -7.537 4.489 1.00 88.81 181 ALA A N 1
ATOM 1447 C CA . ALA A 1 181 ? -9.285 -6.104 4.244 1.00 88.81 181 ALA A CA 1
ATOM 1448 C C . ALA A 1 181 ? -10.733 -5.685 3.984 1.00 88.81 181 ALA A C 1
ATOM 1450 O O . ALA A 1 181 ? -11.196 -4.747 4.608 1.00 88.81 181 ALA A O 1
ATOM 1451 N N . GLY A 1 182 ? -11.496 -6.436 3.184 1.00 86.81 182 GLY A N 1
ATOM 1452 C CA . GLY A 1 182 ? -12.911 -6.128 2.952 1.00 86.81 182 GLY A CA 1
ATOM 1453 C C . GLY A 1 182 ? -13.784 -6.133 4.218 1.00 86.81 182 GLY A C 1
ATOM 1454 O O . GLY A 1 182 ? -14.702 -5.331 4.322 1.00 86.81 182 GLY A O 1
ATOM 1455 N N . LEU A 1 183 ? -13.497 -6.988 5.206 1.00 90.06 183 LEU A N 1
ATOM 1456 C CA . LEU A 1 183 ? -14.205 -7.001 6.496 1.00 90.06 183 LEU A CA 1
ATOM 1457 C C . LEU A 1 183 ? -13.662 -5.931 7.455 1.00 90.06 183 LEU A C 1
ATOM 1459 O O . LEU A 1 183 ? -14.425 -5.372 8.242 1.00 90.06 183 LEU A O 1
ATOM 1463 N N . LEU A 1 184 ? -12.356 -5.662 7.371 1.00 88.38 184 LEU A N 1
ATOM 1464 C CA . LEU A 1 184 ? -11.605 -4.675 8.146 1.00 88.38 184 LEU A CA 1
ATOM 1465 C C . LEU A 1 184 ? -11.667 -3.251 7.561 1.00 88.38 184 LEU A C 1
ATOM 1467 O O . LEU A 1 184 ? -11.174 -2.314 8.177 1.00 88.38 184 LEU A O 1
ATOM 1471 N N . THR A 1 185 ? -12.366 -3.008 6.460 1.00 85.19 185 THR A N 1
ATOM 1472 C CA . THR A 1 185 ? -12.646 -1.646 5.961 1.00 85.19 185 THR A CA 1
ATOM 1473 C C . THR A 1 185 ? -14.136 -1.319 5.949 1.00 85.19 185 THR A C 1
ATOM 1475 O O . THR A 1 185 ? -14.508 -0.170 5.743 1.00 85.19 185 THR A O 1
ATOM 1478 N N . GLN A 1 186 ? -15.005 -2.294 6.235 1.00 84.19 186 GLN A N 1
ATOM 1479 C CA . GLN A 1 186 ? -16.445 -2.070 6.350 1.00 84.19 186 GLN A CA 1
ATOM 1480 C C . GLN A 1 186 ? -16.822 -1.377 7.659 1.00 84.19 186 GLN A C 1
ATOM 1482 O O . GLN A 1 186 ? -16.464 -1.837 8.749 1.00 84.19 186 GLN A O 1
ATOM 1487 N N . PHE A 1 187 ? -17.619 -0.317 7.527 1.00 80.00 187 PHE A N 1
ATOM 1488 C CA . PHE A 1 187 ? -18.240 0.406 8.629 1.00 80.00 187 PHE A CA 1
ATOM 1489 C C . PHE A 1 187 ? -19.767 0.428 8.446 1.00 80.00 187 PHE A C 1
ATOM 1491 O O . PHE A 1 187 ? -20.232 0.787 7.363 1.00 80.00 187 PHE A O 1
ATOM 1498 N N . PRO A 1 188 ? -20.557 0.071 9.477 1.00 85.44 188 PRO A N 1
ATOM 1499 C CA . PRO A 1 188 ? -20.137 -0.437 10.788 1.00 85.44 188 PRO A CA 1
ATOM 1500 C C . PRO A 1 188 ? -19.594 -1.879 10.739 1.00 85.44 188 PRO A C 1
ATOM 1502 O O . PRO A 1 188 ? -19.917 -2.664 9.847 1.00 85.44 188 PRO A O 1
ATOM 1505 N N . ARG A 1 189 ? -18.795 -2.242 11.748 1.00 88.31 189 ARG A N 1
ATOM 1506 C CA . ARG A 1 189 ? -18.295 -3.606 11.980 1.00 88.31 189 ARG A CA 1
ATOM 1507 C C . ARG A 1 189 ? -19.428 -4.509 12.467 1.00 88.31 189 ARG A C 1
ATOM 1509 O O . ARG A 1 189 ? -20.021 -4.244 13.508 1.00 88.31 189 ARG A O 1
ATOM 1516 N N . SER A 1 190 ? -19.738 -5.577 11.733 1.00 92.06 190 SER A N 1
ATOM 1517 C CA . SER A 1 190 ? -20.880 -6.450 12.039 1.00 92.06 190 SER A CA 1
ATOM 1518 C C . SER A 1 190 ? -20.471 -7.714 12.800 1.00 92.06 190 SER A C 1
ATOM 1520 O O . SER A 1 190 ? -19.390 -8.265 12.590 1.00 92.06 190 SER A O 1
ATOM 1522 N N . ALA A 1 191 ? -21.371 -8.241 13.637 1.00 93.38 191 ALA A N 1
ATOM 1523 C CA . ALA A 1 191 ? -21.156 -9.520 14.319 1.00 93.38 191 ALA A CA 1
ATOM 1524 C C . ALA A 1 191 ? -20.941 -10.681 13.330 1.00 93.38 191 ALA A C 1
ATOM 1526 O O . ALA A 1 191 ? -20.099 -11.547 13.562 1.00 93.38 191 ALA A O 1
ATOM 1527 N N . THR A 1 192 ? -21.638 -10.667 12.189 1.00 94.12 192 THR A N 1
ATOM 1528 C CA . THR A 1 192 ? -21.440 -11.640 11.103 1.00 94.12 192 THR A CA 1
ATOM 1529 C C . THR A 1 192 ? -20.042 -11.536 10.493 1.00 94.12 192 THR A C 1
ATOM 1531 O O . THR A 1 192 ? -19.429 -12.561 10.187 1.00 94.12 192 THR A O 1
ATOM 1534 N N . GLY A 1 193 ? -19.511 -10.320 10.339 1.00 94.06 193 GLY A N 1
ATOM 1535 C CA . GLY A 1 193 ? -18.145 -10.096 9.872 1.00 94.06 193 GLY A CA 1
ATOM 1536 C C . GLY A 1 193 ? -17.109 -10.641 10.854 1.00 94.06 193 GLY A C 1
ATOM 1537 O O . GLY A 1 193 ? -16.233 -11.400 10.440 1.00 94.06 193 GLY A O 1
ATOM 1538 N N . LEU A 1 194 ? -17.272 -10.365 12.155 1.00 94.31 194 LEU A N 1
ATOM 1539 C CA . LEU A 1 194 ? -16.427 -10.936 13.212 1.00 94.31 194 LEU A CA 1
ATOM 1540 C C . LEU A 1 194 ? -16.471 -12.469 13.196 1.00 94.31 194 LEU A C 1
ATOM 1542 O O . LEU A 1 194 ? -15.436 -13.131 13.209 1.00 94.31 194 LEU A O 1
ATOM 1546 N N . GLN A 1 195 ? -17.673 -13.040 13.119 1.00 95.50 195 GLN A N 1
ATOM 1547 C CA . GLN A 1 195 ? -17.872 -14.483 13.050 1.00 95.50 195 GLN A CA 1
ATOM 1548 C C . GLN A 1 195 ? -17.168 -15.093 11.830 1.00 95.50 195 GLN A C 1
ATOM 1550 O O . GLN A 1 195 ? -16.522 -16.130 11.949 1.00 95.50 195 GLN A O 1
ATOM 1555 N N . THR A 1 196 ? -17.271 -14.453 10.664 1.00 94.31 196 THR A N 1
ATOM 1556 C CA . THR A 1 196 ? -16.644 -14.922 9.417 1.00 94.31 196 THR A CA 1
ATOM 1557 C C . THR A 1 196 ? -15.122 -14.891 9.516 1.00 94.31 196 THR A C 1
ATOM 1559 O O . THR A 1 196 ? -14.472 -15.887 9.201 1.00 94.31 196 THR A O 1
ATOM 1562 N N . LEU A 1 197 ? -14.568 -13.786 10.022 1.00 94.19 197 LEU A N 1
ATOM 1563 C CA . LEU A 1 197 ? -13.134 -13.621 10.245 1.00 94.19 197 LEU A CA 1
ATOM 1564 C C . LEU A 1 197 ? -12.592 -14.705 11.184 1.00 94.19 197 LEU A C 1
ATOM 1566 O O . LEU A 1 197 ? -11.608 -15.365 10.858 1.00 94.19 197 LEU A O 1
ATOM 1570 N N . LEU A 1 198 ? -13.245 -14.928 12.327 1.00 93.56 198 LEU A N 1
ATOM 1571 C CA . LEU A 1 198 ? -12.784 -15.910 13.311 1.00 93.56 198 LEU A CA 1
ATOM 1572 C C . LEU A 1 198 ? -12.901 -17.352 12.799 1.00 93.56 198 LEU A C 1
ATOM 1574 O O . LEU A 1 198 ? -12.018 -18.164 13.072 1.00 93.56 198 LEU A O 1
ATOM 1578 N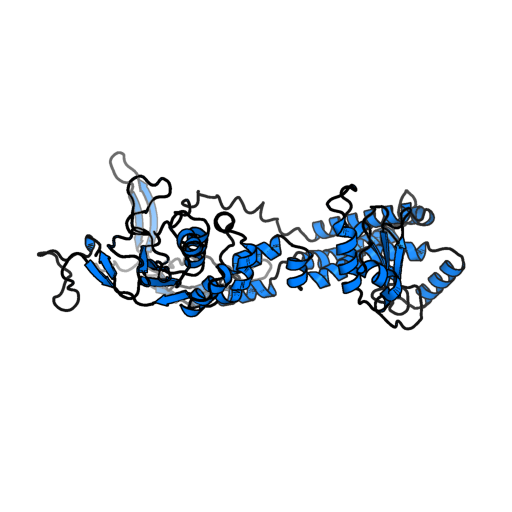 N . ARG A 1 199 ? -13.958 -17.678 12.041 1.00 94.44 199 ARG A N 1
ATOM 1579 C CA . ARG A 1 199 ? -14.138 -19.012 11.444 1.00 94.44 199 ARG A CA 1
ATOM 1580 C C . ARG A 1 199 ? -13.008 -19.358 10.471 1.00 94.44 199 ARG A C 1
ATOM 1582 O O . ARG A 1 199 ? -12.460 -20.456 10.573 1.00 94.44 199 ARG A O 1
ATOM 1589 N N . ASP A 1 200 ? -12.645 -18.437 9.573 1.00 93.19 200 ASP A N 1
ATOM 1590 C CA . ASP A 1 200 ? -11.553 -18.644 8.603 1.00 93.19 200 ASP A CA 1
ATOM 1591 C C . ASP A 1 200 ? -10.186 -18.666 9.304 1.00 93.19 200 ASP A C 1
ATOM 1593 O O . ASP A 1 200 ? -9.441 -19.639 9.198 1.00 93.19 200 ASP A O 1
ATOM 1597 N N . ALA A 1 201 ? -9.886 -17.651 10.123 1.00 90.69 201 ALA A N 1
ATOM 1598 C CA . ALA A 1 201 ? -8.563 -17.476 10.725 1.00 90.69 201 ALA A CA 1
ATOM 1599 C C . ALA A 1 201 ? -8.173 -18.569 11.738 1.00 90.69 201 ALA A C 1
ATOM 1601 O O . ALA A 1 201 ? -6.978 -18.790 11.981 1.00 90.69 201 ALA A O 1
ATOM 1602 N N . LEU A 1 202 ? -9.163 -19.221 12.358 1.00 89.50 202 LEU A N 1
ATOM 1603 C CA . LEU A 1 202 ? -8.970 -20.285 13.349 1.00 89.50 202 LEU A CA 1
ATOM 1604 C C . LEU A 1 202 ? -9.303 -21.681 12.806 1.00 89.50 202 LEU A C 1
ATOM 1606 O O . LEU A 1 202 ? -9.065 -22.664 13.507 1.00 89.50 202 LEU A O 1
ATOM 1610 N N . GLY A 1 203 ? -9.857 -21.786 11.592 1.00 89.38 203 GLY A N 1
ATOM 1611 C CA . GLY A 1 203 ? -10.270 -23.059 10.996 1.00 89.38 203 GLY A CA 1
ATOM 1612 C C . GLY A 1 203 ? -11.437 -23.743 11.721 1.00 89.38 203 GLY A C 1
ATOM 1613 O O . GLY A 1 203 ? -11.566 -24.967 11.665 1.00 89.38 203 GLY A O 1
ATOM 1614 N N . ILE A 1 204 ? -12.290 -22.983 12.418 1.00 88.94 204 ILE A N 1
ATOM 1615 C CA . ILE A 1 204 ? -13.421 -23.516 13.190 1.00 88.94 204 ILE A CA 1
ATOM 1616 C C . ILE A 1 204 ? -14.721 -23.267 12.433 1.00 88.94 204 ILE A C 1
ATOM 1618 O O . ILE A 1 204 ? -15.070 -22.130 12.142 1.00 88.94 204 ILE A O 1
ATOM 1622 N N . ARG A 1 205 ? -15.499 -24.321 12.172 1.00 85.25 205 ARG A N 1
ATOM 1623 C CA . ARG A 1 205 ? -16.805 -24.182 11.499 1.00 85.25 205 ARG A CA 1
ATOM 1624 C C . ARG A 1 205 ? -17.931 -23.757 12.445 1.00 85.25 205 ARG A C 1
ATOM 1626 O O . ARG A 1 205 ? -18.795 -22.976 12.056 1.00 85.25 205 ARG A O 1
ATOM 1633 N N . GLN A 1 206 ? -17.923 -24.277 13.670 1.00 91.50 206 GLN A N 1
ATOM 1634 C CA . GLN A 1 206 ? -18.941 -24.023 14.691 1.00 91.50 206 GLN A CA 1
ATOM 1635 C C . GLN A 1 206 ? -18.482 -22.897 15.621 1.00 91.50 206 GLN A C 1
ATOM 1637 O O . GLN A 1 206 ? -17.869 -23.140 16.661 1.00 91.50 206 GLN A O 1
ATOM 1642 N N . LEU A 1 207 ? -18.734 -21.663 15.185 1.00 95.75 207 LEU A N 1
ATOM 1643 C CA . LEU A 1 207 ? -18.480 -20.451 15.958 1.00 95.75 207 LEU A CA 1
ATOM 1644 C C . LEU A 1 207 ? -19.637 -19.475 15.770 1.00 95.75 207 LEU A C 1
ATOM 1646 O O . LEU A 1 207 ? -19.978 -19.167 14.627 1.00 95.75 207 LEU A O 1
ATOM 1650 N N . GLU A 1 208 ? -20.217 -18.988 16.861 1.00 96.25 208 GLU A N 1
ATOM 1651 C CA . GLU A 1 208 ? -21.349 -18.054 16.850 1.00 96.25 208 GLU A CA 1
ATOM 1652 C C . GLU A 1 208 ? -21.099 -16.860 17.771 1.00 96.25 208 GLU A C 1
ATOM 1654 O O . GLU A 1 208 ? -20.443 -16.990 18.806 1.00 96.25 208 GLU A O 1
ATOM 1659 N N . VAL A 1 209 ? -21.624 -15.691 17.399 1.00 95.88 209 VAL A N 1
ATOM 1660 C CA . VAL A 1 209 ? -21.522 -14.460 18.197 1.00 95.88 209 VAL A CA 1
ATOM 1661 C C . VAL A 1 209 ? -22.894 -14.103 18.768 1.00 95.88 209 VAL A C 1
ATOM 1663 O O . VAL A 1 209 ? -23.811 -13.735 18.037 1.00 95.88 209 VAL A O 1
ATOM 1666 N N . GLU A 1 210 ? -23.027 -14.183 20.089 1.00 95.25 210 GLU A N 1
ATOM 1667 C CA . GLU A 1 210 ? -24.210 -13.747 20.832 1.00 95.25 210 GLU A CA 1
ATOM 1668 C C . GLU A 1 210 ? -24.052 -12.277 21.227 1.00 95.25 210 GLU A C 1
ATOM 1670 O O . GLU A 1 210 ? -23.136 -11.911 21.966 1.00 95.25 210 GLU A O 1
ATOM 1675 N N . GLN A 1 211 ? -24.949 -11.434 20.722 1.00 93.94 211 GLN A N 1
ATOM 1676 C CA . GLN A 1 211 ? -24.939 -9.989 20.941 1.00 93.94 211 GLN A CA 1
ATOM 1677 C C . GLN A 1 211 ? -25.835 -9.592 22.121 1.00 93.94 211 GLN A C 1
ATOM 1679 O O . GLN A 1 211 ? -26.736 -10.327 22.522 1.00 93.94 211 GLN A O 1
ATOM 1684 N N . CYS A 1 212 ? -25.622 -8.379 22.623 1.00 92.19 212 CYS A N 1
ATOM 1685 C CA . CYS A 1 212 ? -26.480 -7.711 23.599 1.00 92.19 212 CYS A CA 1
ATOM 1686 C C . CYS A 1 212 ? -26.646 -8.429 24.949 1.00 92.19 212 CYS A C 1
ATOM 1688 O O . CYS A 1 212 ? -27.740 -8.496 25.528 1.00 92.19 212 CYS A O 1
ATOM 1690 N N . LEU A 1 213 ? -25.543 -8.966 25.467 1.00 93.38 213 LEU A N 1
ATOM 1691 C CA . LEU A 1 213 ? -25.530 -9.658 26.747 1.00 93.38 213 LEU A CA 1
ATOM 1692 C C . LEU A 1 213 ? -25.677 -8.682 27.908 1.00 93.38 213 LEU A C 1
ATOM 1694 O O . LEU A 1 213 ? -25.044 -7.631 27.954 1.00 93.38 213 LEU A O 1
ATOM 1698 N N . LEU A 1 214 ? -26.506 -9.066 28.877 1.00 92.75 214 LEU A N 1
ATOM 1699 C CA . LEU A 1 214 ? -26.687 -8.292 30.097 1.00 92.75 214 LEU A CA 1
ATOM 1700 C C . LEU A 1 214 ? -25.406 -8.336 30.937 1.00 92.75 214 LEU A C 1
ATOM 1702 O O . LEU A 1 214 ? -24.952 -9.411 31.335 1.00 92.75 214 LEU A O 1
ATOM 1706 N N . ARG A 1 215 ? -24.870 -7.162 31.262 1.00 89.00 215 ARG A N 1
ATOM 1707 C CA . ARG A 1 215 ? -23.839 -6.959 32.283 1.00 89.00 215 ARG A CA 1
ATOM 1708 C C . ARG A 1 215 ? -24.273 -5.887 33.276 1.00 89.00 215 ARG A C 1
ATOM 1710 O O . ARG A 1 215 ? -25.213 -5.143 33.023 1.00 89.00 215 ARG A O 1
ATOM 1717 N N . HIS A 1 216 ? -23.574 -5.817 34.400 1.00 90.00 216 HIS A N 1
ATOM 1718 C CA . HIS A 1 216 ? -23.705 -4.722 35.355 1.00 90.00 216 HIS A CA 1
ATOM 1719 C C . HIS A 1 216 ? -22.427 -3.890 35.304 1.00 90.00 216 HIS A C 1
ATOM 1721 O O . HIS A 1 216 ? -21.336 -4.439 35.454 1.00 90.00 216 HIS A O 1
ATOM 1727 N N . VAL A 1 217 ? -22.566 -2.588 35.067 1.00 88.88 217 VAL A N 1
ATOM 1728 C CA . VAL A 1 217 ? -21.441 -1.650 34.968 1.00 88.88 217 VAL A CA 1
ATOM 1729 C C . VAL A 1 217 ? -21.412 -0.789 36.229 1.00 88.88 217 VAL A C 1
ATOM 1731 O O . VAL A 1 217 ? -22.468 -0.296 36.638 1.00 88.88 217 VAL A O 1
ATOM 1734 N N . PRO A 1 218 ? -20.246 -0.610 36.877 1.00 89.81 218 PRO A N 1
ATOM 1735 C CA . PRO A 1 218 ? -20.133 0.270 38.030 1.00 89.81 218 PRO A CA 1
ATOM 1736 C C . PRO A 1 218 ? -20.389 1.725 37.637 1.00 89.81 218 PRO A C 1
ATOM 1738 O O . PRO A 1 218 ? -19.859 2.218 36.643 1.00 89.81 218 PRO A O 1
ATOM 1741 N N . ILE A 1 219 ? -21.174 2.422 38.452 1.00 88.00 219 ILE A N 1
ATOM 1742 C CA . ILE A 1 219 ? -21.407 3.857 38.314 1.00 88.00 219 ILE A CA 1
ATOM 1743 C C . ILE A 1 219 ? -20.200 4.581 38.934 1.00 88.00 219 ILE A C 1
ATOM 1745 O O . ILE A 1 219 ? -19.910 4.342 40.114 1.00 88.00 219 ILE A O 1
ATOM 1749 N N . PRO A 1 220 ? -19.486 5.450 38.189 1.00 87.75 220 PRO A N 1
ATOM 1750 C CA . PRO A 1 220 ? -18.382 6.241 38.726 1.00 87.75 220 PRO A CA 1
ATOM 1751 C C . PRO A 1 220 ? -18.789 7.000 39.990 1.00 87.75 220 PRO A C 1
ATOM 1753 O O . PRO A 1 220 ? -19.895 7.527 40.059 1.00 87.75 220 PRO A O 1
ATOM 1756 N N . ALA A 1 221 ? -17.891 7.110 40.974 1.00 84.75 221 ALA A N 1
ATOM 1757 C CA . ALA A 1 221 ? -18.213 7.695 42.281 1.00 84.75 221 ALA A CA 1
ATOM 1758 C C . ALA A 1 221 ? -18.829 9.107 42.190 1.00 84.75 221 ALA A C 1
ATOM 1760 O O . ALA A 1 221 ? -19.769 9.411 42.914 1.00 84.75 221 ALA A O 1
ATOM 1761 N N . GLY A 1 222 ? -18.368 9.942 41.249 1.00 81.88 222 GLY A N 1
ATOM 1762 C CA . GLY A 1 222 ? -18.928 11.283 41.017 1.00 81.88 222 GLY A CA 1
ATOM 1763 C C . GLY A 1 222 ? -20.331 11.307 40.391 1.00 81.88 222 GLY A C 1
ATOM 1764 O O . GLY A 1 222 ? -20.972 12.351 40.390 1.00 81.88 222 GLY A O 1
ATOM 1765 N N . GLN A 1 223 ? -20.808 10.179 39.860 1.00 81.44 223 GLN A N 1
ATOM 1766 C CA . GLN A 1 223 ? -22.148 10.010 39.283 1.00 81.44 223 GLN A CA 1
ATOM 1767 C C . GLN A 1 223 ? -23.099 9.248 40.221 1.00 81.44 223 GLN A C 1
ATOM 1769 O O . GLN A 1 223 ? -24.283 9.105 39.917 1.00 81.44 223 GLN A O 1
ATOM 1774 N N . GLN A 1 224 ? -22.604 8.752 41.359 1.00 85.69 224 GLN A N 1
ATOM 1775 C CA . GLN A 1 224 ? -23.435 8.073 42.349 1.00 85.69 224 GLN A CA 1
ATOM 1776 C C . GLN A 1 224 ? -24.302 9.089 43.094 1.00 85.69 224 GLN A C 1
ATOM 1778 O O . GLN A 1 224 ? -23.839 10.148 43.522 1.00 85.69 224 GLN A O 1
ATOM 1783 N N . MET A 1 225 ? -25.580 8.759 43.278 1.00 79.31 225 MET A N 1
ATOM 1784 C CA . MET A 1 225 ? -26.482 9.616 44.040 1.00 79.31 225 MET A CA 1
ATOM 1785 C C . MET A 1 225 ? -26.095 9.656 45.513 1.00 79.31 225 MET A C 1
ATOM 1787 O O . MET A 1 225 ? -25.971 8.624 46.168 1.00 79.31 225 MET A O 1
ATOM 1791 N N . SER A 1 226 ? -25.992 10.874 46.035 1.00 78.69 226 SER A N 1
ATOM 1792 C CA . SER A 1 226 ? -25.832 11.150 47.458 1.00 78.69 226 SER A CA 1
ATOM 1793 C C . SER A 1 226 ? -26.934 12.099 47.916 1.00 78.69 226 SER A C 1
ATOM 1795 O O . SER A 1 226 ? -27.270 13.062 47.224 1.00 78.69 226 SER A O 1
ATOM 1797 N N . LEU A 1 227 ? -27.513 11.822 49.083 1.00 79.31 227 LEU A N 1
ATOM 1798 C CA . LEU A 1 227 ? -28.533 12.680 49.682 1.00 79.31 227 LEU A CA 1
ATOM 1799 C C . LEU A 1 227 ? -27.923 14.034 50.077 1.00 79.31 227 LEU A C 1
ATOM 1801 O O . LEU A 1 227 ? -26.836 14.083 50.646 1.00 79.31 227 LEU A O 1
ATOM 1805 N N . GLY A 1 228 ? -28.641 15.127 49.801 1.00 75.12 228 GLY A N 1
ATOM 1806 C CA . GLY A 1 228 ? -28.241 16.487 50.188 1.00 75.12 228 GLY A CA 1
ATOM 1807 C C . GLY A 1 228 ? -27.430 17.273 49.150 1.00 75.12 228 GLY A C 1
ATOM 1808 O O . GLY A 1 228 ? -27.064 18.412 49.428 1.00 75.12 228 GLY A O 1
ATOM 1809 N N . LEU A 1 229 ? -27.176 16.717 47.961 1.00 74.81 229 LEU A N 1
ATOM 1810 C CA . LEU A 1 229 ? -26.531 17.424 46.844 1.00 74.81 229 LEU A CA 1
ATOM 1811 C C . LEU A 1 229 ? -27.561 17.895 45.801 1.00 74.81 229 LEU A C 1
ATOM 1813 O O . LEU A 1 229 ? -28.597 17.257 45.605 1.00 74.81 229 LEU A O 1
ATOM 1817 N N . SER A 1 230 ? -27.284 19.019 45.129 1.00 70.25 230 SER A N 1
ATOM 1818 C CA . SER A 1 230 ? -28.104 19.530 44.021 1.00 70.25 230 SER A CA 1
ATOM 1819 C C . SER A 1 230 ? -27.766 18.823 42.700 1.00 70.25 230 SER A C 1
ATOM 1821 O O . SER A 1 230 ? -26.670 18.296 42.528 1.00 70.25 230 SER A O 1
ATOM 1823 N N . GLY A 1 231 ? -28.711 18.811 41.751 1.00 67.56 231 GLY A N 1
ATOM 1824 C CA . GLY A 1 231 ? -28.479 18.301 40.389 1.00 67.56 231 GLY A CA 1
ATOM 1825 C C . GLY A 1 231 ? -29.105 16.942 40.052 1.00 67.56 231 GLY A C 1
ATOM 1826 O O . GLY A 1 231 ? -28.854 16.423 38.971 1.00 67.56 231 GLY A O 1
ATOM 1827 N N . MET A 1 232 ? -29.944 16.375 40.925 1.00 69.81 232 MET A N 1
ATOM 1828 C CA . MET A 1 232 ? -30.642 15.103 40.686 1.00 69.81 232 MET A CA 1
ATOM 1829 C C . MET A 1 232 ? -32.157 15.274 40.831 1.00 69.81 232 MET A C 1
ATOM 1831 O O . MET A 1 232 ? -32.623 15.896 41.784 1.00 69.81 232 MET A O 1
ATOM 1835 N N . SER A 1 233 ? -32.932 14.715 39.896 1.00 77.62 233 SER A N 1
ATOM 1836 C CA . SER A 1 233 ? -34.401 14.757 39.913 1.00 77.62 233 SER A CA 1
ATOM 1837 C C . SER A 1 233 ? -34.996 13.349 39.901 1.00 77.62 233 SER A C 1
ATOM 1839 O O . SER A 1 233 ? -34.563 12.472 39.141 1.00 77.62 233 SER A O 1
ATOM 1841 N N . LEU A 1 234 ? -35.985 13.132 40.774 1.00 79.25 234 LEU A N 1
ATOM 1842 C CA . LEU A 1 234 ? -36.670 11.851 40.917 1.00 79.25 234 LEU A CA 1
ATOM 1843 C C . LEU A 1 234 ? -37.439 11.512 39.632 1.00 79.25 234 LEU A C 1
ATOM 1845 O O . LEU A 1 234 ? -38.225 12.323 39.155 1.00 79.25 234 LEU A O 1
ATOM 1849 N N . GLY A 1 235 ? -37.214 10.317 39.080 1.00 76.12 235 GLY A N 1
ATOM 1850 C CA . GLY A 1 235 ? -37.889 9.830 37.866 1.00 76.12 235 GLY A CA 1
ATOM 1851 C C . GLY A 1 235 ? -37.218 10.206 36.539 1.00 76.12 235 GLY A C 1
ATOM 1852 O O . GLY A 1 235 ? -37.525 9.591 35.524 1.00 76.12 235 GLY A O 1
ATOM 1853 N N . THR A 1 236 ? -36.272 11.147 36.543 1.00 77.19 236 THR A N 1
ATOM 1854 C CA . THR A 1 236 ? -35.548 11.590 35.336 1.00 77.19 236 THR A CA 1
ATOM 1855 C C . THR A 1 236 ? -34.095 11.127 35.320 1.00 77.19 236 THR A C 1
ATOM 1857 O O . THR A 1 236 ? -33.645 10.571 34.325 1.00 77.19 236 THR A O 1
ATOM 1860 N N . SER A 1 237 ? -33.354 11.323 36.416 1.00 74.12 237 SER A N 1
ATOM 1861 C CA . SER A 1 237 ? -31.908 11.031 36.486 1.00 74.12 237 SER A CA 1
ATOM 1862 C C . SER A 1 237 ? -31.528 10.096 37.639 1.00 74.12 237 SER A C 1
ATOM 1864 O O . SER A 1 237 ? -30.363 9.983 38.008 1.00 74.12 237 SER A O 1
ATOM 1866 N N . THR A 1 238 ? -32.521 9.454 38.254 1.00 78.25 238 THR A N 1
ATOM 1867 C CA . THR A 1 238 ? -32.348 8.663 39.478 1.00 78.25 238 THR A CA 1
ATOM 1868 C C . THR A 1 238 ? -31.993 7.212 39.147 1.00 78.25 238 THR A C 1
ATOM 1870 O O . THR A 1 238 ? -32.831 6.483 38.625 1.00 78.25 238 THR A O 1
ATOM 1873 N N . VAL A 1 239 ? -30.780 6.772 39.501 1.00 77.56 239 VAL A N 1
ATOM 1874 C CA . VAL A 1 239 ? -30.324 5.368 39.427 1.00 77.56 239 VAL A CA 1
ATOM 1875 C C . VAL A 1 239 ? -29.960 4.827 40.814 1.00 77.56 239 VAL A C 1
ATOM 1877 O O . VAL A 1 239 ? -29.051 5.325 41.472 1.00 77.56 239 VAL A O 1
ATOM 1880 N N . LEU A 1 240 ? -30.663 3.797 41.282 1.00 81.56 240 LEU A N 1
ATOM 1881 C CA . LEU A 1 240 ? -30.439 3.238 42.615 1.00 81.56 240 LEU A CA 1
ATOM 1882 C C . LEU A 1 240 ? -29.272 2.238 42.620 1.00 81.56 240 LEU A C 1
ATOM 1884 O O . LEU A 1 240 ? -29.258 1.297 41.832 1.00 81.56 240 LEU A O 1
ATOM 1888 N N . GLY A 1 241 ? -28.340 2.407 43.562 1.00 85.38 241 GLY A N 1
ATOM 1889 C CA . GLY A 1 241 ? -27.207 1.502 43.777 1.00 85.38 241 GLY A CA 1
ATOM 1890 C C . GLY A 1 241 ? -25.890 2.001 43.182 1.00 85.38 241 GLY A C 1
ATOM 1891 O O . GLY A 1 241 ? -25.770 3.139 42.739 1.00 85.38 241 GLY A O 1
ATOM 1892 N N . SER A 1 242 ? -24.875 1.139 43.209 1.00 87.75 242 SER A N 1
ATOM 1893 C CA . SER A 1 242 ? -23.531 1.425 42.687 1.00 87.75 242 SER A CA 1
ATOM 1894 C C . SER A 1 242 ? -23.306 0.898 41.266 1.00 87.75 242 SER A C 1
ATOM 1896 O O . SER A 1 242 ? -22.207 1.039 40.731 1.00 87.75 242 SER A O 1
ATOM 1898 N N . GLN A 1 243 ? -24.316 0.272 40.653 1.00 91.31 243 GLN A N 1
ATOM 1899 C CA . GLN A 1 243 ? -24.221 -0.388 39.350 1.00 91.31 243 GLN A CA 1
ATOM 1900 C C . GLN A 1 243 ? -25.496 -0.191 38.527 1.00 91.31 243 GLN A C 1
ATOM 1902 O O . GLN A 1 243 ? -26.586 -0.083 39.085 1.00 91.31 243 GLN A O 1
ATOM 1907 N N . ILE A 1 244 ? -25.358 -0.203 37.200 1.00 90.50 244 ILE A N 1
ATOM 1908 C CA . ILE A 1 244 ? -26.469 -0.122 36.243 1.00 90.50 244 ILE A CA 1
ATOM 1909 C C . ILE A 1 244 ? -26.438 -1.319 35.274 1.00 90.50 244 ILE A C 1
ATOM 1911 O O . ILE A 1 244 ? -25.347 -1.737 34.867 1.00 90.50 244 ILE A O 1
ATOM 1915 N N . PRO A 1 245 ? -27.595 -1.905 34.903 1.00 91.00 245 PRO A N 1
ATOM 1916 C CA . PRO A 1 245 ? -27.651 -2.910 33.847 1.00 91.00 245 PRO A CA 1
ATOM 1917 C C . PRO A 1 245 ? -27.321 -2.297 32.479 1.00 91.00 245 PRO A C 1
ATOM 1919 O O . PRO A 1 245 ? -27.901 -1.290 32.082 1.00 91.00 245 PRO A O 1
ATOM 1922 N N . ASP A 1 246 ? -26.434 -2.949 31.734 1.00 89.12 246 ASP A N 1
ATOM 1923 C CA . ASP A 1 246 ? -26.041 -2.596 30.370 1.00 89.12 246 ASP A CA 1
ATOM 1924 C C . ASP A 1 246 ? -26.197 -3.818 29.454 1.00 89.12 246 ASP A C 1
ATOM 1926 O O . ASP A 1 246 ? -25.844 -4.939 29.822 1.00 89.12 246 ASP A O 1
ATOM 1930 N N . ARG A 1 247 ? -26.742 -3.597 28.257 1.00 91.56 247 ARG A N 1
ATOM 1931 C CA . ARG A 1 247 ? -26.862 -4.596 27.184 1.00 91.56 247 ARG A CA 1
ATOM 1932 C C . ARG A 1 247 ? -26.171 -4.174 25.896 1.00 91.56 247 ARG A C 1
ATOM 1934 O O . ARG A 1 247 ? -26.160 -4.943 24.950 1.00 91.56 247 ARG A O 1
ATOM 1941 N N . MET A 1 248 ? -25.628 -2.970 25.817 1.00 87.56 248 MET A N 1
ATOM 1942 C CA . MET A 1 248 ? -24.974 -2.485 24.605 1.00 87.56 248 MET A CA 1
ATOM 1943 C C . MET A 1 248 ? -23.492 -2.842 24.606 1.00 87.56 248 MET A C 1
ATOM 1945 O O . MET A 1 248 ? -22.922 -3.087 23.552 1.00 87.56 248 MET A O 1
ATOM 1949 N N . GLY A 1 249 ? -22.875 -2.918 25.785 1.00 86.88 249 GLY A N 1
ATOM 1950 C CA . GLY A 1 249 ? -21.431 -3.027 25.907 1.00 86.88 249 GLY A CA 1
ATOM 1951 C C . GLY A 1 249 ? -20.839 -4.436 25.995 1.00 86.88 249 GLY A C 1
ATOM 1952 O O . GLY A 1 249 ? -19.656 -4.543 26.311 1.00 86.88 249 GLY A O 1
ATOM 1953 N N . LYS A 1 250 ? -21.623 -5.510 25.797 1.00 92.25 250 LYS A N 1
ATOM 1954 C CA . LYS A 1 250 ? -21.142 -6.891 25.978 1.00 92.25 250 LYS A CA 1
ATOM 1955 C C . LYS A 1 250 ? -21.667 -7.881 24.941 1.00 92.25 250 LYS A C 1
ATOM 1957 O O . LYS A 1 250 ? -22.863 -7.920 24.648 1.00 92.25 250 LYS A O 1
ATOM 1962 N N . PHE A 1 251 ? -20.778 -8.751 24.470 1.00 94.62 251 PHE A N 1
ATOM 1963 C CA . PHE A 1 251 ? -21.113 -9.899 23.624 1.00 94.62 251 PHE A CA 1
ATOM 1964 C C . PHE A 1 251 ? -20.363 -11.168 24.073 1.00 94.62 251 PHE A C 1
ATOM 1966 O O . PHE A 1 251 ? -19.521 -11.136 24.974 1.00 94.62 251 PHE A O 1
ATOM 1973 N N . ARG A 1 252 ? -20.696 -12.319 23.485 1.00 95.62 252 ARG A N 1
ATOM 1974 C CA . ARG A 1 252 ? -20.047 -13.605 23.774 1.00 95.62 252 ARG A CA 1
ATOM 1975 C C . ARG A 1 252 ? -19.813 -14.384 22.503 1.00 95.62 252 ARG A C 1
ATOM 1977 O O . ARG A 1 252 ? -20.671 -14.433 21.627 1.00 95.62 252 ARG A O 1
ATOM 1984 N N . ILE A 1 253 ? -18.667 -15.040 22.447 1.00 96.38 253 ILE A N 1
ATOM 1985 C CA . ILE A 1 253 ? -18.317 -15.948 21.363 1.00 96.38 253 ILE A CA 1
ATOM 1986 C C . ILE A 1 253 ? -18.542 -17.369 21.857 1.00 96.38 253 ILE A C 1
ATOM 1988 O O . ILE A 1 253 ? -18.006 -17.761 22.891 1.00 96.38 253 ILE A O 1
ATOM 1992 N N . HIS A 1 254 ? -19.339 -18.132 21.121 1.00 96.00 254 HIS A N 1
ATOM 1993 C CA . HIS A 1 254 ? -19.584 -19.548 21.368 1.00 96.00 254 HIS A CA 1
ATOM 1994 C C . HIS A 1 254 ? -18.748 -20.366 20.390 1.00 96.00 254 HIS A C 1
ATOM 1996 O O . HIS A 1 254 ? -18.817 -20.134 19.186 1.00 96.00 254 HIS A O 1
ATOM 2002 N N . ILE A 1 255 ? -17.964 -21.315 20.900 1.00 95.31 255 ILE A N 1
ATOM 2003 C CA . ILE A 1 255 ? -17.141 -22.231 20.105 1.00 95.31 255 ILE A CA 1
ATOM 2004 C C . ILE A 1 255 ? -17.500 -23.673 20.456 1.00 95.31 255 ILE A C 1
ATOM 2006 O O . ILE A 1 255 ? -17.494 -24.048 21.628 1.00 95.31 255 ILE A O 1
ATOM 2010 N N . GLY A 1 256 ? -17.704 -24.505 19.437 1.00 88.69 256 GLY A N 1
ATOM 2011 C CA . GLY A 1 256 ? -17.855 -25.952 19.591 1.00 88.69 256 GLY A CA 1
ATOM 2012 C C . GLY A 1 256 ? -19.263 -26.472 19.298 1.00 88.69 256 GLY A C 1
ATOM 2013 O O . GLY A 1 256 ? -20.100 -25.721 18.792 1.00 88.69 256 GLY A O 1
ATOM 2014 N N . PRO A 1 257 ? -19.519 -27.761 19.590 1.00 91.75 257 PRO A N 1
ATOM 2015 C CA . PRO A 1 257 ? -18.720 -28.675 20.428 1.00 91.75 257 PRO A CA 1
ATOM 2016 C C . PRO A 1 257 ? -17.334 -29.090 19.874 1.00 91.75 257 PRO A C 1
ATOM 2018 O O . PRO A 1 257 ? -17.190 -29.450 18.708 1.00 91.75 257 PRO A O 1
ATOM 2021 N N . LEU A 1 258 ? -16.301 -29.095 20.732 1.00 91.88 258 LEU A N 1
ATOM 2022 C CA . LEU A 1 258 ? -14.908 -29.466 20.409 1.00 91.88 258 LEU A CA 1
ATOM 2023 C C . LEU A 1 258 ? -14.449 -30.763 21.102 1.00 91.88 258 LEU A C 1
ATOM 2025 O O . LEU A 1 258 ? -14.923 -31.111 22.181 1.00 91.88 258 LEU A O 1
ATOM 2029 N N . LYS A 1 259 ? -13.464 -31.466 20.523 1.00 91.06 259 LYS A N 1
ATOM 2030 C CA . LYS A 1 259 ? -12.741 -32.567 21.200 1.00 91.06 259 LYS A CA 1
ATOM 2031 C C . LYS A 1 259 ? -11.736 -32.017 22.220 1.00 91.06 259 LYS A C 1
ATOM 2033 O O . LYS A 1 259 ? -11.255 -30.900 22.043 1.00 91.06 259 LYS A O 1
ATOM 2038 N N . LYS A 1 260 ? -11.341 -32.819 23.219 1.00 87.62 260 LYS A N 1
ATOM 2039 C CA . LYS A 1 260 ? -10.449 -32.384 24.313 1.00 87.62 260 LYS A CA 1
ATOM 2040 C C . LYS A 1 260 ? -9.146 -31.697 23.854 1.00 87.62 260 LYS A C 1
ATOM 2042 O O . LYS A 1 260 ? -8.886 -30.611 24.361 1.00 87.62 260 LYS A O 1
ATOM 2047 N N . PRO A 1 261 ? -8.387 -32.212 22.861 1.00 89.31 261 PRO A N 1
ATOM 2048 C CA . PRO A 1 261 ? -7.158 -31.545 22.421 1.00 89.31 261 PRO A CA 1
ATOM 2049 C C . PRO A 1 261 ? -7.408 -30.149 21.842 1.00 89.31 261 PRO A C 1
ATOM 2051 O O . PRO A 1 261 ? -6.682 -29.219 22.155 1.00 89.31 261 PRO A O 1
ATOM 2054 N N . ALA A 1 262 ? -8.467 -29.987 21.040 1.00 89.69 262 ALA A N 1
ATOM 2055 C CA . ALA A 1 262 ? -8.839 -28.693 20.469 1.00 89.69 262 ALA A CA 1
ATOM 2056 C C . ALA A 1 262 ? -9.451 -27.751 21.515 1.00 89.69 262 ALA A C 1
ATOM 2058 O O . ALA A 1 262 ? -9.317 -26.546 21.406 1.00 89.69 262 ALA A O 1
ATOM 2059 N N . PHE A 1 263 ? -10.129 -28.281 22.534 1.00 90.19 263 PHE A N 1
ATOM 2060 C CA . PHE A 1 263 ? -10.635 -27.484 23.650 1.00 90.19 263 PHE A CA 1
ATOM 2061 C C . PHE A 1 263 ? -9.485 -26.852 24.448 1.00 90.19 263 PHE A C 1
ATOM 2063 O O . PHE A 1 263 ? -9.538 -25.669 24.778 1.00 90.19 263 PHE A O 1
ATOM 2070 N N . ASP A 1 264 ? -8.427 -27.622 24.723 1.00 89.44 264 ASP A N 1
ATOM 2071 C CA . ASP A 1 264 ? -7.300 -27.149 25.528 1.00 89.44 264 ASP A CA 1
ATOM 2072 C C . ASP A 1 264 ? -6.480 -26.051 24.834 1.00 89.44 264 ASP A C 1
ATOM 2074 O O . ASP A 1 264 ? -5.911 -25.208 25.527 1.00 89.44 264 ASP A O 1
ATOM 2078 N N . THR A 1 265 ? -6.479 -25.988 23.494 1.00 91.19 265 THR A N 1
ATOM 2079 C CA . THR A 1 265 ? -5.803 -24.919 22.735 1.00 91.19 265 THR A CA 1
ATOM 2080 C C . THR A 1 265 ? -6.528 -23.577 22.761 1.00 91.19 265 THR A C 1
ATOM 2082 O O . THR A 1 265 ? -5.955 -22.588 22.326 1.00 91.19 265 THR A O 1
ATOM 2085 N N . PHE A 1 266 ? -7.765 -23.505 23.256 1.00 90.44 266 PHE A N 1
ATOM 2086 C CA . PHE A 1 266 ? -8.471 -22.230 23.437 1.00 90.44 266 PHE A CA 1
ATOM 2087 C C . PHE A 1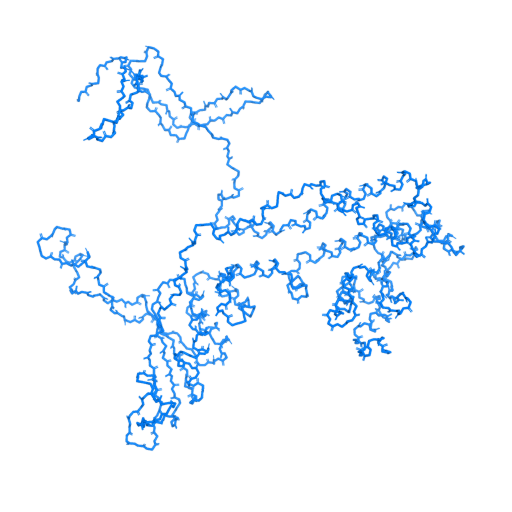 266 ? -8.437 -21.728 24.878 1.00 90.44 266 PHE A C 1
ATOM 2089 O O . PHE A 1 266 ? -8.935 -20.636 25.151 1.00 90.44 266 PHE A O 1
ATOM 2096 N N . LEU A 1 267 ? -7.844 -22.488 25.802 1.00 89.19 267 LEU A N 1
ATOM 2097 C CA . LEU A 1 267 ? -7.694 -22.055 27.186 1.00 89.19 267 LEU A CA 1
ATOM 2098 C C . LEU A 1 267 ? -6.719 -20.870 27.286 1.00 89.19 267 LEU A C 1
ATOM 2100 O O . LEU A 1 267 ? -5.761 -20.806 26.511 1.00 89.19 267 LEU A O 1
ATOM 2104 N N . PRO A 1 268 ? -6.904 -19.951 28.250 1.00 88.19 268 PRO A N 1
ATOM 2105 C CA . PRO A 1 268 ? -6.019 -18.800 28.390 1.00 88.19 268 PRO A CA 1
ATOM 2106 C C . PRO A 1 268 ? -4.543 -19.193 28.568 1.00 88.19 268 PRO A C 1
ATOM 2108 O O . PRO A 1 268 ? -4.223 -20.183 29.241 1.00 88.19 268 PRO A O 1
ATOM 2111 N N . GLY A 1 269 ? -3.654 -18.404 27.956 1.00 83.31 269 GLY A N 1
ATOM 2112 C CA . GLY A 1 269 ? -2.203 -18.627 27.930 1.00 83.31 269 GLY A CA 1
ATOM 2113 C C . GLY A 1 269 ? -1.713 -19.550 26.809 1.00 83.31 269 GLY A C 1
ATOM 2114 O O . GLY A 1 269 ? -0.557 -19.961 26.821 1.00 83.31 269 GLY A O 1
ATOM 2115 N N . THR A 1 270 ? -2.582 -19.916 25.866 1.00 88.25 270 THR A N 1
ATOM 2116 C CA . THR A 1 270 ? -2.210 -20.703 24.684 1.00 88.25 270 THR A CA 1
ATOM 2117 C C . THR A 1 270 ? -2.124 -19.812 23.437 1.00 88.25 270 THR A C 1
ATOM 2119 O O . THR A 1 270 ? -2.896 -18.858 23.315 1.00 88.25 270 THR A O 1
ATOM 2122 N N . PRO A 1 271 ? -1.268 -20.142 22.447 1.00 87.12 271 PRO A N 1
ATOM 2123 C CA . PRO A 1 271 ? -1.102 -19.308 21.251 1.00 87.12 271 PRO A CA 1
ATOM 2124 C C . PRO A 1 271 ? -2.396 -19.088 20.455 1.00 87.12 271 PRO A C 1
ATOM 2126 O O . PRO A 1 271 ? -2.599 -18.037 19.852 1.00 87.12 271 PRO A O 1
ATOM 2129 N N . GLN A 1 272 ? -3.291 -20.079 20.437 1.00 88.69 272 GLN A N 1
ATOM 2130 C CA . GLN A 1 272 ? -4.537 -19.996 19.680 1.00 88.69 272 GLN A CA 1
ATOM 2131 C C . GLN A 1 272 ? -5.610 -19.170 20.409 1.00 88.69 272 GLN A C 1
ATOM 2133 O O . GLN A 1 272 ? -6.365 -18.457 19.744 1.00 88.69 272 GLN A O 1
ATOM 2138 N N . HIS A 1 273 ? -5.627 -19.177 21.747 1.00 89.69 273 HIS A N 1
ATOM 2139 C CA . HIS A 1 273 ? -6.388 -18.207 22.537 1.00 89.69 273 HIS A CA 1
ATOM 2140 C C . HIS A 1 273 ? -5.914 -16.771 22.273 1.00 89.69 273 HIS A C 1
ATOM 2142 O O . HIS A 1 273 ? -6.735 -15.893 22.008 1.00 89.69 273 HIS A O 1
ATOM 2148 N N . ASP A 1 274 ? -4.600 -16.538 22.287 1.00 87.06 274 ASP A N 1
ATOM 2149 C CA . ASP A 1 274 ? -4.035 -15.196 22.109 1.00 87.06 274 ASP A CA 1
ATOM 2150 C C . ASP A 1 274 ? -4.265 -14.673 20.687 1.00 87.06 274 ASP A C 1
ATOM 2152 O O . ASP A 1 274 ? -4.653 -13.518 20.506 1.00 87.06 274 ASP A O 1
ATOM 2156 N N . LYS A 1 275 ? -4.169 -15.553 19.678 1.00 87.44 275 LYS A N 1
ATOM 2157 C CA . LYS A 1 275 ? -4.578 -15.250 18.300 1.00 87.44 275 LYS A CA 1
ATOM 2158 C C . LYS A 1 275 ? -6.052 -14.840 18.227 1.00 87.44 275 LYS A C 1
ATOM 2160 O O . LYS A 1 275 ? -6.365 -13.828 17.607 1.00 87.44 275 LYS A O 1
ATOM 2165 N N . LEU A 1 276 ? -6.963 -15.596 18.848 1.00 90.75 276 LEU A N 1
ATOM 2166 C CA . LEU A 1 276 ? -8.393 -15.259 18.874 1.00 90.75 276 LEU A CA 1
ATOM 2167 C C . LEU A 1 276 ? -8.628 -13.896 19.543 1.00 90.75 276 LEU A C 1
ATOM 2169 O O . LEU A 1 276 ? -9.324 -13.057 18.977 1.00 90.75 276 LEU A O 1
ATOM 2173 N N . ALA A 1 277 ? -8.010 -13.647 20.699 1.00 88.44 277 ALA A N 1
ATOM 2174 C CA . ALA A 1 277 ? -8.127 -12.376 21.406 1.00 88.44 277 ALA A CA 1
ATOM 2175 C C . ALA A 1 277 ? -7.593 -11.198 20.571 1.00 88.44 277 ALA A C 1
ATOM 2177 O O . ALA A 1 277 ? -8.265 -10.172 20.468 1.00 88.44 277 ALA A O 1
ATOM 2178 N N . GLY A 1 278 ? -6.427 -11.354 19.933 1.00 86.50 278 GLY A N 1
ATOM 2179 C CA . GLY A 1 278 ? -5.830 -10.340 19.061 1.00 86.50 278 GLY A CA 1
ATOM 2180 C C . GLY A 1 278 ? -6.706 -10.009 17.850 1.00 86.50 278 GLY A C 1
ATOM 2181 O O . GLY A 1 278 ? -6.927 -8.839 17.553 1.00 86.50 278 GLY A O 1
ATOM 2182 N N . LEU A 1 279 ? -7.289 -11.022 17.203 1.00 89.38 279 LEU A N 1
ATOM 2183 C CA . LEU A 1 279 ? -8.198 -10.831 16.067 1.00 89.38 279 LEU A CA 1
ATOM 2184 C C . LEU A 1 279 ? -9.489 -10.101 16.450 1.00 89.38 279 LEU A C 1
ATOM 2186 O O . LEU A 1 279 ? -9.950 -9.238 15.706 1.00 89.38 279 LEU A O 1
ATOM 2190 N N . ILE A 1 280 ? -10.068 -10.425 17.610 1.00 90.88 280 ILE A N 1
ATOM 2191 C CA . ILE A 1 280 ? -11.256 -9.730 18.123 1.00 90.88 280 ILE A CA 1
ATOM 2192 C C . ILE A 1 280 ? -10.928 -8.258 18.383 1.00 90.88 280 ILE A C 1
ATOM 2194 O O . ILE A 1 280 ? -11.676 -7.386 17.948 1.00 90.88 280 ILE A O 1
ATOM 2198 N N . ARG A 1 281 ? -9.791 -7.976 19.035 1.00 87.06 281 ARG A N 1
ATOM 2199 C CA . ARG A 1 281 ? -9.330 -6.603 19.296 1.00 87.06 281 ARG A CA 1
ATOM 2200 C C . ARG A 1 281 ? -9.034 -5.822 18.022 1.00 87.06 281 ARG A C 1
ATOM 2202 O O . ARG A 1 281 ? -9.289 -4.631 17.990 1.00 87.06 281 ARG A O 1
ATOM 2209 N N . LEU A 1 282 ? -8.511 -6.481 16.990 1.00 86.81 282 LEU A N 1
ATOM 2210 C CA . LEU A 1 282 ? -8.267 -5.851 15.695 1.00 86.81 282 LEU A CA 1
ATOM 2211 C C . LEU A 1 282 ? -9.579 -5.501 14.975 1.00 86.81 282 LEU A C 1
ATOM 2213 O O . LEU A 1 282 ? -9.674 -4.479 14.301 1.00 86.81 282 LEU A O 1
ATOM 2217 N N . TYR A 1 283 ? -10.596 -6.358 15.087 1.00 90.25 283 TYR A N 1
ATOM 2218 C CA . TYR A 1 283 ? -11.873 -6.148 14.407 1.00 90.25 283 TYR A CA 1
ATOM 2219 C C . TYR A 1 283 ? -12.737 -5.081 15.088 1.00 90.25 283 TYR A C 1
ATOM 2221 O O . TYR A 1 283 ? -13.424 -4.311 14.409 1.00 90.25 283 TYR A O 1
ATOM 2229 N N . ILE A 1 284 ? -12.729 -5.064 16.420 1.00 88.38 284 ILE A N 1
ATOM 2230 C CA . ILE A 1 284 ? -13.580 -4.209 17.240 1.00 88.38 284 ILE A CA 1
ATOM 2231 C C . ILE A 1 284 ? -12.919 -2.852 17.460 1.00 88.38 284 ILE A C 1
ATOM 2233 O O . ILE A 1 284 ? -11.769 -2.768 17.868 1.00 88.38 284 ILE A O 1
ATOM 2237 N N . LEU A 1 285 ? -13.691 -1.789 17.242 1.00 82.31 285 LEU A N 1
ATOM 2238 C CA . LEU A 1 285 ? -13.238 -0.408 17.419 1.00 82.31 285 LEU A CA 1
ATOM 2239 C C . LEU A 1 285 ? -13.711 0.203 18.747 1.00 82.31 285 LEU A C 1
ATOM 2241 O O . LEU A 1 285 ? -13.075 1.115 19.267 1.00 82.31 285 LEU A O 1
ATOM 2245 N N . ASP A 1 286 ? -14.805 -0.318 19.302 1.00 83.56 286 ASP A N 1
ATOM 2246 C CA . ASP A 1 286 ? -15.411 0.146 20.550 1.00 83.56 286 ASP A CA 1
ATOM 2247 C C . ASP A 1 286 ? -14.949 -0.694 21.757 1.00 83.56 286 ASP A C 1
ATOM 2249 O O . ASP A 1 286 ? -14.652 -1.881 21.618 1.00 83.56 286 ASP A O 1
ATOM 2253 N N . PRO A 1 287 ? -14.928 -0.147 22.983 1.00 83.50 287 PRO A N 1
ATOM 2254 C CA . PRO A 1 287 ? -14.486 -0.868 24.179 1.00 83.50 287 PRO A CA 1
ATOM 2255 C C . PRO A 1 287 ? -15.556 -1.851 24.705 1.00 83.50 287 PRO A C 1
ATOM 2257 O O . PRO A 1 287 ? -16.056 -1.715 25.824 1.00 83.50 287 PRO A O 1
ATOM 2260 N N . PHE A 1 288 ? -15.939 -2.840 23.894 1.00 87.62 288 PHE A N 1
ATOM 2261 C CA . PHE A 1 288 ? -16.854 -3.910 24.292 1.00 87.62 288 PHE A CA 1
ATOM 2262 C C . PHE A 1 288 ? -16.175 -4.928 25.214 1.00 87.62 288 PHE A C 1
ATOM 2264 O O . PHE A 1 288 ? -15.055 -5.370 24.954 1.00 87.62 288 PHE A O 1
ATOM 2271 N N . ASP A 1 289 ? -16.899 -5.380 26.240 1.00 88.88 289 ASP A N 1
ATOM 2272 C CA . ASP A 1 289 ? -16.525 -6.583 26.983 1.00 88.88 289 ASP A CA 1
ATOM 2273 C C . ASP A 1 289 ? -16.915 -7.822 26.182 1.00 88.88 289 ASP A C 1
ATOM 2275 O O . ASP A 1 289 ? -18.002 -7.891 25.597 1.00 88.88 289 ASP A O 1
ATOM 2279 N N . PHE A 1 290 ? -16.069 -8.848 26.220 1.00 91.75 290 PHE A N 1
ATOM 2280 C CA . PHE A 1 290 ? -16.377 -10.107 25.562 1.00 91.75 290 PHE A CA 1
ATOM 2281 C C . PHE A 1 290 ? -15.963 -11.332 26.364 1.00 91.75 290 PHE A C 1
ATOM 2283 O O . PHE A 1 290 ? -14.864 -11.427 26.913 1.00 91.75 290 PHE A O 1
ATOM 2290 N N . ASP A 1 291 ? -16.886 -12.290 26.403 1.00 93.50 291 ASP A N 1
ATOM 2291 C CA . ASP A 1 291 ? -16.665 -13.599 27.001 1.00 93.50 291 ASP A CA 1
ATOM 2292 C C . ASP A 1 291 ? -16.427 -14.639 25.907 1.00 93.50 291 ASP A C 1
ATOM 2294 O O . ASP A 1 291 ? -17.044 -14.597 24.837 1.00 93.50 291 ASP A O 1
ATOM 2298 N N . LEU A 1 292 ? -15.615 -15.640 26.223 1.00 94.50 292 LEU A N 1
ATOM 2299 C CA . LEU A 1 292 ? -15.503 -16.852 25.432 1.00 94.50 292 LEU A CA 1
ATOM 2300 C C . LEU A 1 292 ? -16.251 -17.983 26.133 1.00 94.50 292 LEU A C 1
ATOM 2302 O O . LEU A 1 292 ? -15.996 -18.274 27.302 1.00 94.50 292 LEU A O 1
ATOM 2306 N N . LYS A 1 293 ? -17.176 -18.622 25.416 1.00 95.06 293 LYS A N 1
ATOM 2307 C CA . LYS A 1 293 ? -17.842 -19.853 25.833 1.00 95.06 293 LYS A CA 1
ATOM 2308 C C . LYS A 1 293 ? -17.435 -20.992 24.910 1.00 95.06 293 LYS A C 1
ATOM 2310 O O . LYS A 1 293 ? -17.720 -20.960 23.718 1.00 95.06 293 LYS A O 1
ATOM 2315 N N . ILE A 1 294 ? -16.803 -22.013 25.473 1.00 94.19 294 ILE A N 1
ATOM 2316 C CA . ILE A 1 294 ? -16.348 -23.189 24.730 1.00 94.19 294 ILE A CA 1
ATOM 2317 C C . ILE A 1 294 ? -17.137 -24.399 25.197 1.00 94.19 294 ILE A C 1
ATOM 2319 O O . ILE A 1 294 ? -17.174 -24.700 26.393 1.00 94.19 294 ILE A O 1
ATOM 2323 N N . THR A 1 295 ? -17.733 -25.107 24.248 1.00 94.31 295 THR A N 1
ATOM 2324 C CA . THR A 1 295 ? -18.439 -26.364 24.471 1.00 94.31 295 THR A CA 1
ATOM 2325 C C . THR A 1 295 ? -17.497 -27.536 24.203 1.00 94.31 295 THR A C 1
ATOM 2327 O O . THR A 1 295 ? -16.954 -27.681 23.108 1.00 94.31 295 THR A O 1
ATOM 2330 N N . LEU A 1 296 ? -17.300 -28.395 25.199 1.00 92.19 296 LEU A N 1
ATOM 2331 C CA . LEU A 1 296 ? -16.591 -29.665 25.078 1.00 92.19 296 LEU A CA 1
ATOM 2332 C C . LEU A 1 296 ? -17.597 -30.763 24.711 1.00 92.19 296 LEU A C 1
ATOM 2334 O O . LEU A 1 296 ? -18.641 -30.902 25.352 1.00 92.19 296 LEU A O 1
ATOM 2338 N N . ALA A 1 297 ? -17.272 -31.545 23.682 1.00 91.75 297 ALA A N 1
ATOM 2339 C CA . ALA A 1 297 ? -18.115 -32.625 23.187 1.00 91.75 297 ALA A CA 1
ATOM 2340 C C . ALA A 1 297 ? -18.386 -33.683 24.270 1.00 91.75 297 ALA A C 1
ATOM 2342 O O . ALA A 1 297 ? -17.553 -33.940 25.146 1.00 91.75 297 ALA A O 1
ATOM 2343 N N . ALA A 1 298 ? -19.543 -34.340 24.178 1.00 88.75 298 ALA A N 1
ATOM 2344 C CA . ALA A 1 298 ? -19.936 -35.377 25.124 1.00 88.75 298 ALA A CA 1
ATOM 2345 C C . ALA A 1 298 ? -18.857 -36.466 25.278 1.00 88.75 298 ALA A C 1
ATOM 2347 O O . ALA A 1 298 ? -18.181 -36.844 24.317 1.00 88.75 298 ALA A O 1
ATOM 2348 N N . LYS A 1 299 ? -18.726 -37.004 26.497 1.00 87.12 299 LYS A N 1
ATOM 2349 C CA . LYS A 1 299 ? -17.767 -38.060 26.879 1.00 87.12 299 LYS A CA 1
ATOM 2350 C C . LYS A 1 299 ? -16.281 -37.673 26.849 1.00 87.12 299 LYS A C 1
ATOM 2352 O O . LYS A 1 299 ? -15.442 -38.539 27.058 1.00 87.12 299 LYS A O 1
ATOM 2357 N N . GLN A 1 300 ? -15.942 -36.407 26.602 1.00 85.19 300 GLN A N 1
ATOM 2358 C CA . GLN A 1 300 ? -14.551 -35.922 26.587 1.00 85.19 300 GLN A CA 1
ATOM 2359 C C . GLN A 1 300 ? -14.126 -35.247 27.904 1.00 85.19 300 GLN A C 1
ATOM 2361 O O . GLN A 1 300 ? -12.957 -34.900 28.069 1.00 85.19 300 GLN A O 1
ATOM 2366 N N . ALA A 1 301 ? -15.066 -35.011 28.824 1.00 83.38 301 ALA A N 1
ATOM 2367 C CA . ALA A 1 301 ? -14.791 -34.396 30.119 1.00 83.38 301 ALA A CA 1
ATOM 2368 C C . ALA A 1 301 ? -14.196 -35.421 31.094 1.00 83.38 301 ALA A C 1
ATOM 2370 O O . ALA A 1 301 ? -14.810 -36.459 31.341 1.00 83.38 301 ALA A O 1
ATOM 2371 N N . ASN A 1 302 ? -13.045 -35.094 31.684 1.00 82.69 302 ASN A N 1
ATOM 2372 C CA . ASN A 1 302 ? -12.425 -35.885 32.747 1.00 82.69 302 ASN A CA 1
ATOM 2373 C C . ASN A 1 302 ? -12.750 -35.271 34.117 1.00 82.69 302 ASN A C 1
ATOM 2375 O O . ASN A 1 302 ? -12.757 -34.039 34.231 1.00 82.69 302 ASN A O 1
ATOM 2379 N N . PRO A 1 303 ? -13.009 -36.092 35.150 1.00 83.00 303 PRO A N 1
ATOM 2380 C CA . PRO A 1 303 ? -13.169 -35.595 36.507 1.00 83.00 303 PRO A CA 1
ATOM 2381 C C . PRO A 1 303 ? -11.845 -35.021 37.020 1.00 83.00 303 PRO A C 1
ATOM 2383 O O . PRO A 1 303 ? -10.767 -35.520 36.698 1.00 83.00 303 PRO A O 1
ATOM 2386 N N . ILE A 1 304 ? -11.928 -33.965 37.824 1.00 85.12 304 ILE A N 1
ATOM 2387 C CA . ILE A 1 304 ? -10.757 -33.350 38.447 1.00 85.12 304 ILE A CA 1
ATOM 2388 C C . ILE A 1 304 ? -10.056 -34.330 39.403 1.00 85.12 304 ILE A C 1
ATOM 2390 O O . ILE A 1 304 ? -10.688 -34.923 40.276 1.00 85.12 304 ILE A O 1
ATOM 2394 N N . SER A 1 305 ? -8.736 -34.463 39.263 1.00 78.69 305 SER A N 1
ATOM 2395 C CA . SER A 1 305 ? -7.870 -35.216 40.176 1.00 78.69 305 SER A CA 1
ATOM 2396 C C . SER A 1 305 ? -6.822 -34.298 40.799 1.00 78.69 305 SER A C 1
ATOM 2398 O O . SER A 1 305 ? -6.151 -33.537 40.102 1.00 78.69 305 SER A O 1
ATOM 2400 N N . LEU A 1 306 ? -6.672 -34.367 42.123 1.00 80.44 306 LEU A N 1
ATOM 2401 C CA . LEU A 1 306 ? -5.654 -33.607 42.851 1.00 80.44 306 LEU A CA 1
ATOM 2402 C C . LEU A 1 306 ? -4.249 -34.145 42.531 1.00 80.44 306 LEU A C 1
ATOM 2404 O O . LEU A 1 306 ? -4.043 -35.355 42.519 1.00 80.44 306 LEU A O 1
ATOM 2408 N N . GLY A 1 307 ? -3.281 -33.246 42.325 1.00 74.25 307 GLY A N 1
ATOM 2409 C CA . GLY A 1 307 ? -1.864 -33.594 42.130 1.00 74.25 307 GLY A CA 1
ATOM 2410 C C . GLY A 1 307 ? -1.418 -33.813 40.680 1.00 74.25 307 GLY A C 1
ATOM 2411 O O . GLY A 1 307 ? -0.251 -34.127 40.456 1.00 74.25 307 GLY A O 1
ATOM 2412 N N . ASP A 1 308 ? -2.308 -33.627 39.705 1.00 75.56 308 ASP A N 1
ATOM 2413 C CA . ASP A 1 308 ? -1.953 -33.673 38.285 1.00 75.56 308 ASP A CA 1
ATOM 2414 C C . ASP A 1 308 ? -1.133 -32.431 37.874 1.00 75.56 308 ASP A C 1
ATOM 2416 O O . ASP A 1 308 ? -1.512 -31.299 38.189 1.00 75.56 308 ASP A O 1
ATOM 2420 N N . ARG A 1 309 ? 0.007 -32.640 37.199 1.00 63.44 309 ARG A N 1
ATOM 2421 C CA . ARG A 1 309 ? 0.938 -31.564 36.800 1.00 63.44 309 ARG A CA 1
ATOM 2422 C C . ARG A 1 309 ? 0.417 -30.747 35.618 1.00 63.44 309 ARG A C 1
ATOM 2424 O O . ARG A 1 309 ? 0.658 -29.545 35.592 1.00 63.44 309 ARG A O 1
ATOM 2431 N N . ASP A 1 310 ? -0.356 -31.368 34.728 1.00 64.31 310 ASP A N 1
ATOM 2432 C CA . ASP A 1 310 ? -1.095 -30.693 33.646 1.00 64.31 310 ASP A CA 1
ATOM 2433 C C . ASP A 1 310 ? -2.545 -30.372 34.073 1.00 64.31 310 ASP A C 1
ATOM 2435 O O . ASP A 1 310 ? -3.461 -30.253 33.254 1.00 64.31 310 ASP A O 1
ATOM 2439 N N . GLY A 1 311 ? -2.752 -30.268 35.392 1.00 65.38 311 GLY A N 1
ATOM 2440 C CA . GLY A 1 311 ? -4.039 -30.384 36.062 1.00 65.38 311 GLY A CA 1
ATOM 2441 C C . GLY A 1 311 ? -5.093 -29.329 35.724 1.00 65.38 311 GLY A C 1
ATOM 2442 O O . GLY A 1 311 ? -4.860 -28.287 35.104 1.00 65.38 311 GLY A O 1
ATOM 2443 N N . ALA A 1 312 ? -6.314 -29.620 36.174 1.00 77.19 312 ALA A N 1
ATOM 2444 C CA . ALA A 1 312 ? -7.477 -28.786 35.925 1.00 77.19 312 ALA A CA 1
ATOM 2445 C C . ALA A 1 312 ? -7.355 -27.391 36.574 1.00 77.19 312 ALA A C 1
ATOM 2447 O O . ALA A 1 312 ? -7.150 -27.245 37.778 1.00 77.19 312 ALA A O 1
ATOM 2448 N N . ARG A 1 313 ? -7.553 -26.357 35.758 1.00 82.25 313 ARG A N 1
ATOM 2449 C CA . ARG A 1 313 ? -7.636 -24.939 36.097 1.00 82.25 313 ARG A CA 1
ATOM 2450 C C . ARG A 1 313 ? -9.080 -24.588 36.460 1.00 82.25 313 ARG A C 1
ATOM 2452 O O . ARG A 1 313 ? -10.008 -24.801 35.670 1.00 82.25 313 ARG A O 1
ATOM 2459 N N . LEU A 1 314 ? -9.261 -24.063 37.672 1.00 82.31 314 LEU A N 1
ATOM 2460 C CA . LEU A 1 314 ? -10.573 -23.717 38.216 1.00 82.31 314 LEU A CA 1
ATOM 2461 C C . LEU A 1 314 ? -11.286 -22.701 37.314 1.00 82.31 314 LEU A C 1
ATOM 2463 O O . LEU A 1 314 ? -10.711 -21.685 36.936 1.00 82.31 314 LEU A O 1
ATOM 2467 N N . GLY A 1 315 ? -12.545 -22.986 36.976 1.00 81.00 315 GLY A N 1
ATOM 2468 C CA . GLY A 1 315 ? -13.372 -22.126 36.123 1.00 81.00 315 GLY A CA 1
ATOM 2469 C C . GLY A 1 315 ? -13.144 -22.301 34.618 1.00 81.00 315 GLY A C 1
ATOM 2470 O O . GLY A 1 315 ? -13.900 -21.736 33.831 1.00 81.00 315 GLY A O 1
ATOM 2471 N N . TRP A 1 316 ? -12.152 -23.100 34.205 1.00 84.75 316 TRP A N 1
ATOM 2472 C CA . TRP A 1 316 ? -11.824 -23.327 32.793 1.00 84.75 316 TRP A CA 1
ATOM 2473 C C . TRP A 1 316 ? -12.029 -24.779 32.363 1.00 84.75 316 TRP A C 1
ATOM 2475 O O . TRP A 1 316 ? -12.772 -25.041 31.426 1.00 84.75 316 TRP A O 1
ATOM 2485 N N . ASN A 1 317 ? -11.388 -25.740 33.031 1.00 86.19 317 ASN A N 1
ATOM 2486 C CA . ASN A 1 317 ? -11.455 -27.158 32.647 1.00 86.19 317 ASN A CA 1
ATOM 2487 C C . ASN A 1 317 ? -11.620 -28.103 33.855 1.00 86.19 317 ASN A C 1
ATOM 2489 O O . ASN A 1 317 ? -11.306 -29.289 33.770 1.00 86.19 317 ASN A O 1
ATOM 2493 N N . SER A 1 318 ? -12.134 -27.579 34.971 1.00 87.12 318 SER A N 1
ATOM 2494 C CA . SER A 1 318 ? -12.442 -28.325 36.193 1.00 87.12 318 SER A CA 1
ATOM 2495 C C . SER A 1 318 ? -13.871 -28.879 36.178 1.00 87.12 318 SER A C 1
ATOM 2497 O O . SER A 1 318 ? -14.826 -28.123 36.365 1.00 87.12 318 SER A O 1
ATOM 2499 N N . TRP A 1 319 ? -14.017 -30.197 36.022 1.00 86.62 319 TRP A N 1
ATOM 2500 C CA . TRP A 1 319 ? -15.312 -30.889 36.065 1.00 86.62 319 TRP A CA 1
ATOM 2501 C C . TRP A 1 319 ? -15.397 -31.807 37.287 1.00 86.62 319 TRP A C 1
ATOM 2503 O O . TRP A 1 319 ? -14.489 -32.594 37.542 1.00 86.62 319 TRP A O 1
ATOM 2513 N N . CYS A 1 320 ? -16.497 -31.727 38.036 1.00 85.31 320 CYS A N 1
ATOM 2514 C CA . CYS A 1 320 ? -16.759 -32.586 39.191 1.00 85.31 320 CYS A CA 1
ATOM 2515 C C . CYS A 1 320 ? -18.054 -33.367 38.957 1.00 85.31 320 CYS A C 1
ATOM 2517 O O . CYS A 1 320 ? -19.118 -32.763 38.826 1.00 85.31 320 CYS A O 1
ATOM 2519 N N . PHE A 1 321 ? -17.961 -34.694 38.854 1.00 83.62 321 PHE A N 1
ATOM 2520 C CA . PHE A 1 321 ? -19.116 -35.561 38.632 1.00 83.62 321 PHE A CA 1
ATOM 2521 C C . PHE A 1 321 ? -18.850 -37.002 39.070 1.00 83.62 321 PHE A C 1
ATOM 2523 O O . PHE A 1 321 ? -17.730 -37.498 38.970 1.00 83.62 321 PHE A O 1
ATOM 2530 N N . SER A 1 322 ? -19.903 -37.688 39.516 1.00 70.75 322 SER A N 1
ATOM 2531 C CA . SER A 1 322 ? -19.886 -39.109 39.875 1.00 70.75 322 SER A CA 1
ATOM 2532 C C . SER A 1 322 ? -20.627 -39.923 38.807 1.00 70.75 322 SER A C 1
ATOM 2534 O O . SER A 1 322 ? -21.822 -40.188 38.934 1.00 70.75 322 SER A O 1
ATOM 2536 N N . GLY A 1 323 ? -19.940 -40.270 37.715 1.00 71.81 323 GLY A N 1
ATOM 2537 C CA . GLY A 1 323 ? -20.484 -41.059 36.602 1.00 71.81 323 GLY A CA 1
ATOM 2538 C C . GLY A 1 323 ? -19.414 -41.427 35.567 1.00 71.81 323 GLY A C 1
ATOM 2539 O O . GLY A 1 323 ? -18.304 -40.909 35.627 1.00 71.81 323 GLY A O 1
ATOM 2540 N N . ALA A 1 324 ? -19.733 -42.317 34.617 1.00 69.62 324 ALA A N 1
ATOM 2541 C CA . ALA A 1 324 ? -18.765 -42.784 33.613 1.00 69.62 324 ALA A CA 1
ATOM 2542 C C . ALA A 1 324 ? -18.391 -41.706 32.576 1.00 69.62 324 ALA A C 1
ATOM 2544 O O . ALA A 1 324 ? -17.246 -41.640 32.144 1.00 69.62 324 ALA A O 1
ATOM 2545 N N . THR A 1 325 ? -19.346 -40.860 32.172 1.00 76.62 325 THR A N 1
ATOM 2546 C CA . THR A 1 325 ? -19.146 -39.783 31.188 1.00 76.62 325 THR A CA 1
ATOM 2547 C C . THR A 1 325 ? -20.148 -38.655 31.412 1.00 76.62 325 THR A C 1
ATOM 2549 O O . THR A 1 325 ? -21.307 -38.945 31.713 1.00 76.62 325 THR A O 1
ATOM 2552 N N . LEU A 1 326 ? -19.758 -37.400 31.170 1.00 82.12 326 LEU A N 1
ATOM 2553 C CA . LEU A 1 326 ? -20.716 -36.297 31.031 1.00 82.12 326 LEU A CA 1
ATOM 2554 C C . LEU A 1 326 ? -21.228 -36.138 29.594 1.00 82.12 326 LEU A C 1
ATOM 2556 O O . LEU A 1 326 ? -20.582 -36.572 28.635 1.00 82.12 326 LEU A O 1
ATOM 2560 N N . GLY A 1 327 ? -22.386 -35.482 29.465 1.00 84.75 327 GLY A N 1
ATOM 2561 C CA . GLY A 1 327 ? -22.843 -34.894 28.204 1.00 84.75 327 GLY A CA 1
ATOM 2562 C C . GLY A 1 327 ? -21.952 -33.724 27.769 1.00 84.75 327 GLY A C 1
ATOM 2563 O O . GLY A 1 327 ? -20.794 -33.627 28.171 1.00 84.75 327 GLY A O 1
ATOM 2564 N N . GLU A 1 328 ? -22.478 -32.832 26.937 1.00 89.06 328 GLU A N 1
ATOM 2565 C CA . GLU A 1 328 ? -21.746 -31.617 26.568 1.00 89.06 328 GLU A CA 1
ATOM 2566 C C . GLU A 1 328 ? -21.586 -30.691 27.777 1.00 89.06 328 GLU A C 1
ATOM 2568 O O . GLU A 1 328 ? -22.531 -30.464 28.535 1.00 89.06 328 GLU A O 1
ATOM 2573 N N . VAL A 1 329 ? -20.379 -30.157 27.958 1.00 89.81 329 VAL A N 1
ATOM 2574 C CA . VAL A 1 329 ? -20.053 -29.240 29.059 1.00 89.81 329 VAL A CA 1
ATOM 2575 C C . VAL A 1 329 ? -19.492 -27.940 28.519 1.00 89.81 329 VAL A C 1
ATOM 2577 O O . VAL A 1 329 ? -18.829 -27.929 27.487 1.00 89.81 329 VAL A O 1
ATOM 2580 N N . ASN A 1 330 ? -19.757 -26.837 29.216 1.00 91.31 330 ASN A N 1
ATOM 2581 C CA . ASN A 1 330 ? -19.396 -25.499 28.762 1.00 91.31 330 ASN A CA 1
ATOM 2582 C C . ASN A 1 330 ? -18.469 -24.822 29.762 1.00 91.31 330 ASN A C 1
ATOM 2584 O O . ASN A 1 330 ? -18.806 -24.722 30.940 1.00 91.31 330 ASN A O 1
ATOM 2588 N N . ALA A 1 331 ? -17.344 -24.310 29.280 1.00 90.94 331 ALA A N 1
ATOM 2589 C CA . ALA A 1 331 ? -16.510 -23.375 30.022 1.00 90.94 331 ALA A CA 1
ATOM 2590 C C . ALA A 1 331 ? -16.829 -21.960 29.544 1.00 90.94 331 ALA A C 1
ATOM 2592 O O . ALA A 1 331 ? -16.969 -21.739 28.344 1.00 90.94 331 ALA A O 1
ATOM 2593 N N . THR A 1 332 ? -16.992 -21.004 30.456 1.00 91.88 332 THR A N 1
ATOM 2594 C CA . THR A 1 332 ? -17.204 -19.595 30.101 1.00 91.88 332 THR A CA 1
ATOM 2595 C C . THR A 1 332 ? -16.298 -18.725 30.942 1.00 91.88 332 THR A C 1
ATOM 2597 O O . THR A 1 332 ? -16.326 -18.810 32.167 1.00 91.88 332 THR A O 1
ATOM 2600 N N . TYR A 1 333 ? -15.509 -17.889 30.284 1.00 91.00 333 TYR A N 1
ATOM 2601 C CA . TYR A 1 333 ? -14.593 -16.976 30.948 1.00 91.00 333 TYR A CA 1
ATOM 2602 C C . TYR A 1 333 ? -14.464 -15.669 30.161 1.00 91.00 333 TYR A C 1
ATOM 2604 O O . TYR A 1 333 ? -14.607 -15.669 28.934 1.00 91.00 333 TYR A O 1
ATOM 2612 N N . PRO A 1 334 ? -14.216 -14.545 30.852 1.00 89.19 334 PRO A N 1
ATOM 2613 C CA . PRO A 1 334 ? -13.914 -13.289 30.188 1.00 89.19 334 PRO A CA 1
ATOM 2614 C C . PRO A 1 334 ? -12.546 -13.390 29.513 1.00 89.19 334 PRO A C 1
ATOM 2616 O O . PRO A 1 334 ? -11.599 -13.927 30.094 1.00 89.19 334 PRO A O 1
ATOM 2619 N N . ILE A 1 335 ? -12.418 -12.836 28.310 1.00 83.25 335 ILE A N 1
ATOM 2620 C CA . ILE A 1 335 ? -11.094 -12.574 27.751 1.00 83.25 335 ILE A CA 1
ATOM 2621 C C . ILE A 1 335 ? -10.657 -11.241 28.347 1.00 83.25 335 ILE A C 1
ATOM 2623 O O . ILE A 1 335 ? -11.209 -10.193 28.016 1.00 83.25 335 ILE A O 1
ATOM 2627 N N . ALA A 1 336 ? -9.720 -11.296 29.298 1.00 64.06 336 ALA A N 1
ATOM 2628 C CA . ALA A 1 336 ? -9.260 -10.113 30.014 1.00 64.06 336 ALA A CA 1
ATOM 2629 C C . ALA A 1 336 ? -8.869 -9.020 29.018 1.00 64.06 336 ALA A C 1
ATOM 2631 O O . ALA A 1 336 ? -8.117 -9.274 28.078 1.00 64.06 336 ALA A O 1
ATOM 2632 N N . ALA A 1 337 ? -9.367 -7.802 29.227 1.00 51.75 337 ALA A N 1
ATOM 2633 C CA . ALA A 1 337 ? -8.960 -6.614 28.497 1.00 51.75 337 ALA A CA 1
ATOM 2634 C C . ALA A 1 337 ? -7.530 -6.202 28.890 1.00 51.75 337 ALA A C 1
ATOM 2636 O O . ALA A 1 337 ? -7.309 -5.097 29.364 1.00 51.75 337 ALA A O 1
ATOM 2637 N N . THR A 1 338 ? -6.528 -7.056 28.683 1.00 43.88 338 THR A N 1
ATOM 2638 C CA . THR A 1 338 ? -5.181 -6.554 28.420 1.00 43.88 338 THR A CA 1
ATOM 2639 C C . THR A 1 338 ? -5.240 -5.914 27.042 1.00 43.88 338 THR A C 1
ATOM 2641 O O . THR A 1 338 ? -4.885 -6.508 26.029 1.00 43.88 338 THR A O 1
ATOM 2644 N N . ALA A 1 339 ? -5.755 -4.684 26.988 1.00 37.03 339 ALA A N 1
ATOM 2645 C CA . ALA A 1 339 ? -5.150 -3.751 26.066 1.00 37.03 339 ALA A CA 1
ATOM 2646 C C . ALA A 1 339 ? -3.662 -3.769 26.442 1.00 37.03 339 ALA A C 1
ATOM 2648 O O . ALA A 1 339 ? -3.350 -3.550 27.620 1.00 37.03 339 ALA A O 1
ATOM 2649 N N . PRO A 1 340 ? -2.736 -4.064 25.517 1.00 40.66 340 PRO A N 1
ATOM 2650 C CA . PRO A 1 340 ? -1.434 -3.453 25.671 1.00 40.66 340 PRO A CA 1
ATOM 2651 C C . PRO A 1 340 ? -1.762 -1.975 25.884 1.00 40.66 340 PRO A C 1
ATOM 2653 O O . PRO A 1 340 ? -2.432 -1.370 25.043 1.00 40.66 340 PRO A O 1
ATOM 2656 N N . GLN A 1 341 ? -1.428 -1.414 27.048 1.00 35.94 341 GLN A N 1
ATOM 2657 C CA . GLN A 1 341 ? -1.260 0.026 27.085 1.00 35.94 341 GLN A CA 1
ATOM 2658 C C . GLN A 1 341 ? -0.231 0.258 25.993 1.00 35.94 341 GLN A C 1
ATOM 2660 O O . GLN A 1 341 ? 0.916 -0.159 26.157 1.00 35.94 341 GLN A O 1
ATOM 2665 N N . ALA A 1 342 ? -0.673 0.797 24.851 1.00 38.19 342 ALA A N 1
ATOM 2666 C CA . ALA A 1 342 ? 0.257 1.379 23.912 1.00 38.19 342 ALA A CA 1
ATOM 2667 C C . ALA A 1 342 ? 1.143 2.253 24.800 1.00 38.19 342 ALA A C 1
ATOM 2669 O O . ALA A 1 342 ? 0.578 3.040 25.579 1.00 38.19 342 ALA A O 1
ATOM 2670 N N . PRO A 1 343 ? 2.468 2.021 24.840 1.00 39.41 343 PRO A N 1
ATOM 2671 C CA . PRO A 1 343 ? 3.335 2.905 25.593 1.00 39.41 343 PRO A CA 1
ATOM 2672 C C . PRO A 1 343 ? 2.908 4.317 25.208 1.00 39.41 343 PRO A C 1
ATOM 2674 O O . PRO A 1 343 ? 2.739 4.585 24.016 1.00 39.41 343 PRO A O 1
ATOM 2677 N N . SER A 1 344 ? 2.590 5.165 26.202 1.00 36.81 344 SER A N 1
ATOM 2678 C CA . SER A 1 344 ? 2.308 6.579 25.930 1.00 36.81 344 SER A CA 1
ATOM 2679 C C . SER A 1 344 ? 3.352 7.011 24.919 1.00 36.81 344 SER A C 1
ATOM 2681 O O . SER A 1 344 ? 4.526 6.780 25.233 1.00 36.81 344 SER A O 1
ATOM 2683 N N . PRO A 1 345 ? 2.958 7.508 23.727 1.00 38.97 345 PRO A N 1
ATOM 2684 C CA . PRO A 1 345 ? 3.917 7.779 22.675 1.00 38.97 345 PRO A CA 1
ATOM 2685 C C . PRO A 1 345 ? 5.010 8.600 23.329 1.00 38.97 345 PRO A C 1
ATOM 2687 O O . PRO A 1 345 ? 4.734 9.668 23.890 1.00 38.97 345 PRO A O 1
ATOM 2690 N N . ALA A 1 346 ? 6.217 8.033 23.394 1.00 44.41 346 ALA A N 1
ATOM 2691 C CA . ALA A 1 346 ? 7.346 8.802 23.863 1.00 44.41 346 ALA A CA 1
ATOM 2692 C C . ALA A 1 346 ? 7.340 10.069 23.000 1.00 44.41 346 ALA A C 1
ATOM 2694 O O . ALA A 1 346 ? 7.097 9.944 21.791 1.00 44.41 346 ALA A O 1
ATOM 2695 N N . PRO A 1 347 ? 7.499 11.267 23.592 1.00 40.50 347 PRO A N 1
ATOM 2696 C CA . PRO A 1 347 ? 7.566 12.485 22.803 1.00 40.50 347 PRO A CA 1
ATOM 2697 C C . PRO A 1 347 ? 8.607 12.245 21.702 1.00 40.50 347 PRO A C 1
ATOM 2699 O O . PRO A 1 347 ? 9.769 11.972 21.991 1.00 40.50 347 PRO A O 1
ATOM 2702 N N . ASP A 1 348 ? 8.124 12.214 20.461 1.00 43.47 348 ASP A N 1
ATOM 2703 C CA . ASP A 1 348 ? 8.887 12.049 19.224 1.00 43.47 348 ASP A CA 1
ATOM 2704 C C . ASP A 1 348 ? 9.573 10.684 18.972 1.00 43.47 348 ASP A C 1
ATOM 2706 O O . ASP A 1 348 ? 10.707 10.624 18.499 1.00 43.47 348 ASP A O 1
ATOM 2710 N N . GLN A 1 349 ? 8.866 9.566 19.196 1.00 35.75 349 GLN A N 1
ATOM 2711 C CA . GLN A 1 349 ? 9.243 8.249 18.630 1.00 35.75 349 GLN A CA 1
ATOM 2712 C C . GLN A 1 349 ? 8.586 7.898 17.286 1.00 35.75 349 GLN A C 1
ATOM 2714 O O . GLN A 1 349 ? 8.920 6.864 16.705 1.00 35.75 349 GLN A O 1
ATOM 2719 N N . TYR A 1 350 ? 7.767 8.788 16.711 1.00 44.25 350 TYR A N 1
ATOM 2720 C CA . TYR A 1 350 ? 7.712 8.878 15.249 1.00 44.25 350 TYR A CA 1
ATOM 2721 C C . TYR A 1 350 ? 9.082 9.385 14.828 1.00 44.25 350 TYR A C 1
ATOM 2723 O O . TYR A 1 350 ? 9.268 10.593 14.673 1.00 44.25 350 TYR A O 1
ATOM 2731 N N . GLY A 1 351 ? 10.059 8.469 14.785 1.00 35.34 351 GLY A N 1
ATOM 2732 C CA . GLY A 1 351 ? 11.438 8.766 14.449 1.00 35.34 351 GLY A CA 1
ATOM 2733 C C . GLY A 1 351 ? 11.387 9.709 13.278 1.00 35.34 351 GLY A C 1
ATOM 2734 O O . GLY A 1 351 ? 10.720 9.367 12.299 1.00 35.34 351 GLY A O 1
ATOM 2735 N N . SER A 1 352 ? 11.954 10.908 13.478 1.00 36.41 352 SER A N 1
ATOM 2736 C CA . SER A 1 352 ? 12.113 11.964 12.483 1.00 36.41 352 SER A CA 1
ATOM 2737 C C . SER A 1 352 ? 11.939 11.339 11.118 1.00 36.41 352 SER A C 1
ATOM 2739 O O . SER A 1 352 ? 12.840 10.586 10.732 1.00 36.41 352 SER A O 1
ATOM 2741 N N . ILE A 1 353 ? 10.745 11.499 10.514 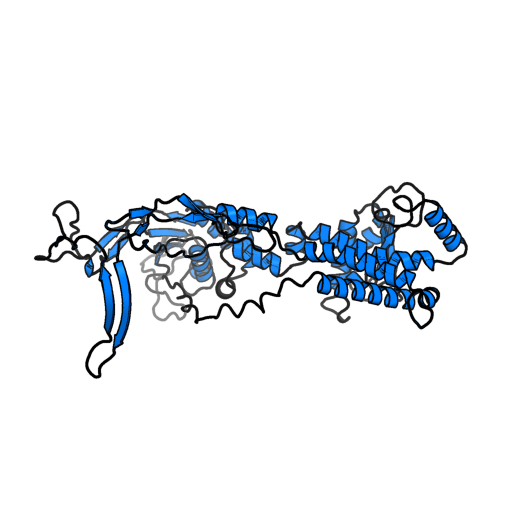1.00 39.38 353 ILE A N 1
ATOM 2742 C CA . ILE A 1 353 ? 10.389 10.930 9.206 1.00 39.38 353 ILE A CA 1
ATOM 2743 C C . ILE A 1 353 ? 11.670 10.999 8.416 1.00 39.38 353 ILE A C 1
ATOM 2745 O O . ILE A 1 353 ? 12.092 12.141 8.226 1.00 39.38 353 ILE A O 1
ATOM 2749 N N . SER A 1 354 ? 12.314 9.844 8.151 1.00 36.06 354 SER A N 1
ATOM 2750 C CA . SER A 1 354 ? 13.668 9.742 7.585 1.00 36.06 354 SER A CA 1
ATOM 2751 C C . SER A 1 354 ? 13.848 10.929 6.674 1.00 36.06 354 SER A C 1
ATOM 2753 O O . SER A 1 354 ? 13.194 10.913 5.633 1.00 36.06 354 SER A O 1
ATOM 2755 N N . SER A 1 355 ? 14.539 11.965 7.182 1.00 34.56 355 SER A N 1
ATOM 2756 C CA . SER A 1 355 ? 14.471 13.361 6.725 1.00 34.56 355 SER A CA 1
ATOM 2757 C C . SER A 1 355 ? 13.530 13.499 5.540 1.00 34.56 355 SER A C 1
ATOM 2759 O O . SER A 1 355 ? 14.036 13.241 4.455 1.00 34.56 355 SER A O 1
ATOM 2761 N N . ARG A 1 356 ? 12.210 13.713 5.757 1.00 40.19 356 ARG A N 1
ATOM 2762 C CA . ARG A 1 356 ? 11.151 13.842 4.727 1.00 40.19 356 ARG A CA 1
ATOM 2763 C C . ARG A 1 356 ? 11.835 14.252 3.437 1.00 40.19 356 ARG A C 1
ATOM 2765 O O . ARG A 1 356 ? 12.235 15.410 3.375 1.00 40.19 356 ARG A O 1
ATOM 2772 N N . THR A 1 357 ? 12.186 13.275 2.588 1.00 42.94 357 THR A N 1
ATOM 2773 C CA . THR A 1 357 ? 13.270 13.494 1.619 1.00 42.94 357 THR A CA 1
ATOM 2774 C C . THR A 1 357 ? 12.784 14.661 0.811 1.00 42.94 357 THR A C 1
ATOM 2776 O O . THR A 1 357 ? 11.700 14.544 0.239 1.00 42.94 357 THR A O 1
ATOM 2779 N N . GLU A 1 358 ? 13.457 15.816 0.938 1.00 47.31 358 GLU A N 1
ATOM 2780 C CA . GLU A 1 358 ? 13.125 17.008 0.159 1.00 47.31 358 GLU A CA 1
ATOM 2781 C C . GLU A 1 358 ? 12.857 16.467 -1.234 1.00 47.31 358 GLU A C 1
ATOM 2783 O O . GLU A 1 358 ? 13.735 15.735 -1.710 1.00 47.31 358 GLU A O 1
ATOM 2788 N N . PRO A 1 359 ? 11.627 16.624 -1.771 1.00 54.44 359 PRO A N 1
ATOM 2789 C CA . PRO A 1 359 ? 11.196 15.883 -2.945 1.00 54.44 359 PRO A CA 1
ATOM 2790 C C . PRO A 1 359 ? 12.313 16.021 -3.956 1.00 54.44 359 PRO A C 1
ATOM 2792 O O . PRO A 1 359 ? 12.622 17.152 -4.339 1.00 54.44 359 PRO A O 1
ATOM 2795 N N . SER A 1 360 ? 12.996 14.902 -4.233 1.00 62.62 360 SER A N 1
ATOM 2796 C CA . SER A 1 360 ? 14.308 14.945 -4.870 1.00 62.62 360 SER A CA 1
ATOM 2797 C C . SER A 1 360 ? 14.135 15.762 -6.126 1.00 62.62 360 SER A C 1
ATOM 2799 O O . SER A 1 360 ? 13.269 15.452 -6.957 1.00 62.62 360 SER A O 1
ATOM 2801 N N . ALA A 1 361 ? 14.841 16.888 -6.181 1.00 80.75 361 ALA A N 1
ATOM 2802 C CA . ALA A 1 361 ? 14.577 17.874 -7.204 1.00 80.75 361 ALA A CA 1
ATOM 2803 C C . ALA A 1 361 ? 14.778 17.187 -8.559 1.00 80.75 361 ALA A C 1
ATOM 2805 O O . ALA A 1 361 ? 15.568 16.250 -8.670 1.00 80.75 361 ALA A O 1
ATOM 2806 N N . LEU A 1 362 ? 14.081 17.628 -9.609 1.00 87.56 362 LEU A N 1
ATOM 2807 C CA . LEU A 1 362 ? 14.201 17.016 -10.943 1.00 87.56 362 LEU A CA 1
ATOM 2808 C C . LEU A 1 362 ? 15.674 16.852 -11.384 1.00 87.56 362 LEU A C 1
ATOM 2810 O O . LEU A 1 362 ? 16.010 15.928 -12.120 1.00 87.56 362 LEU A O 1
ATOM 2814 N N . ILE A 1 363 ? 16.557 17.720 -10.881 1.00 90.88 363 ILE A N 1
ATOM 2815 C CA . ILE A 1 363 ? 18.006 17.649 -11.071 1.00 90.88 363 ILE A CA 1
ATOM 2816 C C . ILE A 1 363 ? 18.645 16.354 -10.540 1.00 90.88 363 ILE A C 1
ATOM 2818 O O . ILE A 1 363 ? 19.535 15.823 -11.198 1.00 90.88 363 ILE A O 1
ATOM 2822 N N . ASP A 1 364 ? 18.180 15.808 -9.417 1.00 90.56 364 ASP A N 1
ATOM 2823 C CA . ASP A 1 364 ? 18.694 14.565 -8.836 1.00 90.56 364 ASP A CA 1
ATOM 2824 C C . ASP A 1 364 ? 18.315 13.375 -9.724 1.00 90.56 364 ASP A C 1
ATOM 2826 O O . ASP A 1 364 ? 19.161 12.548 -10.069 1.00 90.56 364 ASP A O 1
ATOM 2830 N N . TYR A 1 365 ? 17.056 13.326 -10.176 1.00 89.25 365 TYR A N 1
ATOM 2831 C CA . TYR A 1 365 ? 16.586 12.320 -11.131 1.00 89.25 365 TYR A CA 1
ATOM 2832 C C . TYR A 1 365 ? 17.345 12.391 -12.453 1.00 89.25 365 TYR A C 1
ATOM 2834 O O . TYR A 1 365 ? 17.754 11.362 -12.988 1.00 89.25 365 TYR A O 1
ATOM 2842 N N . TYR A 1 366 ? 17.571 13.605 -12.953 1.00 93.94 366 TYR A N 1
ATOM 2843 C CA . TYR A 1 366 ? 18.367 13.849 -14.147 1.00 93.94 366 TYR A CA 1
ATOM 2844 C C . TYR A 1 366 ? 19.795 13.315 -14.005 1.00 93.94 366 TYR A C 1
ATOM 2846 O O . TYR A 1 366 ? 20.252 12.558 -14.860 1.00 93.94 366 TYR A O 1
ATOM 2854 N N . GLN A 1 367 ? 20.483 13.647 -12.910 1.00 93.19 367 GLN A N 1
ATOM 2855 C CA . GLN A 1 367 ? 21.849 13.183 -12.663 1.00 93.19 367 GLN A CA 1
ATOM 2856 C C . GLN A 1 367 ? 21.924 11.657 -12.547 1.00 93.19 367 GLN A C 1
ATOM 2858 O O . GLN A 1 367 ? 22.833 11.044 -13.106 1.00 93.19 367 GLN A O 1
ATOM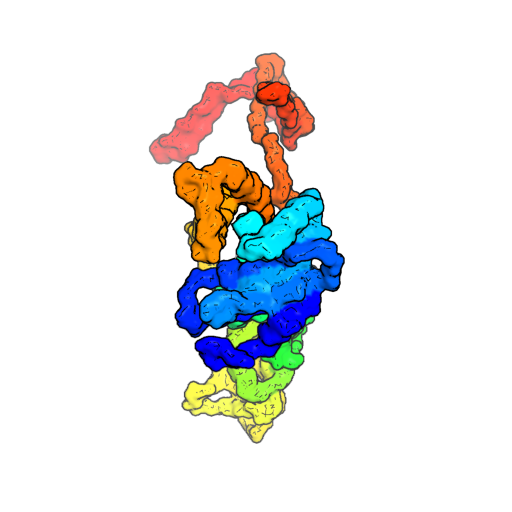 2863 N N . GLN A 1 368 ? 20.954 11.032 -11.875 1.00 91.00 368 GLN A N 1
ATOM 2864 C CA . GLN A 1 368 ? 20.881 9.575 -11.759 1.00 91.00 368 GLN A CA 1
ATOM 2865 C C . GLN A 1 368 ? 20.611 8.887 -13.103 1.00 91.00 368 GLN A C 1
ATOM 2867 O O . GLN A 1 368 ? 21.207 7.849 -13.383 1.00 91.00 368 GLN A O 1
ATOM 2872 N N . GLU A 1 369 ? 19.713 9.422 -13.936 1.00 91.94 369 GLU A N 1
ATOM 2873 C CA . GLU A 1 369 ? 19.458 8.873 -15.274 1.00 91.94 369 GLU A CA 1
ATOM 2874 C C . GLU A 1 369 ? 20.669 9.029 -16.192 1.00 91.94 369 GLU A C 1
ATOM 2876 O O . GLU A 1 369 ? 21.029 8.082 -16.889 1.00 91.94 369 GLU A O 1
ATOM 2881 N N . LEU A 1 370 ? 21.339 10.183 -16.149 1.00 93.06 370 LEU A N 1
ATOM 2882 C CA . LEU A 1 370 ? 22.547 10.420 -16.933 1.00 93.06 370 LEU A CA 1
ATOM 2883 C C . LEU A 1 370 ? 23.678 9.468 -16.521 1.00 93.06 370 LEU A C 1
ATOM 2885 O O . LEU A 1 370 ? 24.343 8.898 -17.384 1.00 93.06 370 LEU A O 1
ATOM 2889 N N . ALA A 1 371 ? 23.865 9.245 -15.216 1.00 90.50 371 ALA A N 1
ATOM 2890 C CA . ALA A 1 371 ? 24.817 8.258 -14.711 1.00 90.50 371 ALA A CA 1
ATOM 2891 C C . ALA A 1 371 ? 24.496 6.847 -15.230 1.00 90.50 371 ALA A C 1
ATOM 2893 O O . ALA A 1 371 ? 25.372 6.186 -15.775 1.00 90.50 371 ALA A O 1
ATOM 2894 N N . LYS A 1 372 ? 23.224 6.427 -15.181 1.00 88.00 372 LYS A N 1
ATOM 2895 C CA . LYS A 1 372 ? 22.796 5.108 -15.683 1.00 88.00 372 LYS A CA 1
ATOM 2896 C C . LYS A 1 372 ? 23.034 4.928 -17.177 1.00 88.00 372 LYS A C 1
ATOM 2898 O O . LYS A 1 372 ? 23.444 3.850 -17.594 1.00 88.00 372 LYS A O 1
ATOM 2903 N N . LEU A 1 373 ? 22.771 5.954 -17.985 1.00 90.00 373 LEU A N 1
ATOM 2904 C CA . LEU A 1 373 ? 23.054 5.901 -19.421 1.00 90.00 373 LEU A CA 1
ATOM 2905 C C . LEU A 1 373 ? 24.556 5.766 -19.686 1.00 90.00 373 LEU A C 1
ATOM 2907 O O . LEU A 1 373 ? 24.944 4.961 -20.527 1.00 90.00 373 LEU A O 1
ATOM 2911 N N . ARG A 1 374 ? 25.401 6.483 -18.934 1.00 88.69 374 ARG A N 1
ATOM 2912 C CA . ARG A 1 374 ? 26.863 6.357 -19.034 1.00 88.69 374 ARG A CA 1
ATOM 2913 C C . ARG A 1 374 ? 27.352 4.970 -18.610 1.00 88.69 374 ARG A C 1
ATOM 2915 O O . ARG A 1 374 ? 28.158 4.382 -19.325 1.00 88.69 374 ARG A O 1
ATOM 2922 N N . ASP A 1 375 ? 26.827 4.413 -17.520 1.00 86.44 375 ASP A N 1
ATOM 2923 C CA . ASP A 1 375 ? 27.177 3.061 -17.058 1.00 86.44 375 ASP A CA 1
ATOM 2924 C C . ASP A 1 375 ? 26.771 1.986 -18.082 1.00 86.44 375 ASP A C 1
ATOM 2926 O O . ASP A 1 375 ? 27.546 1.075 -18.394 1.00 86.44 375 ASP A O 1
ATOM 2930 N N . LEU A 1 376 ? 25.577 2.120 -18.676 1.00 85.75 376 LEU A N 1
ATOM 2931 C CA . LEU A 1 376 ? 25.139 1.264 -19.780 1.00 85.75 376 LEU A CA 1
ATOM 2932 C C . LEU A 1 376 ? 26.069 1.401 -20.987 1.00 85.75 376 LEU A C 1
ATOM 2934 O O . LEU A 1 376 ? 26.470 0.391 -21.561 1.00 85.75 376 LEU A O 1
ATOM 2938 N N . ALA A 1 377 ? 26.453 2.624 -21.344 1.00 85.31 377 ALA A N 1
ATOM 2939 C CA . ALA A 1 377 ? 27.332 2.879 -22.474 1.00 85.31 377 ALA A CA 1
ATOM 2940 C C . ALA A 1 377 ? 28.720 2.239 -22.282 1.00 85.31 377 ALA A C 1
ATOM 2942 O O . ALA A 1 377 ? 29.230 1.596 -23.199 1.00 85.31 377 ALA A O 1
ATOM 2943 N N . VAL A 1 378 ? 29.289 2.315 -21.072 1.00 83.81 378 VAL A N 1
ATOM 2944 C CA . VAL A 1 378 ? 30.535 1.614 -20.706 1.00 83.81 378 VAL A CA 1
ATOM 2945 C C . VAL A 1 378 ? 30.369 0.096 -20.826 1.00 83.81 378 VAL A C 1
ATOM 2947 O O . VAL A 1 378 ? 31.229 -0.583 -21.390 1.00 83.81 378 VAL A O 1
ATOM 2950 N N . THR A 1 379 ? 29.246 -0.442 -20.348 1.00 80.44 379 THR A N 1
ATOM 2951 C CA . THR A 1 379 ? 28.950 -1.882 -20.409 1.00 80.44 379 THR A CA 1
ATOM 2952 C C . THR A 1 379 ? 28.821 -2.380 -21.854 1.00 80.44 379 THR A C 1
ATOM 2954 O O . THR A 1 379 ? 29.320 -3.456 -22.187 1.00 80.44 379 THR A O 1
ATOM 2957 N N . TYR A 1 380 ? 28.190 -1.598 -22.733 1.00 78.31 380 TYR A N 1
ATOM 2958 C CA . TYR A 1 380 ? 28.068 -1.918 -24.157 1.00 78.31 380 TYR A CA 1
ATOM 2959 C C . TYR A 1 380 ? 29.409 -1.814 -24.891 1.00 78.31 380 TYR A C 1
ATOM 2961 O O . TYR A 1 380 ? 29.732 -2.716 -25.670 1.00 78.31 380 TYR A O 1
ATOM 2969 N N . ALA A 1 381 ? 30.211 -0.786 -24.593 1.00 80.12 381 ALA A N 1
ATOM 2970 C CA . ALA A 1 381 ? 31.548 -0.602 -25.161 1.00 80.12 381 ALA A CA 1
ATOM 2971 C C . ALA A 1 381 ? 32.505 -1.750 -24.793 1.00 80.12 381 ALA A C 1
ATOM 2973 O O . ALA A 1 381 ? 33.317 -2.164 -25.618 1.00 80.12 381 ALA A O 1
ATOM 2974 N N . ALA A 1 382 ? 32.370 -2.335 -23.596 1.00 79.69 382 ALA A N 1
ATOM 2975 C CA . ALA A 1 382 ? 33.151 -3.509 -23.202 1.00 79.69 382 ALA A CA 1
ATOM 2976 C C . ALA A 1 382 ? 32.882 -4.739 -24.093 1.00 79.69 382 ALA A C 1
ATOM 2978 O O . ALA A 1 382 ? 33.791 -5.533 -24.332 1.00 79.69 382 ALA A O 1
ATOM 2979 N N . SER A 1 383 ? 31.651 -4.895 -24.597 1.00 74.38 383 SER A N 1
ATOM 2980 C CA . SER A 1 383 ? 31.296 -5.956 -25.553 1.00 74.38 383 SER A CA 1
ATOM 2981 C C . SER A 1 383 ? 31.536 -5.588 -27.023 1.00 74.38 383 SER A C 1
ATOM 2983 O O . SER A 1 383 ? 31.651 -6.493 -27.843 1.00 74.38 383 SER A O 1
ATOM 2985 N N . HIS A 1 384 ? 31.650 -4.297 -27.350 1.00 76.31 384 HIS A N 1
ATOM 2986 C CA . HIS A 1 384 ? 31.780 -3.792 -28.721 1.00 76.31 384 HIS A CA 1
ATOM 2987 C C . HIS A 1 384 ? 32.868 -2.707 -28.787 1.00 76.31 384 HIS A C 1
ATOM 2989 O O . HIS A 1 384 ? 32.576 -1.520 -28.629 1.00 76.31 384 HIS A O 1
ATOM 2995 N N . PRO A 1 385 ? 34.139 -3.082 -29.028 1.00 76.50 385 PRO A N 1
ATOM 2996 C CA . PRO A 1 385 ? 35.263 -2.144 -28.990 1.00 76.50 385 PRO A CA 1
ATOM 2997 C C . PRO A 1 385 ? 35.117 -0.949 -29.943 1.00 76.50 385 PRO A C 1
ATOM 2999 O O . PRO A 1 385 ? 35.591 0.141 -29.628 1.00 76.50 385 PRO A O 1
ATOM 3002 N N . GLU A 1 386 ? 34.421 -1.134 -31.066 1.00 77.50 386 GLU A N 1
ATOM 3003 C CA . GLU A 1 386 ? 34.174 -0.121 -32.102 1.00 77.50 386 GLU A CA 1
ATOM 3004 C C . G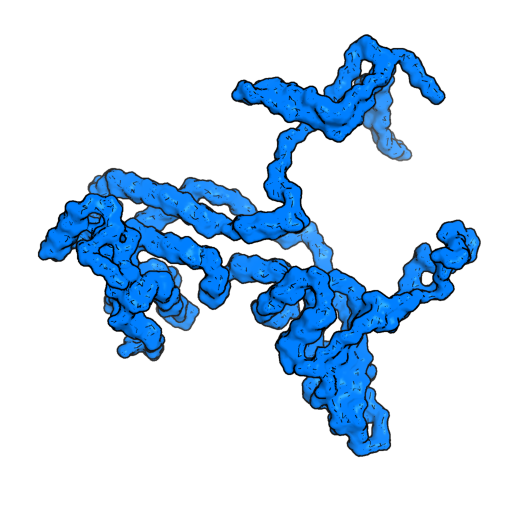LU A 1 386 ? 33.337 1.069 -31.591 1.00 77.50 386 GLU A C 1
ATOM 3006 O O . GLU A 1 386 ? 33.563 2.206 -32.003 1.00 77.50 386 GLU A O 1
ATOM 3011 N N . LEU A 1 387 ? 32.455 0.843 -30.609 1.00 77.12 387 LEU A N 1
ATOM 3012 C CA . LEU A 1 387 ? 31.655 1.885 -29.952 1.00 77.12 387 LEU A CA 1
ATOM 3013 C C . LEU A 1 387 ? 32.474 2.789 -29.019 1.00 77.12 387 LEU A C 1
ATOM 3015 O O . LEU A 1 387 ? 32.078 3.921 -28.732 1.00 77.12 387 LEU A O 1
ATOM 3019 N N . THR A 1 388 ? 33.622 2.308 -28.534 1.00 76.75 388 THR A N 1
ATOM 3020 C CA . THR A 1 388 ? 34.423 2.987 -27.500 1.00 76.75 388 THR A CA 1
ATOM 3021 C C . THR A 1 388 ? 34.831 4.393 -27.929 1.00 76.75 388 THR A C 1
ATOM 3023 O O . THR A 1 388 ? 34.802 5.307 -27.106 1.00 76.75 388 THR A O 1
ATOM 3026 N N . ALA A 1 389 ? 35.156 4.576 -29.214 1.00 72.50 389 ALA A N 1
ATOM 3027 C CA . ALA A 1 389 ? 35.577 5.857 -29.782 1.00 72.50 389 ALA A CA 1
ATOM 3028 C C . ALA A 1 389 ? 34.449 6.904 -29.822 1.00 72.50 389 ALA A C 1
ATOM 3030 O O . ALA A 1 389 ? 34.725 8.099 -29.753 1.00 72.50 389 ALA A O 1
ATOM 3031 N N . MET A 1 390 ? 33.193 6.458 -29.909 1.00 72.00 390 MET A N 1
ATOM 3032 C CA . MET A 1 390 ? 32.006 7.317 -29.958 1.00 72.00 390 MET A CA 1
ATOM 3033 C C . MET A 1 390 ? 31.558 7.753 -28.554 1.00 72.00 390 MET A C 1
ATOM 3035 O O . MET A 1 390 ? 31.067 8.866 -28.376 1.00 72.00 390 MET A O 1
ATOM 3039 N N . ILE A 1 391 ? 31.758 6.884 -27.557 1.00 72.38 391 ILE A N 1
ATOM 3040 C CA . ILE A 1 391 ? 31.225 7.026 -26.193 1.00 72.38 391 ILE A CA 1
ATOM 3041 C C . ILE A 1 391 ? 32.262 7.577 -25.202 1.00 72.38 391 ILE A C 1
ATOM 3043 O O . ILE A 1 391 ? 31.896 8.248 -24.239 1.00 72.38 391 ILE A O 1
ATOM 3047 N N . SER A 1 392 ? 33.554 7.278 -25.377 1.00 65.12 392 SER A N 1
ATOM 3048 C CA . SER A 1 392 ? 34.562 7.518 -24.337 1.00 65.12 392 SER A CA 1
ATOM 3049 C C . SER A 1 392 ? 35.918 7.982 -24.878 1.00 65.12 392 SER A C 1
ATOM 3051 O O . SER A 1 392 ? 36.366 7.579 -25.949 1.00 65.12 392 SER A O 1
ATOM 3053 N N . GLY A 1 393 ? 36.610 8.819 -24.098 1.00 62.53 393 GLY A N 1
ATOM 3054 C CA . GLY A 1 393 ? 37.948 9.331 -24.417 1.00 62.53 393 GLY A CA 1
ATOM 3055 C C . GLY A 1 393 ? 37.960 10.756 -24.985 1.00 62.53 393 GLY A C 1
ATOM 3056 O O . GLY A 1 393 ? 36.944 11.439 -25.037 1.00 62.53 393 GLY A O 1
ATOM 3057 N N . GLN A 1 394 ? 39.141 11.230 -25.398 1.00 50.91 394 GLN A N 1
ATOM 3058 C CA . GLN A 1 394 ? 39.352 12.604 -25.895 1.00 50.91 394 GLN A CA 1
ATOM 3059 C C . GLN A 1 394 ? 38.690 12.898 -27.258 1.00 50.91 394 GLN A C 1
ATOM 3061 O O . GLN A 1 394 ? 38.657 14.052 -27.675 1.00 50.91 394 GLN A O 1
ATOM 3066 N N . LEU A 1 395 ? 38.189 11.865 -27.942 1.00 54.06 395 LEU A N 1
ATOM 3067 C CA . LEU A 1 395 ? 37.544 11.925 -29.260 1.00 54.06 395 LEU A CA 1
ATOM 3068 C C . LEU A 1 395 ? 36.023 11.698 -29.194 1.00 54.06 395 LEU A C 1
ATOM 3070 O O . LEU A 1 395 ? 35.395 11.601 -30.244 1.00 54.06 395 LEU A O 1
ATOM 3074 N N . ALA A 1 396 ? 35.441 11.611 -27.991 1.00 67.56 396 ALA A N 1
ATOM 3075 C CA . ALA A 1 396 ? 34.005 11.410 -27.823 1.00 67.56 396 ALA A CA 1
ATOM 3076 C C . ALA A 1 396 ? 33.211 12.543 -28.495 1.00 67.56 396 ALA A C 1
ATOM 3078 O O . ALA A 1 396 ? 33.542 13.723 -28.341 1.00 67.56 396 ALA A O 1
ATOM 3079 N N . ASP A 1 397 ? 32.169 12.180 -29.242 1.00 76.75 397 ASP A N 1
ATOM 3080 C CA . ASP A 1 397 ? 31.352 13.138 -29.984 1.00 76.75 397 ASP A CA 1
ATOM 3081 C C . ASP A 1 397 ? 30.498 13.977 -29.008 1.00 76.75 397 ASP A C 1
ATOM 3083 O O . ASP A 1 397 ? 29.660 13.423 -28.288 1.00 76.75 397 ASP A O 1
ATOM 3087 N N . PRO A 1 398 ? 30.634 15.319 -28.987 1.00 82.62 398 PRO A N 1
ATOM 3088 C CA . PRO A 1 398 ? 29.780 16.181 -28.170 1.00 82.62 398 PRO A CA 1
ATOM 3089 C C . PRO A 1 398 ? 28.277 16.016 -28.453 1.00 82.62 398 PRO A C 1
ATOM 3091 O O . PRO A 1 398 ? 27.450 16.322 -27.593 1.00 82.62 398 PRO A O 1
ATOM 3094 N N . GLY A 1 399 ? 27.904 15.570 -29.657 1.00 83.69 399 GLY A N 1
ATOM 3095 C CA . GLY A 1 399 ? 26.527 15.265 -30.037 1.00 83.69 399 GLY A CA 1
ATOM 3096 C C . GLY A 1 399 ? 25.951 14.061 -29.291 1.00 83.69 399 GLY A C 1
ATOM 3097 O O . GLY A 1 399 ? 24.788 14.102 -28.888 1.00 83.69 399 GLY A O 1
ATOM 3098 N N . VAL A 1 400 ? 26.767 13.035 -29.041 1.00 85.00 400 VAL A N 1
ATOM 3099 C CA . VAL A 1 400 ? 26.376 11.842 -28.273 1.00 85.00 400 VAL A CA 1
ATOM 3100 C C . VAL A 1 400 ? 26.093 12.208 -26.823 1.00 85.00 400 VAL A C 1
ATOM 3102 O O . VAL A 1 400 ? 25.054 11.831 -26.283 1.00 85.00 400 VAL A O 1
ATOM 3105 N N . GLU A 1 401 ? 26.959 13.021 -26.222 1.00 85.62 401 GLU A N 1
ATOM 3106 C CA . GLU A 1 401 ? 26.760 13.469 -24.845 1.00 85.62 401 GLU A CA 1
ATOM 3107 C C . GLU A 1 401 ? 25.483 14.308 -24.713 1.00 85.62 401 GLU A C 1
ATOM 3109 O O . GLU A 1 401 ? 24.660 14.054 -23.837 1.00 85.62 401 GLU A O 1
ATOM 3114 N N . ARG A 1 402 ? 25.237 15.237 -25.647 1.00 89.81 402 ARG A N 1
ATOM 3115 C CA . ARG A 1 402 ? 23.985 16.014 -25.682 1.00 89.81 402 ARG A CA 1
ATOM 3116 C C . ARG A 1 402 ? 22.747 15.139 -25.852 1.00 89.81 402 ARG A C 1
ATOM 3118 O O . ARG A 1 402 ? 21.690 15.464 -25.309 1.00 89.81 402 ARG A O 1
ATOM 3125 N N . LEU A 1 403 ? 22.849 14.048 -26.611 1.00 91.50 403 LEU A N 1
ATOM 3126 C CA . LEU A 1 403 ? 21.755 13.093 -26.749 1.00 91.50 403 LEU A CA 1
ATOM 3127 C C . LEU A 1 403 ? 21.484 12.383 -25.418 1.00 91.50 403 LEU A C 1
ATOM 3129 O O . LEU A 1 403 ? 20.326 12.285 -25.014 1.00 91.50 403 LEU A O 1
ATOM 3133 N N . PHE A 1 404 ? 22.527 11.945 -24.709 1.00 91.81 404 PHE A N 1
ATOM 3134 C CA . PHE A 1 404 ? 22.387 11.350 -23.379 1.00 91.81 404 PHE A CA 1
ATOM 3135 C C . PHE A 1 404 ? 21.789 12.332 -22.371 1.00 91.81 404 PHE A C 1
ATOM 3137 O O . PHE A 1 404 ? 20.883 11.948 -21.636 1.00 91.81 404 PHE A O 1
ATOM 3144 N N . GLU A 1 405 ? 22.203 13.600 -22.380 1.00 91.75 405 GLU A N 1
ATOM 3145 C CA . GLU A 1 405 ? 21.588 14.657 -21.567 1.00 91.75 405 GLU A CA 1
ATOM 3146 C C . GLU A 1 405 ? 20.092 14.821 -21.899 1.00 91.75 405 GLU A C 1
ATOM 3148 O O . GLU A 1 405 ? 19.243 14.809 -21.005 1.00 91.75 405 GLU A O 1
ATOM 3153 N N . GLY A 1 406 ? 19.732 14.901 -23.184 1.00 93.56 406 GLY A N 1
ATOM 3154 C CA . GLY A 1 406 ? 18.335 15.024 -23.612 1.00 93.56 406 GLY A CA 1
ATOM 3155 C C . GLY A 1 406 ? 17.469 13.834 -23.182 1.00 93.56 406 GLY A C 1
ATOM 3156 O O . GLY A 1 406 ? 16.382 14.019 -22.629 1.00 93.56 406 GLY A O 1
ATOM 3157 N N . VAL A 1 407 ? 17.959 12.608 -23.383 1.00 93.38 407 VAL A N 1
ATOM 3158 C CA . VAL A 1 407 ? 17.255 11.379 -22.983 1.00 93.38 407 VAL A CA 1
ATOM 3159 C C . VAL A 1 407 ? 17.170 11.266 -21.460 1.00 93.38 407 VAL A C 1
ATOM 3161 O O . VAL A 1 407 ? 16.108 10.927 -20.938 1.00 93.38 407 VAL A O 1
ATOM 3164 N N . ALA A 1 408 ? 18.236 11.605 -20.730 1.00 93.94 408 ALA A N 1
ATOM 3165 C CA . ALA A 1 408 ? 18.232 11.626 -19.270 1.00 93.94 408 ALA A CA 1
ATOM 3166 C C . ALA A 1 408 ? 17.187 12.604 -18.725 1.00 93.94 408 ALA A C 1
ATOM 3168 O O . ALA A 1 408 ? 16.465 12.262 -17.793 1.00 93.94 408 ALA A O 1
ATOM 3169 N N . PHE A 1 409 ? 17.042 13.788 -19.327 1.00 94.44 409 PHE A N 1
ATOM 3170 C CA . PHE A 1 409 ? 16.022 14.762 -18.932 1.00 94.44 409 PHE A CA 1
ATOM 3171 C C . PHE A 1 409 ? 14.592 14.243 -19.146 1.00 94.44 409 PHE A C 1
ATOM 3173 O O . PHE A 1 409 ? 13.731 14.397 -18.274 1.00 94.44 409 PHE A O 1
ATOM 3180 N N . LEU A 1 410 ? 14.323 13.586 -20.278 1.00 92.25 410 LEU A N 1
ATOM 3181 C CA . LEU A 1 410 ? 13.014 12.979 -20.540 1.00 92.25 410 LEU A CA 1
ATOM 3182 C C . LEU A 1 410 ? 12.723 11.825 -19.567 1.00 92.25 410 LEU A C 1
ATOM 3184 O O . LEU A 1 410 ? 11.646 11.774 -18.967 1.00 92.25 410 LEU A O 1
ATOM 3188 N N . ASN A 1 411 ? 13.703 10.948 -19.347 1.00 93.38 411 ASN A N 1
ATOM 3189 C CA . ASN A 1 411 ? 13.590 9.827 -18.416 1.00 93.38 411 ASN A CA 1
ATOM 3190 C C . ASN A 1 411 ? 13.461 10.288 -16.959 1.00 93.38 411 ASN A C 1
ATOM 3192 O O . ASN A 1 411 ? 12.775 9.628 -16.184 1.00 93.38 411 ASN A O 1
ATOM 3196 N N . ALA A 1 412 ? 14.065 11.419 -16.585 1.00 92.12 412 ALA A N 1
ATOM 3197 C CA . ALA A 1 412 ? 13.981 11.974 -15.238 1.00 92.12 412 ALA A CA 1
ATOM 3198 C C . ALA A 1 412 ? 12.543 12.340 -14.863 1.00 92.12 412 ALA A C 1
ATOM 3200 O O . ALA A 1 412 ? 12.090 11.974 -13.784 1.00 92.12 412 ALA A O 1
ATOM 3201 N N . ASN A 1 413 ? 11.796 12.973 -15.774 1.00 89.19 413 ASN A N 1
ATOM 3202 C CA . ASN A 1 413 ? 10.377 13.271 -15.559 1.00 89.19 413 ASN A CA 1
ATOM 3203 C C . ASN A 1 413 ? 9.547 11.988 -15.410 1.00 89.19 413 ASN A C 1
ATOM 3205 O O . ASN A 1 413 ? 8.665 11.904 -14.555 1.00 89.19 413 ASN A O 1
ATOM 3209 N N . LEU A 1 414 ? 9.836 10.973 -16.233 1.00 88.12 414 LEU A N 1
ATOM 3210 C CA . LEU A 1 414 ? 9.155 9.684 -16.149 1.00 88.12 414 LEU A CA 1
ATOM 3211 C C . LEU A 1 414 ? 9.457 8.981 -14.824 1.00 88.12 414 LEU A C 1
ATOM 3213 O O . LEU A 1 414 ? 8.541 8.465 -14.193 1.00 88.12 414 LEU A O 1
ATOM 3217 N N . ARG A 1 415 ? 10.721 8.982 -14.388 1.00 87.50 415 ARG A N 1
ATOM 3218 C CA . ARG A 1 415 ? 11.132 8.381 -13.120 1.00 87.50 415 ARG A CA 1
ATOM 3219 C C . ARG A 1 415 ? 10.554 9.128 -11.927 1.00 87.50 415 ARG A C 1
ATOM 3221 O O . ARG A 1 415 ? 10.008 8.475 -11.051 1.00 87.50 415 ARG A O 1
ATOM 3228 N N . GLN A 1 416 ? 10.593 10.457 -11.929 1.00 87.38 416 GLN A N 1
ATOM 3229 C CA . GLN A 1 416 ? 9.946 11.258 -10.895 1.00 87.38 416 GLN A CA 1
ATOM 3230 C C . GLN A 1 416 ? 8.469 10.869 -10.772 1.00 87.38 416 GLN A C 1
ATOM 3232 O O . GLN A 1 416 ? 8.000 10.556 -9.685 1.00 87.38 416 GLN A O 1
ATOM 3237 N N . LYS A 1 417 ? 7.763 10.757 -11.903 1.00 84.12 417 LYS A N 1
ATOM 3238 C CA . LYS A 1 417 ? 6.373 10.299 -11.914 1.00 84.12 417 LYS A CA 1
ATOM 3239 C C . LYS A 1 417 ? 6.206 8.833 -11.514 1.00 84.12 417 LYS A C 1
ATOM 3241 O O . LYS A 1 417 ? 5.137 8.462 -11.042 1.00 84.12 417 LYS A O 1
ATOM 3246 N N . LEU A 1 418 ? 7.190 7.964 -11.740 1.00 81.69 418 LEU A N 1
ATOM 3247 C CA . LEU A 1 418 ? 7.163 6.573 -11.276 1.00 81.69 418 LEU A CA 1
ATOM 3248 C C . LEU A 1 418 ? 7.317 6.484 -9.757 1.00 81.69 418 LEU A C 1
ATOM 3250 O O . LEU A 1 418 ? 6.625 5.666 -9.152 1.00 81.69 418 LEU A O 1
ATOM 3254 N N . ASP A 1 419 ? 8.147 7.345 -9.179 1.00 79.81 419 ASP A N 1
ATOM 3255 C CA . ASP A 1 419 ? 8.427 7.403 -7.745 1.00 79.81 419 ASP A CA 1
ATOM 3256 C C . ASP A 1 419 ? 7.394 8.232 -6.968 1.00 79.81 419 ASP A C 1
ATOM 3258 O O . ASP A 1 419 ? 7.272 8.056 -5.757 1.00 79.81 419 ASP A O 1
ATOM 3262 N N . ASP A 1 420 ? 6.590 9.060 -7.649 1.00 76.31 420 ASP A N 1
ATOM 3263 C CA . ASP A 1 420 ? 5.345 9.577 -7.077 1.00 76.31 420 ASP A CA 1
ATOM 3264 C C . ASP A 1 420 ? 4.510 8.401 -6.548 1.00 76.31 420 ASP A C 1
ATOM 3266 O O . ASP A 1 420 ? 4.452 7.332 -7.159 1.00 76.31 420 ASP A O 1
ATOM 3270 N N . ASP A 1 421 ? 3.830 8.591 -5.424 1.00 67.75 421 ASP A N 1
ATOM 3271 C CA . ASP A 1 421 ? 3.038 7.535 -4.796 1.00 67.75 421 ASP A CA 1
ATOM 3272 C C . ASP A 1 421 ? 1.770 7.189 -5.614 1.00 67.75 421 ASP A C 1
ATOM 3274 O O . ASP A 1 421 ? 1.734 7.314 -6.839 1.00 67.75 421 ASP A O 1
ATOM 3278 N N . PHE A 1 422 ? 0.707 6.713 -4.961 1.00 69.50 422 PHE A N 1
ATOM 3279 C CA . PHE A 1 422 ? -0.618 6.550 -5.568 1.00 69.50 422 PHE A CA 1
ATOM 3280 C C . PHE A 1 422 ? -1.514 7.747 -5.214 1.00 69.50 422 PHE A C 1
ATOM 3282 O O . PHE A 1 422 ? -2.461 7.568 -4.438 1.00 69.50 422 PHE A O 1
ATOM 3289 N N . PRO A 1 423 ? -1.243 8.976 -5.705 1.00 62.25 423 PRO A N 1
ATOM 3290 C CA . PRO A 1 423 ? -2.082 10.131 -5.409 1.00 62.25 423 PRO A CA 1
ATOM 3291 C C . PRO A 1 423 ? -3.526 9.889 -5.845 1.00 62.25 423 PRO A C 1
ATOM 3293 O O . PRO A 1 423 ? -4.433 10.376 -5.191 1.00 62.25 423 PRO A O 1
ATOM 3296 N N . GLU A 1 424 ? -3.763 9.080 -6.878 1.00 67.44 424 GLU A N 1
ATOM 3297 C CA . GLU A 1 424 ? -5.109 8.758 -7.348 1.00 67.44 424 GLU A CA 1
ATOM 3298 C C . GLU A 1 424 ? -5.926 7.998 -6.291 1.00 67.44 424 GLU A C 1
ATOM 3300 O O . GLU A 1 424 ? -7.122 8.210 -6.174 1.00 67.44 424 GLU A O 1
ATOM 3305 N N . ILE A 1 425 ? -5.292 7.147 -5.477 1.00 67.62 425 ILE A N 1
ATOM 3306 C CA . ILE A 1 425 ? -5.977 6.422 -4.393 1.00 67.62 425 ILE A CA 1
ATOM 3307 C C . ILE A 1 425 ? -5.975 7.260 -3.114 1.00 67.62 425 ILE A C 1
ATOM 3309 O O . ILE A 1 425 ? -6.980 7.355 -2.413 1.00 67.62 425 ILE A O 1
ATOM 3313 N N . ILE A 1 426 ? -4.825 7.848 -2.785 1.00 69.81 426 ILE A N 1
ATOM 3314 C CA . ILE A 1 426 ? -4.625 8.568 -1.529 1.00 69.81 426 ILE A CA 1
ATOM 3315 C C . ILE A 1 426 ? -5.473 9.839 -1.505 1.00 69.81 426 ILE A C 1
ATOM 3317 O O . ILE A 1 426 ? -6.093 10.117 -0.481 1.00 69.81 426 ILE A O 1
ATOM 3321 N N . HIS A 1 427 ? -5.547 10.589 -2.608 1.00 72.06 427 HIS A N 1
ATOM 3322 C CA . HIS A 1 427 ? -6.357 11.802 -2.658 1.00 72.06 427 HIS A CA 1
ATOM 3323 C C . HIS A 1 427 ? -7.845 11.489 -2.542 1.00 72.06 427 HIS A C 1
ATOM 3325 O O . HIS A 1 427 ? -8.504 12.115 -1.723 1.00 72.06 427 HIS A O 1
ATOM 3331 N N . ASP A 1 428 ? -8.345 10.470 -3.245 1.00 71.19 428 ASP A N 1
ATOM 3332 C CA . ASP A 1 428 ? -9.753 10.063 -3.155 1.00 71.19 428 ASP A CA 1
ATOM 3333 C C . ASP A 1 428 ? -10.134 9.635 -1.725 1.00 71.19 428 ASP A C 1
ATOM 3335 O O . ASP A 1 428 ? -11.187 10.011 -1.201 1.00 71.19 428 ASP A O 1
ATOM 3339 N N . VAL A 1 429 ? -9.256 8.881 -1.052 1.00 71.81 429 VAL A N 1
ATOM 3340 C CA . VAL A 1 429 ? -9.461 8.464 0.344 1.00 71.81 429 VAL A CA 1
ATOM 3341 C C . VAL A 1 429 ? -9.405 9.661 1.297 1.00 71.81 429 VAL A C 1
ATOM 3343 O O . VAL A 1 429 ? -10.253 9.781 2.184 1.00 71.81 429 VAL A O 1
ATOM 3346 N N . ILE A 1 430 ? -8.432 10.562 1.131 1.00 73.12 430 ILE A N 1
ATOM 3347 C CA . ILE A 1 430 ? -8.309 11.759 1.971 1.00 73.12 430 ILE A CA 1
ATOM 3348 C C . ILE A 1 430 ? -9.479 12.716 1.731 1.00 73.12 430 ILE A C 1
ATOM 3350 O O . ILE A 1 430 ? -9.989 13.270 2.699 1.00 73.12 430 ILE A O 1
ATOM 3354 N N . ASP A 1 431 ? -9.963 12.881 0.504 1.00 74.06 431 ASP A N 1
ATOM 3355 C CA . ASP A 1 431 ? -11.128 13.719 0.215 1.00 74.06 431 ASP A CA 1
ATOM 3356 C C . ASP A 1 431 ? -12.401 13.173 0.873 1.00 74.06 431 ASP A C 1
ATOM 3358 O O . ASP A 1 431 ? -13.228 13.948 1.360 1.00 74.06 431 ASP A O 1
ATOM 3362 N N . ALA A 1 432 ? -12.541 11.847 0.968 1.00 72.75 432 ALA A N 1
ATOM 3363 C CA . ALA A 1 432 ? -13.656 11.219 1.672 1.00 72.75 432 ALA A CA 1
ATOM 3364 C C . ALA A 1 432 ? -13.571 11.375 3.203 1.00 72.75 432 ALA A C 1
ATOM 3366 O O . ALA A 1 432 ? -14.594 11.584 3.858 1.00 72.75 432 ALA A O 1
ATOM 3367 N N . ILE A 1 433 ? -12.371 11.262 3.785 1.00 73.62 433 ILE A N 1
ATOM 3368 C CA . ILE A 1 433 ? -12.172 11.253 5.247 1.00 73.62 433 ILE A CA 1
ATOM 3369 C C . ILE A 1 433 ? -11.970 12.670 5.806 1.00 73.62 433 ILE A C 1
ATOM 3371 O O . ILE A 1 433 ? -12.556 13.037 6.824 1.00 73.62 433 ILE A O 1
ATOM 3375 N N . GLN A 1 434 ? -11.130 13.473 5.155 1.00 71.56 434 GLN A N 1
ATOM 3376 C CA . GLN A 1 434 ? -10.714 14.806 5.582 1.00 71.56 434 GLN A CA 1
ATOM 3377 C C . GLN A 1 434 ? -10.614 15.773 4.379 1.00 71.56 434 GLN A C 1
ATOM 3379 O O . GLN A 1 434 ? -9.521 16.222 4.023 1.00 71.56 434 GLN A O 1
ATOM 3384 N N . PRO A 1 435 ? -11.755 16.208 3.810 1.00 73.38 435 PRO A N 1
ATOM 3385 C CA . PRO A 1 435 ? -11.814 17.025 2.585 1.00 73.38 435 PRO A CA 1
ATOM 3386 C C . PRO A 1 435 ? -11.126 18.396 2.672 1.00 73.38 435 PRO A C 1
ATOM 3388 O O . PRO A 1 435 ? -10.968 19.089 1.669 1.00 73.38 435 PRO A O 1
ATOM 3391 N N . ASN A 1 436 ? -10.751 18.840 3.875 1.00 76.38 436 ASN A N 1
ATOM 3392 C CA . ASN A 1 436 ? -10.029 20.094 4.080 1.00 76.38 436 ASN A CA 1
ATOM 3393 C C . ASN A 1 436 ? -8.502 19.926 4.051 1.00 76.38 436 ASN A C 1
ATOM 3395 O O . ASN A 1 436 ? -7.806 20.935 4.037 1.00 76.38 436 ASN A O 1
ATOM 3399 N N . TYR A 1 437 ? -7.978 18.696 4.060 1.00 75.00 437 TYR A N 1
ATOM 3400 C CA . TYR A 1 437 ? -6.535 18.443 4.134 1.00 75.00 437 TYR A CA 1
ATOM 3401 C C . TYR A 1 437 ? -5.816 18.731 2.810 1.00 75.00 437 TYR A C 1
ATOM 3403 O O . TYR A 1 437 ? -4.701 19.240 2.816 1.00 75.00 437 TYR A O 1
ATOM 3411 N N . LEU A 1 438 ? -6.474 18.460 1.679 1.00 74.62 438 LEU A N 1
ATOM 3412 C CA . LEU A 1 438 ? -5.926 18.708 0.339 1.00 74.62 438 LEU A CA 1
ATOM 3413 C C . LEU A 1 438 ? -6.201 20.126 -0.175 1.00 74.62 438 LEU A C 1
ATOM 3415 O O . LEU A 1 438 ? -5.766 20.494 -1.265 1.00 74.62 438 LEU A O 1
ATOM 3419 N N . ARG A 1 439 ? -6.931 20.945 0.591 1.00 78.88 439 ARG A N 1
ATOM 3420 C CA . ARG A 1 439 ? -7.248 22.311 0.175 1.00 78.88 439 ARG A CA 1
ATOM 3421 C C . ARG A 1 439 ? -6.063 23.226 0.464 1.00 78.88 439 ARG A C 1
ATOM 3423 O O . ARG A 1 439 ? -5.601 23.264 1.605 1.00 78.88 439 ARG A O 1
ATOM 3430 N N . PRO A 1 440 ? -5.605 24.021 -0.517 1.00 82.00 440 PRO A N 1
ATOM 3431 C CA . PRO A 1 440 ? -4.605 25.038 -0.244 1.00 82.00 440 PRO A CA 1
ATOM 3432 C C . PRO A 1 440 ? -5.156 26.023 0.792 1.00 82.00 440 PRO A C 1
ATOM 3434 O O . PRO A 1 440 ? -6.284 26.510 0.671 1.00 82.00 440 PRO A O 1
ATOM 3437 N N . ILE A 1 441 ? -4.354 26.320 1.814 1.00 82.81 441 ILE A N 1
ATOM 3438 C CA . ILE A 1 441 ? -4.680 27.368 2.779 1.00 82.81 441 ILE A CA 1
ATOM 3439 C C . ILE A 1 441 ? -4.385 28.702 2.086 1.00 82.81 441 ILE A C 1
ATOM 3441 O O . ILE A 1 441 ? -3.233 28.944 1.717 1.00 82.81 441 ILE A O 1
ATOM 3445 N N . PRO A 1 442 ? -5.392 29.566 1.861 1.00 88.00 442 PRO A N 1
ATOM 3446 C CA . PRO A 1 442 ? -5.142 30.865 1.256 1.00 88.00 442 PRO A CA 1
ATOM 3447 C C . PRO A 1 442 ? -4.243 31.699 2.172 1.00 88.00 442 PRO A C 1
ATOM 3449 O O . PRO A 1 442 ? -4.188 31.479 3.381 1.00 88.00 442 PRO A O 1
ATOM 3452 N N . ALA A 1 443 ? -3.571 32.705 1.616 1.00 88.31 443 ALA A N 1
ATOM 3453 C CA . ALA A 1 443 ? -2.859 33.671 2.440 1.00 88.31 443 ALA A CA 1
ATOM 3454 C C . ALA A 1 443 ? -3.835 34.328 3.435 1.00 88.31 443 ALA A C 1
ATOM 3456 O O . ALA A 1 443 ? -4.867 34.878 3.046 1.00 88.31 443 ALA A O 1
ATOM 3457 N N . THR A 1 444 ? -3.501 34.289 4.724 1.00 92.38 444 THR A N 1
ATOM 3458 C CA . THR A 1 444 ? -4.285 34.914 5.798 1.00 92.38 444 THR A CA 1
ATOM 3459 C C . THR A 1 444 ? -3.401 35.820 6.637 1.00 92.38 444 THR A C 1
ATOM 3461 O O . THR A 1 444 ? -2.238 35.504 6.874 1.00 92.38 444 THR A O 1
ATOM 3464 N N . THR A 1 445 ? -3.952 36.928 7.126 1.00 92.56 445 THR A N 1
ATOM 3465 C CA . THR A 1 445 ? -3.242 37.850 8.018 1.00 92.56 445 THR A CA 1
ATOM 3466 C C . THR A 1 445 ? -4.206 38.513 9.000 1.00 92.56 445 THR A C 1
ATOM 3468 O O . THR A 1 445 ? -5.423 38.487 8.801 1.00 92.56 445 THR A O 1
ATOM 3471 N N . ILE A 1 446 ? -3.663 39.108 10.061 1.00 92.88 446 ILE A N 1
ATOM 3472 C CA . ILE A 1 446 ? -4.410 39.925 11.017 1.00 92.88 446 ILE A CA 1
ATOM 3473 C C . ILE A 1 446 ? -4.236 41.388 10.615 1.00 92.88 446 ILE A C 1
ATOM 3475 O O . ILE A 1 446 ? -3.115 41.886 10.528 1.00 92.88 446 ILE A O 1
ATOM 3479 N N . VAL A 1 447 ? -5.351 42.084 10.398 1.00 90.88 447 VAL A N 1
ATOM 3480 C CA . VAL A 1 447 ? -5.359 43.524 10.120 1.00 90.88 447 VAL A CA 1
ATOM 3481 C C . VAL A 1 447 ? -5.932 44.257 11.323 1.00 90.88 447 VAL A C 1
ATOM 3483 O O . VAL A 1 447 ? -7.033 43.953 11.780 1.00 90.88 447 VAL A O 1
ATOM 3486 N N . ALA A 1 448 ? -5.180 45.231 11.831 1.00 89.31 448 ALA A N 1
ATOM 3487 C CA . ALA A 1 448 ? -5.647 46.128 12.875 1.00 89.31 448 ALA A CA 1
ATOM 3488 C C . ALA A 1 448 ? -6.396 47.309 12.247 1.00 89.31 448 ALA A C 1
ATOM 3490 O O . ALA A 1 448 ? -5.848 48.041 11.421 1.00 89.31 448 ALA A O 1
ATOM 3491 N N . PHE A 1 449 ? -7.642 47.513 12.666 1.00 88.50 449 PHE A N 1
ATOM 3492 C CA . PHE A 1 449 ? -8.388 48.724 12.354 1.00 88.50 449 PHE A CA 1
ATOM 3493 C C . PHE A 1 449 ? -8.165 49.736 13.469 1.00 88.50 449 PHE A C 1
ATOM 3495 O O . PHE A 1 449 ? -8.452 49.456 14.630 1.00 88.50 449 PHE A O 1
ATOM 3502 N N . THR A 1 450 ? -7.659 50.914 13.116 1.00 86.19 450 THR A N 1
ATOM 3503 C CA . THR A 1 450 ? -7.447 52.005 14.071 1.00 86.19 450 THR A CA 1
ATOM 3504 C C . THR A 1 450 ? -8.534 53.058 13.868 1.00 86.19 450 THR A C 1
ATOM 3506 O O . THR A 1 450 ? -8.717 53.515 12.733 1.00 86.19 450 THR A O 1
ATOM 3509 N N . PRO A 1 451 ? -9.259 53.474 14.925 1.00 82.62 451 PRO A N 1
ATOM 3510 C CA . PRO A 1 451 ? -10.259 54.524 14.796 1.00 82.62 451 PRO A CA 1
ATOM 3511 C C . PRO A 1 451 ? -9.590 55.834 14.369 1.00 82.62 451 PRO A C 1
ATOM 3513 O O . PRO A 1 451 ? -8.519 56.202 14.857 1.00 82.62 451 PRO A O 1
ATOM 3516 N N . LYS A 1 452 ? -10.228 56.570 13.454 1.00 81.00 452 LYS A N 1
ATOM 3517 C CA . LYS A 1 452 ? -9.790 57.931 13.111 1.00 81.00 452 LYS A CA 1
ATOM 3518 C C . LYS A 1 452 ? -9.988 58.860 14.315 1.00 81.00 452 LYS A C 1
ATOM 3520 O O . LYS A 1 452 ? -10.864 58.629 15.142 1.00 81.00 452 LYS A O 1
ATOM 3525 N N . GLN A 1 453 ? -9.218 59.949 14.384 1.00 73.69 453 GLN A N 1
ATOM 3526 C CA . GLN A 1 453 ? -9.219 60.887 15.524 1.00 73.69 453 GLN A CA 1
ATOM 3527 C C . GLN A 1 453 ? -10.594 61.511 15.843 1.00 73.69 453 GLN A C 1
ATOM 3529 O O . GLN A 1 453 ? -10.810 61.986 16.952 1.00 73.69 453 GLN A O 1
ATOM 3534 N N . ASN A 1 454 ? -11.523 61.510 14.887 1.00 75.25 454 ASN A N 1
ATOM 3535 C CA . ASN A 1 454 ? -12.883 62.032 15.013 1.00 75.25 454 ASN A CA 1
ATOM 3536 C C . ASN A 1 454 ? -13.941 60.955 15.326 1.00 75.25 454 ASN A C 1
ATOM 3538 O O . ASN A 1 454 ? -15.135 61.248 15.290 1.00 75.25 454 ASN A O 1
ATOM 3542 N N . CYS A 1 455 ? -13.535 59.713 15.591 1.00 75.06 455 CYS A N 1
ATOM 3543 C CA . CYS A 1 455 ? -14.449 58.642 15.966 1.00 75.06 455 CYS A CA 1
ATOM 3544 C C . CYS A 1 455 ? -14.921 58.868 17.406 1.00 75.06 455 CYS A C 1
ATOM 3546 O O . CYS A 1 455 ? -14.132 58.737 18.333 1.00 75.06 455 CYS A O 1
ATOM 3548 N N . THR A 1 456 ? -16.189 59.232 17.593 1.00 77.06 456 THR A N 1
ATOM 3549 C CA . THR A 1 456 ? -16.772 59.540 18.913 1.00 77.06 456 THR A CA 1
ATOM 3550 C C . THR A 1 456 ? -17.684 58.438 19.455 1.00 77.06 456 THR A C 1
ATOM 3552 O O . THR A 1 456 ? -18.080 58.497 20.618 1.00 77.06 456 THR A O 1
ATOM 3555 N N . SER A 1 457 ? -18.009 57.436 18.633 1.00 82.19 457 SER A N 1
ATOM 3556 C CA . SER A 1 457 ? -18.861 56.285 18.958 1.00 82.19 457 SER A CA 1
ATOM 3557 C C . SER A 1 457 ? -18.279 54.993 18.376 1.00 82.19 457 SER A C 1
ATOM 3559 O O . SER A 1 457 ? -17.413 55.041 17.500 1.00 82.19 457 SER A O 1
ATOM 3561 N N . THR A 1 458 ? -18.727 53.844 18.886 1.00 86.44 458 THR A N 1
ATOM 3562 C CA . THR A 1 458 ? -18.344 52.519 18.376 1.00 86.44 458 THR A CA 1
ATOM 3563 C C . THR A 1 458 ? -18.820 52.334 16.936 1.00 86.44 458 THR A C 1
ATOM 3565 O O . THR A 1 458 ? -19.992 52.562 16.641 1.00 86.44 458 THR A O 1
ATOM 3568 N N . GLN A 1 459 ? -17.933 51.880 16.049 1.00 87.69 459 GLN A N 1
ATOM 3569 C CA . GLN A 1 459 ? -18.268 51.532 14.665 1.00 87.69 459 GLN A CA 1
ATOM 3570 C C . GLN A 1 459 ? -18.164 50.026 14.448 1.00 87.69 459 GLN A C 1
ATOM 3572 O O . GLN A 1 459 ? -17.204 49.406 14.887 1.00 87.69 459 GLN A O 1
ATOM 3577 N N . LEU A 1 460 ? -19.125 49.433 13.742 1.00 91.19 460 LEU A N 1
ATOM 3578 C CA . LEU A 1 460 ? -19.080 48.018 13.387 1.00 91.19 460 LEU A CA 1
ATOM 3579 C C . LEU A 1 460 ? -18.475 47.841 11.995 1.00 91.19 460 LEU A C 1
ATOM 3581 O O . LEU A 1 460 ? -19.005 48.357 11.011 1.00 91.19 460 LEU A O 1
ATOM 3585 N N . ILE A 1 461 ? -17.405 47.060 11.908 1.00 93.25 461 ILE A N 1
ATOM 3586 C CA . ILE A 1 461 ? -16.866 46.564 10.644 1.00 93.25 461 ILE A CA 1
ATOM 3587 C C . ILE A 1 461 ? -17.475 45.181 10.409 1.00 93.25 461 ILE A C 1
ATOM 3589 O O . ILE A 1 461 ? -17.212 44.267 11.197 1.00 93.25 461 ILE A O 1
ATOM 3593 N N . PRO A 1 462 ? -18.306 44.997 9.370 1.00 95.19 462 PRO A N 1
ATOM 3594 C CA . PRO A 1 462 ? -18.970 43.727 9.136 1.00 95.19 462 PRO A CA 1
ATOM 3595 C C . PRO A 1 462 ? -17.981 42.649 8.679 1.00 95.19 462 PRO A C 1
ATOM 3597 O O . PRO A 1 462 ? -16.929 42.927 8.090 1.00 95.19 462 PRO A O 1
ATOM 3600 N N . VAL A 1 463 ? -18.359 41.392 8.913 1.00 95.75 463 VAL A N 1
ATOM 3601 C CA . VAL A 1 463 ? -17.758 40.244 8.224 1.00 95.75 463 VAL A CA 1
ATOM 3602 C C . VAL A 1 463 ? -17.932 40.415 6.713 1.00 95.75 463 VAL A C 1
ATOM 3604 O O . VAL A 1 463 ? -18.953 40.932 6.266 1.00 95.75 463 VAL A O 1
ATOM 3607 N N . GLY A 1 464 ? -16.953 39.990 5.919 1.00 95.00 464 GLY A N 1
ATOM 3608 C CA . GLY A 1 464 ? -17.020 40.167 4.468 1.00 95.00 464 GLY A CA 1
ATOM 3609 C C . GLY A 1 464 ? -16.408 41.475 3.959 1.00 95.00 464 GLY A C 1
ATOM 3610 O O . GLY A 1 464 ? -16.412 41.703 2.755 1.00 95.00 464 GLY A O 1
ATOM 3611 N N . THR A 1 465 ? -15.873 42.332 4.834 1.00 95.25 465 THR A N 1
ATOM 3612 C CA . THR A 1 465 ? -15.238 43.589 4.410 1.00 95.25 465 THR A CA 1
ATOM 3613 C C . THR A 1 465 ? -13.961 43.280 3.632 1.00 95.25 465 THR A C 1
ATOM 3615 O O . THR A 1 465 ? -13.055 42.631 4.161 1.00 95.25 465 THR A O 1
ATOM 3618 N N . GLU A 1 466 ? -13.889 43.744 2.385 1.00 96.12 466 GLU A N 1
ATOM 3619 C CA . GLU A 1 466 ? -12.736 43.535 1.511 1.00 96.12 466 GLU A CA 1
ATOM 3620 C C . GLU A 1 466 ? -11.608 44.533 1.794 1.00 96.12 466 GLU A C 1
ATOM 3622 O O . GLU A 1 466 ? -11.824 45.737 1.938 1.00 96.12 466 GLU A O 1
ATOM 3627 N N . LEU A 1 467 ? -10.381 44.022 1.832 1.00 93.19 467 LEU A N 1
ATOM 3628 C CA . LEU A 1 467 ? -9.153 44.776 2.041 1.00 93.19 467 LEU A CA 1
ATOM 3629 C C . LEU A 1 467 ? -8.167 44.407 0.938 1.00 93.19 467 LEU A C 1
ATOM 3631 O O . LEU A 1 467 ? -7.812 43.240 0.781 1.00 93.19 467 LEU A O 1
ATOM 3635 N N . LYS A 1 468 ? -7.699 45.398 0.181 1.00 93.62 468 LYS A N 1
ATOM 3636 C CA . LYS A 1 468 ? -6.670 45.182 -0.842 1.00 93.62 468 LYS A CA 1
ATOM 3637 C C . LYS A 1 468 ? -5.287 45.430 -0.262 1.00 93.62 468 LYS A C 1
ATOM 3639 O O . LYS A 1 468 ? -5.080 46.420 0.440 1.00 93.62 468 LYS A O 1
ATOM 3644 N N . SER A 1 469 ? -4.344 44.547 -0.569 1.00 93.12 469 SER A N 1
ATOM 3645 C CA . SER A 1 469 ? -2.939 44.779 -0.258 1.00 93.12 469 SER A CA 1
ATOM 3646 C C . SER A 1 469 ? -2.357 45.879 -1.141 1.00 93.12 469 SER A C 1
ATOM 3648 O O . SER A 1 469 ? -2.872 46.191 -2.219 1.00 93.12 469 SER A O 1
ATOM 3650 N N . VAL A 1 470 ? -1.217 46.414 -0.712 1.00 92.81 470 VAL A N 1
ATOM 3651 C CA . VAL A 1 470 ? -0.305 47.083 -1.643 1.00 92.81 470 VAL A CA 1
ATOM 3652 C C . VAL A 1 470 ? 0.145 46.042 -2.688 1.00 92.81 470 VAL A C 1
ATOM 3654 O O . VAL A 1 470 ? 0.361 44.885 -2.307 1.00 92.81 470 VAL A O 1
ATOM 3657 N N . PRO A 1 471 ? 0.237 46.392 -3.985 1.00 92.25 471 PRO A N 1
ATOM 3658 C CA . PRO A 1 471 ? 0.691 45.456 -5.007 1.00 92.25 471 PRO A CA 1
ATOM 3659 C C . PRO A 1 471 ? 2.112 44.945 -4.738 1.00 92.25 471 PRO A C 1
ATOM 3661 O O . PRO A 1 471 ? 3.010 45.741 -4.464 1.00 92.25 471 PRO A O 1
ATOM 3664 N N . VAL A 1 472 ? 2.315 43.636 -4.871 1.00 85.88 472 VAL A N 1
ATOM 3665 C CA . VAL A 1 472 ? 3.633 42.981 -4.895 1.00 85.88 472 VAL A CA 1
ATOM 3666 C C . VAL A 1 472 ? 3.816 42.427 -6.303 1.00 85.88 472 VAL A C 1
ATOM 3668 O O . VAL A 1 472 ? 2.919 41.759 -6.813 1.00 85.88 472 VAL A O 1
ATOM 3671 N N . ASP A 1 473 ? 4.905 42.800 -6.978 1.00 88.62 473 ASP A N 1
ATOM 3672 C CA . ASP A 1 473 ? 5.154 42.469 -8.392 1.00 88.62 473 ASP A CA 1
ATOM 3673 C C . ASP A 1 473 ? 3.966 42.796 -9.321 1.00 88.62 473 ASP A C 1
ATOM 3675 O O . ASP A 1 473 ? 3.605 42.050 -10.227 1.00 88.62 473 ASP A O 1
ATOM 3679 N N . GLY A 1 474 ? 3.301 43.928 -9.061 1.00 90.88 474 GLY A N 1
ATOM 3680 C CA . GLY A 1 474 ? 2.144 44.394 -9.833 1.00 90.88 474 GLY A CA 1
ATOM 3681 C C . GLY A 1 474 ? 0.810 43.716 -9.492 1.00 90.88 474 GLY A C 1
ATOM 3682 O O . GLY A 1 474 ? -0.221 44.138 -10.014 1.00 90.88 474 GLY A O 1
ATOM 3683 N N . THR A 1 475 ? 0.787 42.735 -8.584 1.00 89.44 475 THR A N 1
ATOM 3684 C CA . THR A 1 475 ? -0.430 42.005 -8.194 1.00 89.44 475 THR A CA 1
ATOM 3685 C C . THR A 1 475 ? -0.900 42.415 -6.796 1.00 89.44 475 THR A C 1
ATOM 3687 O O . THR A 1 475 ? -0.144 42.341 -5.830 1.00 89.44 475 THR A O 1
ATOM 3690 N N . ALA A 1 476 ? -2.159 42.849 -6.668 1.00 91.38 476 ALA A N 1
ATOM 3691 C CA . ALA A 1 476 ? -2.783 43.159 -5.378 1.00 91.38 476 ALA A CA 1
ATOM 3692 C C . ALA A 1 476 ? -3.636 41.981 -4.886 1.00 91.38 476 ALA A C 1
ATOM 3694 O O . ALA A 1 476 ? -4.551 41.536 -5.581 1.00 91.38 476 ALA A O 1
ATOM 3695 N N . CYS A 1 477 ? -3.379 41.516 -3.667 1.00 91.62 477 CYS A N 1
ATOM 3696 C CA . CYS A 1 477 ? -4.176 40.478 -3.023 1.00 91.62 477 CYS A CA 1
ATOM 3697 C C . CYS A 1 477 ? -5.431 41.090 -2.394 1.00 91.62 477 CYS A C 1
ATOM 3699 O O . CYS A 1 477 ? -5.369 42.160 -1.784 1.00 91.62 477 CYS A O 1
ATOM 3701 N N . THR A 1 478 ? -6.566 40.402 -2.515 1.00 93.88 478 THR A N 1
ATOM 3702 C CA . THR A 1 478 ? -7.819 40.799 -1.857 1.00 93.88 478 THR A CA 1
ATOM 3703 C C . THR A 1 478 ? -8.067 39.880 -0.669 1.00 93.88 478 THR A C 1
ATOM 3705 O O . THR A 1 478 ? -8.172 38.668 -0.828 1.00 93.88 478 THR A O 1
ATOM 3708 N N . PHE A 1 479 ? -8.139 40.467 0.520 1.00 94.81 479 PHE A N 1
ATOM 3709 C CA . PHE A 1 479 ? -8.464 39.794 1.773 1.00 94.81 479 PHE A CA 1
ATOM 3710 C C . PHE A 1 479 ? -9.881 40.154 2.203 1.00 94.81 479 PHE A C 1
ATOM 3712 O O . PHE A 1 479 ? -10.387 41.222 1.865 1.00 94.81 479 PHE A O 1
ATOM 3719 N N . THR A 1 480 ? -10.500 39.295 3.005 1.00 96.25 480 THR A N 1
ATOM 3720 C CA . THR A 1 480 ? -11.864 39.496 3.500 1.00 96.25 480 THR A CA 1
ATOM 3721 C C . THR A 1 480 ? -11.906 39.266 5.008 1.00 96.25 480 THR A C 1
ATOM 3723 O O . THR A 1 480 ? -11.385 38.262 5.497 1.00 96.25 480 THR A O 1
ATOM 3726 N N . THR A 1 481 ? -12.526 40.173 5.769 1.00 95.00 481 THR A N 1
ATOM 3727 C CA . THR A 1 481 ? -12.683 39.999 7.224 1.00 95.00 481 THR A CA 1
ATOM 3728 C C . THR A 1 481 ? -13.539 38.769 7.536 1.00 95.00 481 THR A C 1
ATOM 3730 O O . THR A 1 481 ? -14.608 38.582 6.950 1.00 95.00 481 THR A O 1
ATOM 3733 N N . ARG A 1 482 ? -13.093 37.918 8.476 1.00 94.69 482 ARG A N 1
ATOM 3734 C CA . ARG A 1 482 ? -13.836 36.703 8.873 1.00 94.69 482 ARG A CA 1
ATOM 3735 C C . ARG A 1 482 ? -14.720 36.880 10.109 1.00 94.69 482 ARG A C 1
ATOM 3737 O O . ARG A 1 482 ? -15.651 36.102 10.298 1.00 94.69 482 ARG A O 1
ATOM 3744 N N . TYR A 1 483 ? -14.476 37.925 10.892 1.00 92.44 483 TYR A N 1
ATOM 3745 C CA . TYR A 1 483 ? -15.239 38.256 12.092 1.00 92.44 483 TYR A CA 1
ATOM 3746 C C . TYR A 1 483 ? -15.750 39.698 12.011 1.00 92.44 483 TYR A C 1
ATOM 3748 O O . TYR A 1 483 ? -15.059 40.541 11.428 1.00 92.44 483 TYR A O 1
ATOM 3756 N N . PRO A 1 484 ? -16.932 39.998 12.580 1.00 93.94 484 PRO A N 1
ATOM 3757 C CA . PRO A 1 484 ? -17.329 41.376 12.825 1.00 93.94 484 PRO A CA 1
ATOM 3758 C C . PRO A 1 484 ? -16.383 42.009 13.856 1.00 93.94 484 PRO A C 1
ATOM 3760 O O . PRO A 1 484 ? -16.012 41.357 14.832 1.00 93.94 484 PRO A O 1
ATOM 3763 N N . VAL A 1 485 ? -15.989 43.266 13.646 1.00 92.06 485 VAL A N 1
ATOM 3764 C CA . VAL A 1 485 ? -15.094 43.997 14.557 1.00 92.06 485 VAL A CA 1
ATOM 3765 C C . VAL A 1 485 ? -15.781 45.260 15.052 1.00 92.06 485 VAL A C 1
ATOM 3767 O O . VAL A 1 485 ? -16.132 46.133 14.260 1.00 92.06 485 VAL A O 1
ATOM 3770 N N . GLU A 1 486 ? -15.945 45.364 16.368 1.00 91.38 486 GLU A N 1
ATOM 3771 C CA . GLU A 1 486 ? -16.388 46.589 17.028 1.00 91.38 486 GLU A CA 1
ATOM 3772 C C . GLU A 1 486 ? -15.190 47.505 17.271 1.00 91.38 486 GLU A C 1
ATOM 3774 O O . GLU A 1 486 ? -14.305 47.246 18.086 1.00 91.38 486 GLU A O 1
ATOM 3779 N N . LEU A 1 487 ? -15.150 48.594 16.517 1.00 88.94 487 LEU A N 1
ATOM 3780 C CA . LEU A 1 487 ? -14.122 49.607 16.597 1.00 88.94 487 LEU A CA 1
ATOM 3781 C C . LEU A 1 487 ? -14.551 50.684 17.591 1.00 88.94 487 LEU A C 1
ATOM 3783 O O . LEU A 1 487 ? -15.257 51.635 17.246 1.00 88.94 487 LEU A O 1
ATOM 3787 N N . HIS A 1 488 ? -14.133 50.523 18.841 1.00 87.12 488 HIS A N 1
ATOM 3788 C CA . HIS A 1 488 ? -14.332 51.535 19.873 1.00 87.12 488 HIS A CA 1
ATOM 3789 C C . HIS A 1 488 ? -13.338 52.690 19.708 1.00 87.12 488 HIS A C 1
ATOM 3791 O O . HIS A 1 488 ? -12.212 52.473 19.255 1.00 87.12 488 HIS A O 1
ATOM 3797 N N . PRO A 1 489 ? -13.682 53.910 20.152 1.00 86.25 489 PRO A N 1
ATOM 3798 C CA . PRO A 1 489 ? -12.753 55.033 20.162 1.00 86.25 489 PRO A CA 1
ATOM 3799 C C . PRO A 1 489 ? -11.769 54.952 21.346 1.00 86.25 489 PRO A C 1
ATOM 3801 O O . PRO A 1 489 ? -11.592 55.903 22.109 1.00 86.25 489 PRO A O 1
ATOM 3804 N N . LEU A 1 490 ? -11.157 53.780 21.521 1.00 83.69 490 LEU A N 1
ATOM 3805 C CA . LEU A 1 490 ? -10.179 53.445 22.548 1.00 83.69 490 LEU A CA 1
ATOM 3806 C C . LEU A 1 490 ? -8.820 53.219 21.887 1.00 83.69 490 LEU A C 1
ATOM 3808 O O . LEU A 1 490 ? -8.708 52.489 20.906 1.00 83.69 490 LEU A O 1
ATOM 3812 N N . ALA A 1 491 ? -7.778 53.809 22.459 1.00 83.44 491 ALA A N 1
ATOM 3813 C CA . ALA A 1 491 ? -6.397 53.568 22.065 1.00 83.44 491 ALA A CA 1
ATOM 3814 C C . ALA A 1 491 ? -5.591 53.113 23.281 1.00 83.44 491 ALA A C 1
ATOM 3816 O O . ALA A 1 491 ? -5.653 53.737 24.340 1.00 83.44 491 ALA A O 1
ATOM 3817 N N . ILE A 1 492 ? -4.814 52.042 23.137 1.00 87.06 492 ILE A N 1
ATOM 3818 C CA . ILE A 1 492 ? -3.846 51.633 24.158 1.00 87.06 492 ILE A CA 1
ATOM 3819 C C . ILE A 1 492 ? -2.679 52.621 24.104 1.00 87.06 492 ILE A C 1
ATOM 3821 O O . ILE A 1 492 ? -2.069 52.803 23.054 1.00 87.06 492 ILE A O 1
ATOM 3825 N N . THR A 1 493 ? -2.388 53.281 25.222 1.00 89.12 493 THR A N 1
ATOM 3826 C CA . THR A 1 493 ? -1.297 54.262 25.322 1.00 89.12 493 THR A CA 1
ATOM 3827 C C . THR A 1 493 ? -0.049 53.691 25.973 1.00 89.12 493 THR A C 1
ATOM 3829 O O . THR A 1 493 ? 1.040 54.189 25.717 1.00 89.12 493 THR A O 1
ATOM 3832 N N . ASP A 1 494 ? -0.207 52.702 26.853 1.00 91.62 494 ASP A N 1
ATOM 3833 C CA . ASP A 1 494 ? 0.903 52.137 27.617 1.00 91.62 494 ASP A CA 1
ATOM 3834 C C . ASP A 1 494 ? 0.576 50.709 28.067 1.00 91.62 494 ASP A C 1
ATOM 3836 O O . ASP A 1 494 ? -0.584 50.395 28.357 1.00 91.62 494 ASP A O 1
ATOM 3840 N N . VAL A 1 495 ? 1.595 49.858 28.150 1.00 92.94 495 VAL A N 1
ATOM 3841 C CA . VAL A 1 495 ? 1.483 48.462 28.589 1.00 92.94 495 VAL A CA 1
ATOM 3842 C C . VAL A 1 495 ? 2.656 48.157 29.509 1.00 92.94 495 VAL A C 1
ATOM 3844 O O . VAL A 1 495 ? 3.803 48.124 29.073 1.00 92.94 495 VAL A O 1
ATOM 3847 N N . VAL A 1 496 ? 2.370 47.914 30.786 1.00 93.00 496 VAL A N 1
ATOM 3848 C CA . VAL A 1 496 ? 3.392 47.674 31.811 1.00 93.00 496 VAL A CA 1
ATOM 3849 C C . VAL A 1 496 ? 3.233 46.271 32.376 1.00 93.00 496 VAL A C 1
ATOM 3851 O O . VAL A 1 496 ? 2.200 45.950 32.958 1.00 93.00 496 VAL A O 1
ATOM 3854 N N . PHE A 1 497 ? 4.267 45.445 32.251 1.00 93.44 497 PHE A N 1
ATOM 3855 C CA . PHE A 1 497 ? 4.358 44.164 32.948 1.00 93.44 497 PHE A CA 1
ATOM 3856 C C . PHE A 1 497 ? 5.146 44.330 34.249 1.00 93.44 497 PHE A C 1
ATOM 3858 O O . PHE A 1 497 ? 6.232 44.909 34.250 1.00 93.44 497 PHE A O 1
ATOM 3865 N N . ALA A 1 498 ? 4.613 43.815 35.354 1.00 90.56 498 ALA A N 1
ATOM 3866 C CA . ALA A 1 498 ? 5.271 43.843 36.653 1.00 90.56 498 ALA A CA 1
ATOM 3867 C C . ALA A 1 498 ? 5.130 42.494 37.365 1.00 90.56 498 ALA A C 1
ATOM 3869 O O . ALA A 1 498 ? 4.035 41.946 37.465 1.00 90.56 498 ALA A O 1
ATOM 3870 N N . GLN A 1 499 ? 6.231 41.992 37.927 1.00 87.38 499 GLN A N 1
ATOM 3871 C CA . GLN A 1 499 ? 6.248 40.782 38.754 1.00 87.38 499 GLN A CA 1
ATOM 3872 C C . GLN A 1 499 ? 6.993 41.053 40.071 1.00 87.38 499 GLN A C 1
ATOM 3874 O O . GLN A 1 499 ? 8.184 40.764 40.191 1.00 87.38 499 GLN A O 1
ATOM 3879 N N . PRO A 1 500 ? 6.324 41.673 41.059 1.00 85.38 500 PRO A N 1
ATOM 3880 C CA . PRO A 1 500 ? 6.943 41.982 42.342 1.00 85.38 500 PRO A CA 1
ATOM 3881 C C . PRO A 1 500 ? 7.203 40.708 43.159 1.00 85.38 500 PRO A C 1
ATOM 3883 O O . PRO A 1 500 ? 6.385 39.790 43.157 1.00 85.38 500 PRO A O 1
ATOM 3886 N N . SER A 1 501 ? 8.302 40.670 43.920 1.00 82.94 501 SER A N 1
ATOM 3887 C CA . SER A 1 501 ? 8.599 39.543 44.818 1.00 82.94 501 SER A CA 1
ATOM 3888 C C . SER A 1 501 ? 7.469 39.342 45.839 1.00 82.94 501 SER A C 1
ATOM 3890 O O . SER A 1 501 ? 7.029 40.294 46.485 1.00 82.94 501 SER A O 1
ATOM 3892 N N . GLY A 1 502 ? 6.965 38.110 45.951 1.00 86.38 502 GLY A N 1
ATOM 3893 C CA . GLY A 1 502 ? 5.842 37.759 46.829 1.00 86.38 502 GLY A CA 1
ATOM 3894 C C . GLY A 1 502 ? 4.445 38.128 46.305 1.00 86.38 502 GLY A C 1
ATOM 3895 O O . GLY A 1 502 ? 3.471 37.928 47.029 1.00 86.38 502 GLY A O 1
ATOM 3896 N N . LYS A 1 503 ? 4.312 38.645 45.073 1.00 85.81 503 LYS A N 1
ATOM 3897 C CA . LYS A 1 503 ? 3.021 38.900 44.407 1.00 85.81 503 LYS A CA 1
ATOM 3898 C C . LYS A 1 503 ? 2.950 38.200 43.042 1.00 85.81 503 LYS A C 1
ATOM 3900 O O . LYS A 1 503 ? 3.985 37.980 42.415 1.00 85.81 503 LYS A O 1
ATOM 3905 N N . PRO A 1 504 ? 1.743 37.850 42.561 1.00 85.94 504 PRO A N 1
ATOM 3906 C CA . PRO A 1 504 ? 1.580 37.324 41.212 1.00 85.94 504 PRO A CA 1
ATOM 3907 C C . PRO A 1 504 ? 1.957 38.380 40.165 1.00 85.94 504 PRO A C 1
ATOM 3909 O O . PRO A 1 504 ? 1.842 39.585 40.405 1.00 85.94 504 PRO A O 1
ATOM 3912 N N . ALA A 1 505 ? 2.404 37.915 39.000 1.00 91.50 505 ALA A N 1
ATOM 3913 C CA . ALA A 1 505 ? 2.683 38.776 37.860 1.00 91.50 505 ALA A CA 1
ATOM 3914 C C . ALA A 1 505 ? 1.402 39.487 37.382 1.00 91.50 505 ALA A C 1
ATOM 3916 O O . ALA A 1 505 ? 0.326 38.889 37.370 1.00 91.50 505 ALA A O 1
ATOM 3917 N N . ALA A 1 506 ? 1.522 40.751 36.977 1.00 91.62 506 ALA A N 1
ATOM 3918 C CA . ALA A 1 506 ? 0.414 41.571 36.502 1.00 91.62 506 ALA A CA 1
ATOM 3919 C C . ALA A 1 506 ? 0.800 42.364 35.246 1.00 91.62 506 ALA A C 1
ATOM 3921 O O . ALA A 1 506 ? 1.906 42.896 35.144 1.00 91.62 506 ALA A O 1
ATOM 3922 N N . ILE A 1 507 ? -0.144 42.477 34.309 1.00 93.62 507 ILE A N 1
ATOM 3923 C CA . ILE A 1 507 ? -0.063 43.368 33.146 1.00 93.62 507 ILE A CA 1
ATOM 3924 C C . ILE A 1 507 ? -1.035 44.525 33.380 1.00 93.62 507 ILE A C 1
ATOM 3926 O O . ILE A 1 507 ? -2.222 44.308 33.604 1.00 93.62 507 ILE A O 1
ATOM 3930 N N . THR A 1 508 ? -0.533 45.754 33.323 1.00 90.62 508 THR A N 1
ATOM 3931 C CA . THR A 1 508 ? -1.328 46.982 33.407 1.00 90.62 508 THR A CA 1
ATOM 3932 C C . THR A 1 508 ? -1.414 47.617 32.028 1.00 90.62 508 THR A C 1
ATOM 3934 O O . THR A 1 508 ? -0.399 48.035 31.474 1.00 90.62 508 THR A O 1
ATOM 3937 N N . LEU A 1 509 ? -2.625 47.714 31.486 1.00 92.88 509 LEU A N 1
ATOM 3938 C CA . LEU A 1 509 ? -2.908 48.417 30.236 1.00 92.88 509 LEU A CA 1
ATOM 3939 C C . LEU A 1 509 ? -3.444 49.810 30.566 1.00 92.88 509 LEU A C 1
ATOM 3941 O O . LEU A 1 509 ? -4.442 49.935 31.274 1.00 92.88 509 LEU A O 1
ATOM 3945 N N . ARG A 1 510 ? -2.808 50.863 30.050 1.00 90.94 510 ARG A N 1
ATOM 3946 C CA . ARG A 1 510 ? -3.381 52.214 30.072 1.00 90.94 510 ARG A CA 1
ATOM 3947 C C . ARG A 1 510 ? -4.049 52.471 28.734 1.00 90.94 510 ARG A C 1
ATOM 3949 O O . ARG A 1 510 ? -3.415 52.336 27.688 1.00 90.94 510 ARG A O 1
ATOM 3956 N N . LEU A 1 511 ? -5.320 52.848 28.779 1.00 87.12 511 LEU A N 1
ATOM 3957 C CA . LEU A 1 511 ? -6.113 53.155 27.597 1.00 87.12 511 LEU A CA 1
ATOM 3958 C C . LEU A 1 511 ? -6.583 54.607 27.645 1.00 87.12 511 LEU A C 1
ATOM 3960 O O . LEU A 1 511 ? -6.906 55.135 28.709 1.00 87.12 511 LEU A O 1
ATOM 3964 N N . LYS A 1 512 ? -6.655 55.235 26.476 1.00 84.81 512 LYS A N 1
ATOM 3965 C CA . LYS A 1 512 ? -7.255 56.548 26.263 1.00 84.81 512 LYS A CA 1
ATOM 3966 C C . LYS A 1 512 ? -8.543 56.379 25.466 1.00 84.81 512 LYS A C 1
ATOM 3968 O O . LYS A 1 512 ? -8.517 55.818 24.375 1.00 84.81 512 LYS A O 1
ATOM 3973 N N . LEU A 1 513 ? -9.644 56.900 25.998 1.00 83.94 513 LEU A N 1
ATOM 3974 C CA . LEU A 1 513 ? -10.935 56.992 25.316 1.00 83.94 513 LEU A CA 1
ATOM 3975 C C . LEU A 1 513 ? -11.092 58.391 24.703 1.00 83.94 513 LEU A C 1
ATOM 3977 O O . LEU A 1 513 ? -10.891 59.392 25.392 1.00 83.94 513 LEU A O 1
ATOM 3981 N N . THR A 1 514 ? -11.460 58.474 23.427 1.00 75.12 514 THR A N 1
ATOM 3982 C CA . THR A 1 514 ? -11.775 59.732 22.728 1.00 75.12 514 THR A CA 1
ATOM 3983 C C . THR A 1 514 ? -13.249 59.757 22.326 1.00 75.12 514 THR A C 1
ATOM 3985 O O . THR A 1 514 ? -13.601 59.290 21.256 1.00 75.12 514 THR A O 1
ATOM 3988 N N . GLY A 1 515 ? -14.146 60.282 23.161 1.00 68.62 515 GLY A N 1
ATOM 3989 C CA . GLY A 1 515 ? -15.585 60.291 22.860 1.00 68.62 515 GLY A CA 1
ATOM 3990 C C . GLY A 1 515 ? -16.447 60.456 24.106 1.00 68.62 515 GLY A C 1
ATOM 3991 O O . GLY A 1 515 ? -15.949 60.900 25.141 1.00 68.62 515 GLY A O 1
ATOM 3992 N N . MET A 1 516 ? -17.736 60.108 24.017 1.00 64.38 516 MET A N 1
ATOM 3993 C CA . MET A 1 516 ? -18.599 60.075 25.205 1.00 64.38 516 MET A CA 1
ATOM 3994 C C . MET A 1 516 ? -18.060 59.063 26.222 1.00 64.38 516 MET A C 1
ATOM 3996 O O . MET A 1 516 ? -17.595 57.986 25.850 1.00 64.38 516 MET A O 1
ATOM 4000 N N . ALA A 1 517 ? -18.119 59.430 27.505 1.00 57.75 517 ALA A N 1
ATOM 4001 C CA . ALA A 1 517 ? -17.771 58.534 28.599 1.00 57.75 517 ALA A CA 1
ATOM 4002 C C . ALA A 1 517 ? -18.619 57.257 28.505 1.00 57.75 517 ALA A C 1
ATOM 4004 O O . ALA A 1 517 ? -19.826 57.339 28.275 1.00 57.75 517 ALA A O 1
ATOM 4005 N N . LEU A 1 518 ? -17.979 56.095 28.669 1.00 56.06 518 LEU A N 1
ATOM 4006 C CA . LEU A 1 518 ? -18.673 54.814 28.783 1.00 56.06 518 LEU A CA 1
ATOM 4007 C C . LEU A 1 518 ? -19.705 54.948 29.914 1.00 56.06 518 LEU A C 1
ATOM 4009 O O . LEU A 1 518 ? -19.336 55.242 31.050 1.00 56.06 518 LEU A O 1
ATOM 4013 N N . SER A 1 519 ? -20.994 54.816 29.599 1.00 53.62 519 SER A N 1
ATOM 4014 C CA . SER A 1 519 ? -22.031 54.684 30.621 1.00 53.62 519 SER A CA 1
ATOM 4015 C C . SER A 1 519 ? -21.782 53.378 31.373 1.00 53.62 519 SER A C 1
ATOM 4017 O O . SER A 1 519 ? -21.696 52.335 30.723 1.00 53.62 519 SER A O 1
ATOM 4019 N N . ASN A 1 520 ? -21.620 53.465 32.698 1.00 39.47 520 ASN A N 1
ATOM 4020 C CA . ASN A 1 520 ? -21.458 52.314 33.596 1.00 39.47 520 ASN A CA 1
ATOM 4021 C C . ASN A 1 520 ? -22.568 51.276 33.441 1.00 39.47 520 ASN A C 1
ATOM 4023 O O . ASN A 1 520 ? -23.739 51.699 33.285 1.00 39.47 520 ASN A O 1
#

Secondary structure (DSSP, 8-state):
-B-TTSSBPPHHHHHHHHHGGGS-HHHHHHHHHHHHHTTTTSS--S--TTTSEEEEE----SPPSSSEEEEEEESTTS-EEEEEESSS-SSSTT-SS-HHHHHHHHHHHHTT--HHHHHHHHHHHHHHHHHHHHHHHT-HHIIIIIS--HHHHHHHHHHTT--SHHHHHTSS-HHHHGGGHHHHS-SSPPHHHHHHHHHHHHT-S-EEEE-S--EEEEPPGGGS--TT-SS--TTTS---SSEEEESSSEEEEEEEEE-HHHHHTTSTTSHHHHHHHHHHHHH--S--EEEEEEEEPTT-PPBP-TT-TTPPPTTTT-B--SSS--S-EEEEEE------------TT-S---TT------HHHHHHHHHHHHHHHHHHHHHH-GGGHHHHSSTT--HHHHHHHHHHHHHHHHHHHHHHS--HHHHHHHHHHH-TTSSSPPPP---------TT--S-EEE-TT-EEEPPPBTTB--EEE-SS-EEE-SEEEEEEEEE--TTS--EEEEEEEE-SSPPP-

pLDDT: mean 81.91, std 14.8, range [30.19, 96.38]

Radius of gyration: 37.55 Å; chains: 1; bounding box: 77×105×95 Å

Foldseek 3Di:
DDAPVRDRDDVVVVCCQVPVQVDAPLRNVLVLCCLLVVCVPDDDDDDRSLVLEAEAEDLELDDRPGQWPHKAQDDPRSSGIYTYGHEPACEYNHHPDPPVVSVVQVVCVVVVHHLVVLLSSLLVSVVVVLVSLVVVLVVLCCVCVPVVPVVSLLVLCVLLVNNDPVLVVLADPVSVCSVLSVQSNDPPRDQVSLQVVLCVVLVAPDKHKFAQDKDKDFDPPVLDDDPPDPDDDPPPSDDPDRIDIGRHQEMEMEGDLDAPVVLVCCDPPHPSVSNSVSSVVSRDPDNHWYKYKYKHAWQRQDAFDPPDPVGDDPQRRHDHDDDNIGHIDMRMDTPDPPPVPPPPPDVCPVPCVVVPPPLCPLVNQLVVQLVSSLVSQVVSCVVPVVNCQCRDDPNHDPVSSVVSSVSSSVVSVSVSVSPDHPCVVVVVVCCVVPVCPPDDDPDDDDDDDADDLPDAAKDKDDWQDWDWDDDDVNDIDIDTHHHIDTHFQKDFDDWDWDDDPPDHIDIDTDIDHRHDDPDD